Protein 6DRR (pdb70)

Secondary structure (DSSP, 8-state):
-----TT-EEEEETTTSHHHHHHHHHHHHTT-EEEEEES---HHHHHHHHHH-TT-EEEE--TT-HHHHHHHHHHHHHHHS---EEEE---------GGG--HHHHHHHHHHHTHHHHHHHHHHHHHHHHTT-EEEEE--THHHH--SS-HHHHHHHHHHHHHHHHHHHHHGGGT-EEEEE---SB--HHHHHHHHTSSSHHHHHHHHHTT-TTTSSPBPHHHHHHHHHHHHSGGGTT--S-EE--STTTTTS-TT---/-----TT-EEEEETTTSHHHHHHHHHHHHTT-EEEEEES---HHHHHHHHHH-TT-EEEE--TT-HHHHHHHHHHHHHHHS---EEEE---------GGG--HHHHHHHHHHHTHHHHHHHHHHHHHHHHHT-EEEEE--THHHH--SS-HHHHHHHHHHHHHHHHHHHHHGGGT-EEEEE---SB--HHHHHHHHTSSSHHHHHHHHHTT-TTTTSPBPHHHHHHHHHHHHSGGGTT--S-EE--STTTTTS-TT----

B-factor: mean 19.14, std 8.92, range [7.94, 64.74]

InterPro domains:
  IPR002347 Short-chain dehydrogenase/reductase SDR [PF13561] (16-250)
  IPR002347 Short-chain dehydrogenase/reductase SDR [PR00080] (81-92)
  IPR002347 Short-chain dehydrogenase/reductase SDR [PR00080] (133-141)
  IPR002347 Short-chain dehydrogenase/reductase SDR [PR00080] (153-172)
  IPR002347 Short-chain dehydrogenase/reductase SDR [PR00081] (9-26)
  IPR002347 Short-chain dehydrogenase/reductase SDR [PR00081] (81-92)
  IPR002347 Short-chain dehydrogenase/reductase SDR [PR00081] (127-143)
  IPR002347 Short-chain dehydrogenase/reductase SDR [PR00081] (153-172)
  IPR002347 Short-chain dehydrogenase/reductase SDR [PR00081] (174-191)
  IPR002347 Short-chain dehydrogenase/reductase SDR [PR00081] (214-234)
  IPR036291 NAD(P)-binding domain superfamily [SSF51735] (6-251)
  IPR050259 Short-chain dehydrogenases/reductases [PTHR42879] (4-251)

Radius of gyration: 33.51 Å; Cα contacts (8 Å, |Δi|>4): 1033; chains: 2; bounding box: 89×81×65 Å

Structure (mmCIF, N/CA/C/O backbone):
data_6DRR
#
_entry.id   6DRR
#
_cell.length_a   100.659
_cell.length_b   108.780
_cell.length_c   105.638
_cell.angle_alpha   90.000
_cell.angle_beta   90.000
_cell.angle_gamma   90.000
#
_symmetry.space_group_name_H-M   'C 2 2 21'
#
loop_
_entity.id
_entity.type
_entity.pdbx_description
1 polymer 'Short-chain dehydrogenase'
2 non-polymer 1,2-ETHANEDIOL
3 water water
#
loop_
_atom_site.group_PDB
_atom_site.id
_atom_site.type_symbol
_atom_site.label_atom_id
_atom_site.label_alt_id
_atom_site.label_comp_id
_atom_site.label_asym_id
_atom_site.label_entity_id
_atom_site.label_seq_id
_atom_site.pdbx_PDB_ins_code
_atom_site.Cartn_x
_atom_site.Cartn_y
_atom_site.Cartn_z
_atom_site.occupancy
_atom_site.B_iso_or_equiv
_atom_site.auth_seq_id
_atom_site.auth_comp_id
_atom_site.auth_asym_id
_atom_site.auth_atom_id
_atom_site.pdbx_PDB_model_num
ATOM 1 N N . MET A 1 1 ? 28.579 76.734 -22.323 1.00 20.24 1 MET A N 1
ATOM 2 C CA . MET A 1 1 ? 29.647 75.859 -21.841 1.00 19.40 1 MET A CA 1
ATOM 3 C C . MET A 1 1 ? 30.170 74.998 -22.995 1.00 16.53 1 MET A C 1
ATOM 4 O O . MET A 1 1 ? 29.422 74.217 -23.585 1.00 18.68 1 MET A O 1
ATOM 9 N N . ASP A 1 2 ? 31.454 75.150 -23.317 1.00 15.56 2 ASP A N 1
ATOM 10 C CA . ASP A 1 2 ? 32.083 74.415 -24.412 1.00 13.31 2 ASP A CA 1
ATOM 11 C C . ASP A 1 2 ? 32.603 73.086 -23.872 1.00 15.78 2 ASP A C 1
ATOM 12 O O . ASP A 1 2 ? 33.601 73.051 -23.142 1.00 16.83 2 ASP A O 1
ATOM 17 N N . LEU A 1 3 ? 31.933 71.986 -24.247 1.00 15.65 3 LEU A N 1
ATOM 18 C CA . LEU A 1 3 ? 32.305 70.664 -23.760 1.00 14.60 3 LEU A CA 1
ATOM 19 C C . LEU A 1 3 ? 33.582 70.125 -24.390 1.00 16.02 3 LEU A C 1
ATOM 20 O O . LEU A 1 3 ? 34.111 69.122 -23.896 1.00 15.18 3 LEU A O 1
ATOM 25 N N . LYS A 1 4 ? 34.083 70.744 -25.465 1.00 15.12 4 LYS A N 1
ATOM 26 C CA . LYS A 1 4 ? 35.357 70.349 -26.068 1.00 15.51 4 LYS A CA 1
ATOM 27 C C . LYS A 1 4 ? 35.326 68.905 -26.575 1.00 15.97 4 LYS A C 1
ATOM 28 O O . LYS A 1 4 ? 36.294 68.157 -26.419 1.00 16.01 4 LYS A O 1
ATOM 34 N N . ILE A 1 5 ? 34.216 68.514 -27.202 1.00 14.22 5 ILE A N 1
ATOM 35 C CA . ILE A 1 5 ? 34.076 67.183 -27.785 1.00 14.33 5 ILE A CA 1
ATOM 36 C C . ILE A 1 5 ? 33.915 67.242 -29.304 1.00 17.86 5 ILE A C 1
ATOM 37 O O . ILE A 1 5 ? 33.508 66.260 -29.920 1.00 15.61 5 ILE A O 1
ATOM 42 N N . LYS A 1 6 ? 34.227 68.380 -29.915 1.00 17.21 6 LYS A N 1
ATOM 43 C CA . LYS A 1 6 ? 34.047 68.529 -31.357 1.00 17.32 6 LYS A CA 1
ATOM 44 C C . LYS A 1 6 ? 34.798 67.439 -32.121 1.00 14.61 6 LYS A C 1
ATOM 45 O O . LYS A 1 6 ? 36.008 67.261 -31.940 1.00 17.74 6 LYS A O 1
ATOM 51 N N . ASN A 1 7 ? 34.063 66.689 -32.952 1.00 14.91 7 ASN A N 1
ATOM 52 C CA . ASN A 1 7 ? 34.580 65.643 -33.832 1.00 16.18 7 ASN A CA 1
ATOM 53 C C . ASN A 1 7 ? 35.138 64.439 -33.082 1.00 15.90 7 ASN A C 1
ATOM 54 O O . ASN A 1 7 ? 35.781 63.573 -33.697 1.00 18.83 7 ASN A O 1
ATOM 59 N N . LYS A 1 8 ? 34.903 64.347 -31.776 1.00 15.48 8 LYS A N 1
ATOM 60 C CA . LYS A 1 8 ? 35.277 63.160 -31.024 1.00 15.03 8 LYS A CA 1
ATOM 61 C C . LYS A 1 8 ? 34.242 62.054 -31.232 1.00 15.16 8 LYS A C 1
ATOM 62 O O . LYS A 1 8 ? 33.032 62.296 -31.189 1.00 14.70 8 LYS A O 1
ATOM 68 N N . VAL A 1 9 ? 34.728 60.831 -31.462 1.00 11.07 9 VAL A N 1
ATOM 69 C CA . VAL A 1 9 ? 33.875 59.693 -31.798 1.00 14.48 9 VAL A CA 1
ATOM 70 C C . VAL A 1 9 ? 33.444 58.994 -30.514 1.00 12.28 9 VAL A C 1
ATOM 71 O O . VAL A 1 9 ? 34.285 58.652 -29.675 1.00 15.08 9 VAL A O 1
ATOM 75 N N . CYS A 1 10 ? 32.138 58.782 -30.358 1.00 12.43 10 CYS A N 1
ATOM 76 C CA . CYS A 1 10 ? 31.593 58.018 -29.237 1.00 15.70 10 CYS A CA 1
ATOM 77 C C . CYS A 1 10 ? 30.698 56.915 -29.784 1.00 14.13 10 CYS A C 1
ATOM 78 O O . CYS A 1 10 ? 29.718 57.203 -30.476 1.00 14.04 10 CYS A O 1
ATOM 81 N N . ILE A 1 11 ? 31.036 55.663 -29.481 1.00 13.78 11 ILE A N 1
ATOM 82 C CA . ILE A 1 11 ? 30.192 54.517 -29.802 1.00 12.49 11 ILE A CA 1
ATOM 83 C C . ILE A 1 11 ? 29.179 54.359 -28.678 1.00 12.97 11 ILE A C 1
ATOM 84 O O . ILE A 1 11 ? 29.554 54.359 -27.500 1.00 13.96 11 ILE A O 1
ATOM 89 N N . ILE A 1 12 ? 27.902 54.223 -29.037 1.00 13.48 12 ILE A N 1
ATOM 90 C CA . ILE A 1 12 ? 26.801 54.098 -28.076 1.00 14.02 12 ILE A CA 1
ATOM 91 C C . ILE A 1 12 ? 26.055 52.808 -28.388 1.00 17.37 12 ILE A C 1
ATOM 92 O O . ILE A 1 12 ? 25.403 52.705 -29.435 1.00 13.84 12 ILE A O 1
ATOM 97 N N . THR A 1 13 ? 26.125 51.829 -27.490 1.00 13.71 13 THR A N 1
ATOM 98 C CA . THR A 1 13 ? 25.364 50.611 -27.734 1.00 11.55 13 THR A CA 1
ATOM 99 C C . THR A 1 13 ? 23.922 50.801 -27.265 1.00 14.16 13 THR A C 1
ATOM 100 O O . THR A 1 13 ? 23.644 51.523 -26.301 1.00 13.63 13 THR A O 1
ATOM 104 N N . GLY A 1 14 ? 22.993 50.180 -27.990 1.00 13.02 14 GLY A N 1
ATOM 105 C CA . GLY A 1 14 ? 21.591 50.471 -27.738 1.00 16.27 14 GLY A CA 1
ATOM 106 C C . GLY A 1 14 ? 21.247 51.927 -27.965 1.00 17.19 14 GLY A C 1
ATOM 107 O O . GLY A 1 14 ? 20.360 52.467 -27.295 1.00 15.63 14 GLY A O 1
ATOM 108 N N . GLY A 1 15 ? 21.928 52.579 -28.902 1.00 16.15 15 GLY A N 1
ATOM 109 C CA . GLY A 1 15 ? 21.810 54.006 -29.112 1.00 13.45 15 GLY A CA 1
ATOM 110 C C . GLY A 1 15 ? 20.746 54.432 -30.099 1.00 14.18 15 GLY A C 1
ATOM 111 O O . GLY A 1 15 ? 20.698 55.608 -30.461 1.00 17.00 15 GLY A O 1
ATOM 112 N N . ALA A 1 16 ? 19.897 53.514 -30.546 1.00 18.26 16 ALA A N 1
ATOM 113 C CA . ALA A 1 16 ? 18.880 53.848 -31.532 1.00 15.85 16 ALA A CA 1
ATOM 114 C C . ALA A 1 16 ? 17.545 54.237 -30.905 1.00 22.28 16 ALA A C 1
ATOM 115 O O . ALA A 1 16 ? 16.689 54.782 -31.609 1.00 21.65 16 ALA A O 1
ATOM 117 N N . LYS A 1 17 ? 17.350 53.995 -29.610 1.00 17.13 17 LYS A N 1
ATOM 118 C CA . LYS A 1 17 ? 16.107 54.339 -28.932 1.00 17.29 17 LYS A CA 1
ATOM 119 C C . LYS A 1 17 ? 16.420 54.787 -27.508 1.00 15.88 17 LYS A C 1
ATOM 120 O O . LYS A 1 17 ? 17.530 54.596 -27.006 1.00 14.40 17 LYS A O 1
ATOM 122 N N . GLY A 1 18 ? 15.431 55.422 -26.873 1.00 17.39 18 GLY A N 1
ATOM 123 C CA . GLY A 1 18 ? 15.454 55.674 -25.437 1.00 15.94 18 GLY A CA 1
ATOM 124 C C . GLY A 1 18 ? 16.631 56.515 -24.973 1.00 15.23 18 GLY A C 1
ATOM 125 O O . GLY A 1 18 ? 17.018 57.510 -25.602 1.00 16.13 18 GLY A O 1
ATOM 126 N N . ILE A 1 19 ? 17.207 56.104 -23.838 1.00 13.26 19 ILE A N 1
ATOM 127 C CA . ILE A 1 19 ? 18.298 56.860 -23.224 1.00 14.42 19 ILE A CA 1
ATOM 128 C C . ILE A 1 19 ? 19.484 56.953 -24.168 1.00 12.14 19 ILE A C 1
ATOM 129 O O . ILE A 1 19 ? 20.089 58.024 -24.327 1.00 13.67 19 ILE A O 1
ATOM 134 N N . GLY A 1 20 ? 19.838 55.833 -24.810 1.00 12.80 20 GLY A N 1
ATOM 135 C CA . GLY A 1 20 ? 20.992 55.831 -25.691 1.00 12.43 20 GLY A CA 1
ATOM 136 C C . GLY A 1 20 ? 20.831 56.799 -26.846 1.00 14.03 20 GLY A C 1
ATOM 137 O O . GLY A 1 20 ? 21.773 57.505 -27.206 1.00 13.65 20 GLY A O 1
ATOM 138 N N . TYR A 1 21 ? 19.619 56.868 -27.414 1.00 13.61 21 TYR A N 1
ATOM 139 C CA . TYR A 1 21 ? 19.340 57.803 -28.500 1.00 18.33 21 TYR A CA 1
ATOM 140 C C . TYR A 1 21 ? 19.421 59.248 -28.013 1.00 15.37 21 TYR A C 1
ATOM 141 O O . TYR A 1 21 ? 19.944 60.118 -28.720 1.00 14.57 21 TYR A O 1
ATOM 150 N N . GLY A 1 22 ? 18.940 59.516 -26.797 1.00 15.68 22 GLY A N 1
ATOM 151 C CA . GLY A 1 22 ? 19.087 60.853 -26.236 1.00 13.57 22 GLY A CA 1
ATOM 152 C C . GLY A 1 22 ? 20.538 61.255 -26.073 1.00 12.40 22 GLY A C 1
ATOM 153 O O . GLY A 1 22 ? 20.914 62.402 -26.343 1.00 13.03 22 GLY A O 1
ATOM 154 N N . ILE A 1 23 ? 21.378 60.312 -25.638 1.00 13.44 23 ILE A N 1
ATOM 155 C CA . ILE A 1 23 ? 22.804 60.597 -25.532 1.00 13.44 23 ILE A CA 1
ATOM 156 C C . ILE A 1 23 ? 23.392 60.846 -26.918 1.00 12.76 23 ILE A C 1
ATOM 157 O O . ILE A 1 23 ? 24.193 61.766 -27.115 1.00 14.23 23 ILE A O 1
ATOM 162 N N . ALA A 1 24 ? 22.986 60.043 -27.902 1.00 13.53 24 ALA A N 1
ATOM 163 C CA . ALA A 1 24 ? 23.493 60.190 -29.265 1.00 14.44 24 ALA A CA 1
ATOM 164 C C . ALA A 1 24 ? 23.180 61.566 -29.841 1.00 13.46 24 ALA A C 1
ATOM 165 O O . ALA A 1 24 ? 24.057 62.230 -30.415 1.00 14.48 24 ALA A O 1
ATOM 167 N N . LYS A 1 25 ? 21.931 62.007 -29.701 1.00 13.80 25 LYS A N 1
ATOM 168 C CA . LYS A 1 25 ? 21.543 63.309 -30.242 1.00 15.08 25 LYS A CA 1
ATOM 169 C C . LYS A 1 25 ? 22.321 64.442 -29.586 1.00 15.66 25 LYS A C 1
ATOM 170 O O . LYS A 1 25 ? 22.792 65.356 -30.274 1.00 14.94 25 LYS A O 1
ATOM 176 N N . LEU A 1 26 ? 22.471 64.397 -28.255 1.00 14.03 26 LEU A N 1
ATOM 177 C CA . LEU A 1 26 ? 23.177 65.467 -27.557 1.00 13.73 26 LEU A CA 1
ATOM 178 C C . LEU A 1 26 ? 24.661 65.455 -27.890 1.00 13.89 26 LEU A C 1
ATOM 179 O O . LEU A 1 26 ? 25.264 66.514 -28.097 1.00 12.66 26 LEU A O 1
ATOM 184 N N . TRP A 1 27 ? 25.266 64.268 -27.940 1.00 12.15 27 TRP A N 1
ATOM 185 C CA . TRP A 1 27 ? 26.649 64.164 -28.390 1.00 11.56 27 TRP A CA 1
ATOM 186 C C . TRP A 1 27 ? 26.818 64.844 -29.742 1.00 14.01 27 TRP A C 1
ATOM 187 O O . TRP A 1 27 ? 27.705 65.682 -29.923 1.00 15.05 27 TRP A O 1
ATOM 198 N N . ALA A 1 28 ? 25.923 64.535 -30.687 1.00 15.54 28 ALA A N 1
ATOM 199 C CA . ALA A 1 28 ? 26.014 65.132 -32.013 1.00 12.75 28 ALA A CA 1
ATOM 200 C C . ALA A 1 28 ? 25.761 66.631 -31.971 1.00 13.22 28 ALA A C 1
ATOM 201 O O . ALA A 1 28 ? 26.449 67.400 -32.653 1.00 15.54 28 ALA A O 1
ATOM 203 N N A SER A 1 29 ? 24.766 67.065 -31.192 0.49 13.56 29 SER A N 1
ATOM 204 N N B SER A 1 29 ? 24.770 67.073 -31.195 0.51 13.56 29 SER A N 1
ATOM 205 C CA A SER A 1 29 ? 24.431 68.485 -31.152 0.49 12.36 29 SER A CA 1
ATOM 206 C CA B SER A 1 29 ? 24.446 68.495 -31.196 0.51 12.34 29 SER A CA 1
ATOM 207 C C A SER A 1 29 ? 25.581 69.312 -30.605 0.49 17.02 29 SER A C 1
ATOM 208 C C B SER A 1 29 ? 25.545 69.331 -30.560 0.51 17.00 29 SER A C 1
ATOM 209 O O A SER A 1 29 ? 25.740 70.484 -30.972 0.49 17.89 29 SER A O 1
ATOM 210 O O B SER A 1 29 ? 25.628 70.537 -30.828 0.51 18.17 29 SER A O 1
ATOM 215 N N . GLU A 1 30 ? 26.400 68.716 -29.746 1.00 14.19 30 GLU A N 1
ATOM 216 C CA . GLU A 1 30 ? 27.559 69.377 -29.170 1.00 14.00 30 GLU A CA 1
ATOM 217 C C . GLU A 1 30 ? 28.810 69.236 -30.033 1.00 13.97 30 GLU A C 1
ATOM 218 O O . GLU A 1 30 ? 29.901 69.642 -29.605 1.00 17.67 30 GLU A O 1
ATOM 224 N N . GLY A 1 31 ? 28.680 68.666 -31.236 1.00 16.50 31 GLY A N 1
ATOM 225 C CA . GLY A 1 31 ? 29.773 68.587 -32.177 1.00 16.15 31 GLY A CA 1
ATOM 226 C C . GLY A 1 31 ? 30.470 67.249 -32.235 1.00 15.94 31 GLY A C 1
ATOM 227 O O . GLY A 1 31 ? 31.342 67.062 -33.095 1.00 15.98 31 GLY A O 1
ATOM 228 N N . GLY A 1 32 ? 30.132 66.324 -31.342 1.00 14.47 32 GLY A N 1
ATOM 229 C CA . GLY A 1 32 ? 30.704 64.998 -31.408 1.00 14.62 32 GLY A CA 1
ATOM 230 C C . GLY A 1 32 ? 30.120 64.177 -32.543 1.00 13.73 32 GLY A C 1
ATOM 231 O O . GLY A 1 32 ? 29.120 64.527 -33.174 1.00 16.53 32 GLY A O 1
ATOM 232 N N . ILE A 1 33 ? 30.774 63.052 -32.805 1.00 15.45 33 ILE A N 1
ATOM 233 C CA . ILE A 1 33 ? 30.348 62.109 -33.838 1.00 14.64 33 ILE A CA 1
ATOM 234 C C . ILE A 1 33 ? 29.824 60.847 -33.160 1.00 11.99 33 ILE A C 1
ATOM 235 O O . ILE A 1 33 ? 30.628 60.042 -32.668 1.00 15.10 33 ILE A O 1
ATOM 240 N N . PRO A 1 34 ? 28.505 60.631 -33.096 1.00 14.48 34 PRO A N 1
ATOM 241 C CA . PRO A 1 34 ? 27.997 59.400 -32.483 1.00 16.53 34 PRO A CA 1
ATOM 242 C C . PRO A 1 34 ? 28.027 58.244 -33.468 1.00 16.15 34 PRO A C 1
ATOM 243 O O . PRO A 1 34 ? 27.767 58.413 -34.660 1.00 14.81 34 PRO A O 1
ATOM 247 N N . VAL A 1 35 ? 28.370 57.063 -32.961 1.00 14.85 35 VAL A N 1
ATOM 248 C CA . VAL A 1 35 ? 28.352 55.831 -33.742 1.00 15.93 35 VAL A CA 1
ATOM 249 C C . VAL A 1 35 ? 27.481 54.839 -32.992 1.00 18.10 35 VAL A C 1
ATOM 250 O O . VAL A 1 35 ? 27.785 54.482 -31.846 1.00 16.42 35 VAL A O 1
ATOM 254 N N . ILE A 1 36 ? 26.394 54.410 -33.625 1.00 14.05 36 ILE A N 1
ATOM 255 C CA . ILE A 1 36 ? 25.351 53.644 -32.955 1.00 12.28 36 ILE A CA 1
ATOM 256 C C . ILE A 1 36 ? 25.563 52.164 -33.233 1.00 18.61 36 ILE A C 1
ATOM 257 O O . ILE A 1 36 ? 25.569 51.739 -34.393 1.00 17.07 36 ILE A O 1
ATOM 262 N N . PHE A 1 37 ? 25.712 51.377 -32.172 1.00 14.37 37 PHE A N 1
ATOM 263 C CA . PHE A 1 37 ? 25.745 49.914 -32.252 1.00 15.31 37 PHE A CA 1
ATOM 264 C C . PHE A 1 37 ? 24.421 49.390 -31.702 1.00 18.27 37 PHE A C 1
ATOM 265 O O . PHE A 1 37 ? 24.207 49.380 -30.487 1.00 16.63 37 PHE A O 1
ATOM 273 N N A SER A 1 38 ? 23.526 48.969 -32.595 0.37 15.85 38 SER A N 1
ATOM 274 N N B SER A 1 38 ? 23.539 48.929 -32.587 0.30 15.86 38 SER A N 1
ATOM 275 N N C SER A 1 38 ? 23.542 48.948 -32.598 0.32 15.86 38 SER A N 1
ATOM 276 C CA A SER A 1 38 ? 22.231 48.442 -32.190 0.37 15.88 38 SER A CA 1
ATOM 277 C CA B SER A 1 38 ? 22.273 48.361 -32.151 0.30 15.87 38 SER A CA 1
ATOM 278 C CA C SER A 1 38 ? 22.245 48.420 -32.205 0.32 15.88 38 SER A CA 1
ATOM 279 C C A SER A 1 38 ? 21.824 47.344 -33.163 0.37 16.40 38 SER A C 1
ATOM 280 C C B SER A 1 38 ? 21.797 47.340 -33.175 0.30 16.40 38 SER A C 1
ATOM 281 C C C SER A 1 38 ? 21.780 47.333 -33.171 0.32 16.39 38 SER A C 1
ATOM 282 O O A SER A 1 38 ? 22.437 47.163 -34.220 0.37 16.09 38 SER A O 1
ATOM 283 O O B SER A 1 38 ? 22.331 47.241 -34.283 0.30 16.10 38 SER A O 1
ATOM 284 O O C SER A 1 38 ? 22.078 47.386 -34.365 0.32 15.84 38 SER A O 1
ATOM 291 N N A ARG A 1 39 ? 20.776 46.605 -32.791 0.59 16.34 39 ARG A N 1
ATOM 292 N N B ARG A 1 39 ? 20.774 46.577 -32.784 0.41 16.38 39 ARG A N 1
ATOM 293 C CA A ARG A 1 39 ? 20.250 45.582 -33.689 0.59 20.27 39 ARG A CA 1
ATOM 294 C CA B ARG A 1 39 ? 20.216 45.567 -33.677 0.41 20.26 39 ARG A CA 1
ATOM 295 C C A ARG A 1 39 ? 19.497 46.208 -34.857 0.59 21.36 39 ARG A C 1
ATOM 296 C C B ARG A 1 39 ? 19.501 46.212 -34.859 0.41 21.32 39 ARG A C 1
ATOM 297 O O A ARG A 1 39 ? 19.533 45.680 -35.976 0.59 19.20 39 ARG A O 1
ATOM 298 O O B ARG A 1 39 ? 19.557 45.699 -35.983 0.41 19.21 39 ARG A O 1
ATOM 313 N N . SER A 1 40 ? 18.842 47.346 -34.630 1.00 18.10 40 SER A N 1
ATOM 314 C CA . SER A 1 40 ? 18.113 48.034 -35.683 1.00 19.49 40 SER A CA 1
ATOM 315 C C . SER A 1 40 ? 18.084 49.521 -35.380 1.00 20.26 40 SER A C 1
ATOM 316 O O . SER A 1 40 ? 18.305 49.947 -34.244 1.00 20.57 40 SER A O 1
ATOM 319 N N . MET A 1 41 ? 17.791 50.302 -36.412 1.00 20.36 41 MET A N 1
ATOM 320 C CA . MET A 1 41 ? 17.752 51.752 -36.305 1.00 17.93 41 MET A CA 1
ATOM 321 C C . MET A 1 41 ? 16.509 52.276 -37.012 1.00 21.91 41 MET A C 1
ATOM 322 O O . MET A 1 41 ? 16.383 52.102 -38.230 1.00 22.92 41 MET A O 1
ATOM 327 N N . PRO A 1 42 ? 15.580 52.914 -36.298 1.00 18.97 42 PRO A N 1
ATOM 328 C CA . PRO A 1 42 ? 14.409 53.496 -36.968 1.00 24.21 42 PRO A CA 1
ATOM 329 C C . PRO A 1 42 ? 14.839 54.522 -38.002 1.00 29.86 42 PRO A C 1
ATOM 330 O O . PRO A 1 42 ? 15.781 55.286 -37.788 1.00 20.26 42 PRO A O 1
ATOM 334 N N . LYS A 1 43 ? 14.139 54.536 -39.140 1.00 26.35 43 LYS A N 1
ATOM 335 C CA . LYS A 1 43 ? 14.560 55.407 -40.234 1.00 22.42 43 LYS A CA 1
ATOM 336 C C . LYS A 1 43 ? 14.487 56.877 -39.845 1.00 18.53 43 LYS A C 1
ATOM 337 O O . LYS A 1 43 ? 15.318 57.673 -40.294 1.00 20.63 43 LYS A O 1
ATOM 343 N N . GLU A 1 44 ? 13.510 57.253 -39.009 1.00 23.44 44 GLU A N 1
ATOM 344 C CA . GLU A 1 44 ? 13.381 58.642 -38.581 1.00 19.68 44 GLU A CA 1
ATOM 345 C C . GLU A 1 44 ? 14.534 59.051 -37.676 1.00 22.76 44 GLU A C 1
ATOM 346 O O . GLU A 1 44 ? 14.979 60.203 -37.709 1.00 20.91 44 GLU A O 1
ATOM 352 N N . HIS A 1 45 ? 15.019 58.122 -36.853 1.00 21.78 45 HIS A N 1
ATOM 353 C CA . HIS A 1 45 ? 16.169 58.418 -36.007 1.00 20.96 45 HIS A CA 1
ATOM 354 C C . HIS A 1 45 ? 17.453 58.488 -36.820 1.00 19.90 45 HIS A C 1
ATOM 355 O O . HIS A 1 45 ? 18.330 59.313 -36.536 1.00 20.39 45 HIS A O 1
ATOM 362 N N . ASP A 1 46 ? 17.591 57.623 -37.828 1.00 18.37 46 ASP A N 1
ATOM 363 C CA . ASP A 1 46 ? 18.728 57.735 -38.737 1.00 15.75 46 ASP A CA 1
ATOM 364 C C . ASP A 1 46 ? 18.741 59.095 -39.418 1.00 19.60 46 ASP A C 1
ATOM 365 O O . ASP A 1 46 ? 19.792 59.736 -39.530 1.00 20.16 46 ASP A O 1
ATOM 370 N N . LYS A 1 47 ? 17.569 59.556 -39.856 1.00 22.36 47 LYS A N 1
ATOM 371 C CA . LYS A 1 47 ? 17.474 60.849 -40.521 1.00 22.37 47 LYS A CA 1
ATOM 372 C C . LYS A 1 47 ? 17.876 61.981 -39.583 1.00 22.08 47 LYS A C 1
ATOM 373 O O . LYS A 1 47 ? 18.650 62.869 -39.958 1.00 21.45 47 LYS A O 1
ATOM 379 N N A GLU A 1 48 ? 17.362 61.972 -38.351 0.60 20.11 48 GLU A N 1
ATOM 380 N N B GLU A 1 48 ? 17.364 61.946 -38.350 0.40 20.13 48 GLU A N 1
ATOM 381 C CA A GLU A 1 48 ? 17.700 63.051 -37.426 0.60 21.36 48 GLU A CA 1
ATOM 382 C CA B GLU A 1 48 ? 17.657 62.989 -37.371 0.40 21.35 48 GLU A CA 1
ATOM 383 C C A GLU A 1 48 ? 19.180 63.029 -37.057 0.60 19.59 48 GLU A C 1
ATOM 384 C C B GLU A 1 48 ? 19.138 63.018 -37.010 0.40 19.55 48 GLU A C 1
ATOM 385 O O A GLU A 1 48 ? 19.828 64.082 -37.018 0.60 22.20 48 GLU A O 1
ATOM 386 O O B GLU A 1 48 ? 19.743 64.093 -36.925 0.40 22.27 48 GLU A O 1
ATOM 397 N N . LEU A 1 49 ? 19.745 61.846 -36.806 1.00 17.88 49 LEU A N 1
ATOM 398 C CA . LEU A 1 49 ? 21.158 61.795 -36.430 1.00 13.71 49 LEU A CA 1
ATOM 399 C C . LEU A 1 49 ? 22.054 62.261 -37.573 1.00 17.74 49 LEU A C 1
ATOM 400 O O . LEU A 1 49 ? 23.069 62.929 -37.338 1.00 22.62 49 LEU A O 1
ATOM 405 N N . LYS A 1 50 ? 21.687 61.928 -38.815 1.00 18.77 50 LYS A N 1
ATOM 406 C CA . LYS A 1 50 ? 22.427 62.423 -39.976 1.00 18.71 50 LYS A CA 1
ATOM 407 C C . LYS A 1 50 ? 22.359 63.944 -40.067 1.00 16.18 50 LYS A C 1
ATOM 408 O O . LYS A 1 50 ? 23.354 64.600 -40.407 1.00 21.25 50 LYS A O 1
ATOM 414 N N . LYS A 1 51 ? 21.193 64.522 -39.772 1.00 21.16 51 LYS A N 1
ATOM 415 C CA . LYS A 1 51 ? 21.068 65.977 -39.776 1.00 17.48 51 LYS A CA 1
ATOM 416 C C . LYS A 1 51 ? 21.984 66.612 -38.731 1.00 20.86 51 LYS A C 1
ATOM 417 O O . LYS A 1 51 ? 22.618 67.646 -38.989 1.00 22.02 51 LYS A O 1
ATOM 423 N N . LEU A 1 52 ? 22.084 65.988 -37.552 1.00 21.54 52 LEU A N 1
ATOM 424 C CA . LEU A 1 52 ? 22.882 66.536 -36.461 1.00 17.54 52 LEU A CA 1
ATOM 425 C C . LEU A 1 52 ? 24.373 66.284 -36.643 1.00 19.46 52 LEU A C 1
ATOM 426 O O . LEU A 1 52 ? 25.198 67.052 -36.125 1.00 22.20 52 LEU A O 1
ATOM 431 N N . SER A 1 53 ? 24.742 65.226 -37.359 1.00 18.06 53 SER A N 1
ATOM 432 C CA . SER A 1 53 ? 26.148 64.859 -37.500 1.00 18.55 53 SER A CA 1
ATOM 433 C C . SER A 1 53 ? 26.331 64.180 -38.850 1.00 24.23 53 SER A C 1
ATOM 434 O O . SER A 1 53 ? 25.885 63.041 -39.037 1.00 20.36 53 SER A O 1
ATOM 437 N N . SER A 1 54 ? 27.012 64.858 -39.777 1.00 18.02 54 SER A N 1
ATOM 438 C CA . SER A 1 54 ? 27.185 64.293 -41.109 1.00 17.94 54 SER A CA 1
ATOM 439 C C . SER A 1 54 ? 28.058 63.048 -41.098 1.00 21.69 54 SER A C 1
ATOM 440 O O . SER A 1 54 ? 27.990 62.249 -42.039 1.00 22.97 54 SER A O 1
ATOM 443 N N . GLU A 1 55 ? 28.858 62.851 -40.052 1.00 14.96 55 GLU A N 1
ATOM 444 C CA . GLU A 1 55 ? 29.743 61.698 -39.982 1.00 17.67 55 GLU A CA 1
ATOM 445 C C . GLU A 1 55 ? 29.186 60.579 -39.118 1.00 18.00 55 GLU A C 1
ATOM 446 O O . GLU A 1 55 ? 29.827 59.535 -39.000 1.00 17.50 55 GLU A O 1
ATOM 452 N N . TYR A 1 56 ? 27.995 60.758 -38.546 1.00 17.02 56 TYR A N 1
ATOM 453 C CA . TYR A 1 56 ? 27.361 59.698 -37.771 1.00 16.04 56 TYR A CA 1
ATOM 454 C C . TYR A 1 56 ? 27.193 58.427 -38.598 1.00 15.49 56 TYR A C 1
ATOM 455 O O . TYR A 1 56 ? 26.918 58.477 -39.803 1.00 17.61 56 TYR A O 1
ATOM 464 N N . GLU A 1 57 ? 27.340 57.280 -37.937 1.00 15.81 57 GLU A N 1
ATOM 465 C CA . GLU A 1 57 ? 27.106 55.985 -38.554 1.00 16.82 57 GLU A CA 1
ATOM 466 C C . GLU A 1 57 ? 26.286 55.086 -37.640 1.00 19.33 57 GLU A C 1
ATOM 467 O O . GLU A 1 57 ? 26.403 55.138 -36.409 1.00 18.34 57 GLU A O 1
ATOM 473 N N . PHE A 1 58 ? 25.469 54.244 -38.265 1.00 16.58 58 PHE A N 1
ATOM 474 C CA . PHE A 1 58 ? 24.778 53.153 -37.591 1.00 16.27 58 PHE A CA 1
ATOM 475 C C . PHE A 1 58 ? 25.381 51.831 -38.046 1.00 19.25 58 PHE A C 1
ATOM 476 O O . PHE A 1 58 ? 25.502 51.586 -39.250 1.00 19.52 58 PHE A O 1
ATOM 484 N N . TYR A 1 59 ? 25.755 50.983 -37.090 1.00 16.08 59 TYR A N 1
ATOM 485 C CA . TYR A 1 59 ? 26.292 49.658 -37.377 1.00 15.15 59 TYR A CA 1
ATOM 486 C C . TYR A 1 59 ? 25.307 48.633 -36.840 1.00 14.93 59 TYR A C 1
ATOM 487 O O . TYR A 1 59 ? 25.099 48.536 -35.623 1.00 17.32 59 TYR A O 1
ATOM 496 N N . GLU A 1 60 ? 24.685 47.890 -37.745 1.00 16.03 60 GLU A N 1
ATOM 497 C CA . GLU A 1 60 ? 23.794 46.815 -37.345 1.00 16.46 60 GLU A CA 1
ATOM 498 C C . GLU A 1 60 ? 24.617 45.714 -36.688 1.00 16.18 60 GLU A C 1
ATOM 499 O O . GLU A 1 60 ? 25.560 45.194 -37.295 1.00 18.50 60 GLU A O 1
ATOM 505 N N . ILE A 1 61 ? 24.284 45.366 -35.445 1.00 13.82 61 ILE A N 1
ATOM 506 C CA . ILE A 1 61 ? 25.124 44.449 -34.674 1.00 13.47 61 ILE A CA 1
ATOM 507 C C . ILE A 1 61 ? 24.262 43.629 -33.725 1.00 16.68 61 ILE A C 1
ATOM 508 O O . ILE A 1 61 ? 23.324 44.142 -33.112 1.00 16.21 61 ILE A O 1
ATOM 513 N N . ASP A 1 62 ? 24.590 42.342 -33.625 1.00 13.86 62 ASP A N 1
ATOM 514 C CA . ASP A 1 62 ? 24.076 41.454 -32.586 1.00 18.95 62 ASP A CA 1
ATOM 515 C C . ASP A 1 62 ? 25.098 41.451 -31.453 1.00 16.38 62 ASP A C 1
ATOM 516 O O . ASP A 1 62 ? 26.173 40.848 -31.580 1.00 16.67 62 ASP A O 1
ATOM 521 N N . LEU A 1 63 ? 24.775 42.131 -30.346 1.00 13.54 63 LEU A N 1
ATOM 522 C CA . LEU A 1 63 ? 25.759 42.288 -29.278 1.00 15.51 63 LEU A CA 1
ATOM 523 C C . LEU A 1 63 ? 26.003 40.999 -28.501 1.00 16.69 63 LEU A C 1
ATOM 524 O O . LEU A 1 63 ? 26.874 40.983 -27.618 1.00 15.34 63 LEU A O 1
ATOM 529 N N . LYS A 1 64 ? 25.297 39.914 -28.833 1.00 17.81 64 LYS A N 1
ATOM 530 C CA . LYS A 1 64 ? 25.638 38.590 -28.324 1.00 13.61 64 LYS A CA 1
ATOM 531 C C . LYS A 1 64 ? 26.720 37.893 -29.147 1.00 18.04 64 LYS A C 1
ATOM 532 O O . LYS A 1 64 ? 27.174 36.811 -28.755 1.00 20.87 64 LYS A O 1
ATOM 538 N N . ASN A 1 65 ? 27.162 38.489 -30.258 1.00 16.55 65 ASN A N 1
ATOM 539 C CA . ASN A 1 65 ? 28.152 37.890 -31.157 1.00 15.08 65 ASN A CA 1
ATOM 540 C C . ASN A 1 65 ? 29.495 38.592 -30.948 1.00 19.19 65 ASN A C 1
ATOM 541 O O . ASN A 1 65 ? 29.714 39.692 -31.464 1.00 19.04 65 ASN A O 1
ATOM 546 N N . TYR A 1 66 ? 30.412 37.942 -30.214 1.00 19.14 66 TYR A N 1
ATOM 547 C CA . TYR A 1 66 ? 31.672 38.597 -29.856 1.00 18.27 66 TYR A CA 1
ATOM 548 C C . TYR A 1 66 ? 32.530 38.858 -31.083 1.00 20.59 66 TYR A C 1
ATOM 549 O O . TYR A 1 66 ? 33.201 39.891 -31.173 1.00 18.11 66 TYR A O 1
ATOM 558 N N . GLU A 1 67 ? 32.533 37.926 -32.034 1.00 21.12 67 GLU A N 1
ATOM 559 C CA . GLU A 1 67 ? 33.326 38.111 -33.243 1.00 18.52 67 GLU A CA 1
ATOM 560 C C . GLU A 1 67 ? 32.808 39.277 -34.073 1.00 18.11 67 GLU A C 1
ATOM 561 O O .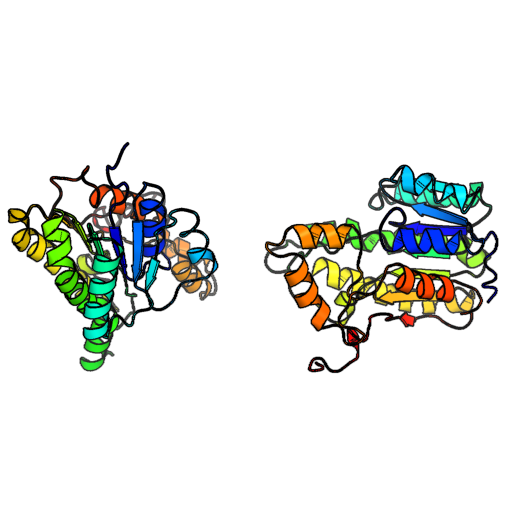 GLU A 1 67 ? 33.599 39.994 -34.702 1.00 20.30 67 GLU A O 1
ATOM 567 N N . GLN A 1 68 ? 31.490 39.491 -34.094 1.00 15.61 68 GLN A N 1
ATOM 568 C CA . GLN A 1 68 ? 30.983 40.652 -34.813 1.00 15.39 68 GLN A CA 1
ATOM 569 C C . GLN A 1 68 ? 31.396 41.949 -34.119 1.00 18.26 68 GLN A C 1
ATOM 570 O O . GLN A 1 68 ? 31.698 42.942 -34.789 1.00 20.07 68 GLN A O 1
ATOM 576 N N . ILE A 1 69 ? 31.447 41.959 -32.780 1.00 15.88 69 ILE A N 1
ATOM 577 C CA . ILE A 1 69 ? 31.892 43.157 -32.067 1.00 16.35 69 ILE A CA 1
ATOM 578 C C . ILE A 1 69 ? 33.343 43.483 -32.411 1.00 15.36 69 ILE A C 1
ATOM 579 O O . ILE A 1 69 ? 33.691 44.645 -32.666 1.00 17.38 69 ILE A O 1
ATOM 584 N N . GLU A 1 70 ? 34.210 42.467 -32.427 1.00 14.62 70 GLU A N 1
ATOM 585 C CA . GLU A 1 70 ? 35.611 42.689 -32.776 1.00 14.97 70 GLU A CA 1
ATOM 586 C C . GLU A 1 70 ? 35.739 43.263 -34.179 1.00 15.41 70 GLU A C 1
ATOM 587 O O . GLU A 1 70 ? 36.492 44.220 -34.403 1.00 16.25 70 GLU A O 1
ATOM 593 N N . LYS A 1 71 ? 35.000 42.695 -35.134 1.00 18.60 71 LYS A N 1
ATOM 594 C CA . LYS A 1 71 ? 35.088 43.164 -36.508 1.00 16.53 71 LYS A CA 1
ATOM 595 C C . LYS A 1 71 ? 34.555 44.584 -36.645 1.00 17.30 71 LYS A C 1
ATOM 596 O O . LYS A 1 71 ? 35.156 45.415 -37.336 1.00 19.19 71 LYS A O 1
ATOM 602 N N . LEU A 1 72 ? 33.432 44.883 -35.995 1.00 19.99 72 LEU A N 1
ATOM 603 C CA . LEU A 1 72 ? 32.788 46.171 -36.211 1.00 16.54 72 LEU A CA 1
ATOM 604 C C . LEU A 1 72 ? 33.496 47.300 -35.469 1.00 14.42 72 LEU A C 1
ATOM 605 O O . LEU A 1 72 ? 33.579 48.418 -35.986 1.00 17.15 72 LEU A O 1
ATOM 610 N N . VAL A 1 73 ? 34.022 47.044 -34.268 1.00 15.58 73 VAL A N 1
ATOM 611 C CA . VAL A 1 73 ? 34.775 48.098 -33.590 1.00 16.22 73 VAL A CA 1
ATOM 612 C C . VAL A 1 73 ? 35.998 48.489 -34.414 1.00 18.84 73 VAL A C 1
ATOM 613 O O . VAL A 1 73 ? 36.330 49.675 -34.532 1.00 17.37 73 VAL A O 1
ATOM 617 N N . LYS A 1 74 ? 36.671 47.504 -35.015 1.00 17.11 74 LYS A N 1
ATOM 618 C CA . LYS A 1 74 ? 37.840 47.802 -35.838 1.00 16.69 74 LYS A CA 1
ATOM 619 C C . LYS A 1 74 ? 37.452 48.618 -37.064 1.00 22.08 74 LYS A C 1
ATOM 620 O O . LYS A 1 74 ? 38.185 49.525 -37.475 1.00 20.47 74 LYS A O 1
ATOM 626 N N . LYS A 1 75 ? 36.291 48.322 -37.652 1.00 18.80 75 LYS A N 1
ATOM 627 C CA . LYS A 1 75 ? 35.825 49.109 -38.789 1.00 17.61 75 LYS A CA 1
ATOM 628 C C . LYS A 1 75 ? 35.544 50.551 -38.387 1.00 23.01 75 LYS A C 1
ATOM 629 O O . LYS A 1 75 ? 35.820 51.481 -39.153 1.00 19.27 75 LYS A O 1
ATOM 635 N N . VAL A 1 76 ? 34.997 50.765 -37.188 1.00 19.20 76 VAL A N 1
ATOM 636 C CA . VAL A 1 76 ? 34.767 52.132 -36.724 1.00 16.65 76 VAL A CA 1
ATOM 637 C C . VAL A 1 76 ? 36.085 52.889 -36.653 1.00 19.39 76 VAL A C 1
ATOM 638 O O . VAL A 1 76 ? 36.206 54.018 -37.145 1.00 18.13 76 VAL A O 1
ATOM 642 N N . ALA A 1 77 ? 37.089 52.276 -36.021 1.00 17.04 77 ALA A N 1
ATOM 643 C CA . ALA A 1 77 ? 38.375 52.937 -35.844 1.00 16.75 77 ALA A CA 1
ATOM 644 C C . ALA A 1 77 ? 39.041 53.228 -37.183 1.00 21.51 77 ALA A C 1
ATOM 645 O O . ALA A 1 77 ? 39.681 54.274 -37.353 1.00 21.31 77 ALA A O 1
ATOM 647 N N . ILE A 1 78 ? 38.892 52.322 -38.151 1.00 20.30 78 ILE A N 1
ATOM 648 C CA . ILE A 1 78 ? 39.468 52.558 -39.472 1.00 21.56 78 ILE A CA 1
ATOM 649 C C . ILE A 1 78 ? 38.754 53.708 -40.166 1.00 24.65 78 ILE A C 1
ATOM 650 O O . ILE A 1 78 ? 39.390 54.583 -40.765 1.00 21.42 78 ILE A O 1
ATOM 655 N N . LYS A 1 79 ? 37.423 53.729 -40.092 1.00 19.32 79 LYS A N 1
ATOM 656 C CA . LYS A 1 79 ? 36.640 54.750 -40.781 1.00 16.58 79 LYS A CA 1
ATOM 657 C C . LYS A 1 79 ? 36.916 56.143 -40.220 1.00 23.81 79 LYS A C 1
ATOM 658 O O . LYS A 1 79 ? 37.094 57.107 -40.978 1.00 21.03 79 LYS A O 1
ATOM 664 N N . HIS A 1 80 ? 36.987 56.266 -38.899 1.00 17.15 80 HIS A N 1
ATOM 665 C CA . HIS A 1 80 ? 37.054 57.569 -38.252 1.00 20.42 80 HIS A CA 1
ATOM 666 C C . HIS A 1 80 ? 38.448 57.931 -37.758 1.00 19.01 80 HIS A C 1
ATOM 667 O O . HIS A 1 80 ? 38.667 59.085 -37.368 1.00 18.45 80 HIS A O 1
ATOM 674 N N . GLY A 1 81 ? 39.390 56.988 -37.773 1.00 19.41 81 GLY A N 1
ATOM 675 C CA . GLY A 1 81 ? 40.723 57.224 -37.273 1.00 16.94 81 GLY A CA 1
ATOM 676 C C . GLY A 1 81 ? 40.922 56.850 -35.824 1.00 19.27 81 GLY A C 1
ATOM 677 O O . GLY A 1 81 ? 42.069 56.805 -35.362 1.00 25.22 81 GLY A O 1
ATOM 678 N N . GLY A 1 82 ? 39.846 56.572 -35.098 1.00 18.42 82 GLY A N 1
ATOM 679 C CA . GLY A 1 82 ? 39.957 56.250 -33.691 1.00 14.56 82 GLY A CA 1
ATOM 680 C C . GLY A 1 82 ? 38.601 56.333 -33.020 1.00 16.57 82 GLY A C 1
ATOM 681 O O . GLY A 1 82 ? 37.576 56.544 -33.669 1.00 18.04 82 GLY A O 1
ATOM 682 N N . ILE A 1 83 ? 38.628 56.155 -31.700 1.00 17.22 83 ILE A N 1
ATOM 683 C CA . ILE A 1 83 ? 37.438 56.200 -30.854 1.00 14.00 83 ILE A CA 1
ATOM 684 C C . ILE A 1 83 ? 37.808 56.939 -29.580 1.00 12.59 83 ILE A C 1
ATOM 685 O O . ILE A 1 83 ? 38.794 56.583 -28.926 1.00 14.15 83 ILE A O 1
ATOM 690 N N . TYR A 1 84 ? 37.031 57.967 -29.226 1.00 12.50 84 TYR A N 1
ATOM 691 C CA . TYR A 1 84 ? 37.289 58.704 -27.992 1.00 14.63 84 TYR A CA 1
ATOM 692 C C . TYR A 1 84 ? 36.533 58.114 -26.808 1.00 15.84 84 TYR A C 1
ATOM 693 O O . TYR A 1 84 ? 37.053 58.090 -25.687 1.00 12.69 84 TYR A O 1
ATOM 702 N N . ALA A 1 85 ? 35.311 57.637 -27.022 1.00 12.21 85 ALA A N 1
ATOM 703 C CA . ALA A 1 85 ? 34.482 57.258 -25.888 1.00 12.67 85 ALA A CA 1
ATOM 704 C C . ALA A 1 85 ? 33.570 56.105 -26.275 1.00 15.45 85 ALA A C 1
ATOM 705 O O . ALA A 1 85 ? 33.291 55.869 -27.455 1.00 12.62 85 ALA A O 1
ATOM 707 N N . LEU A 1 86 ? 33.120 55.384 -25.250 1.00 11.65 86 LEU A N 1
ATOM 708 C CA . LEU A 1 86 ? 32.161 54.298 -25.383 1.00 12.29 86 LEU A CA 1
ATOM 709 C C . LEU A 1 86 ? 31.091 54.470 -24.315 1.00 12.33 86 LEU A C 1
ATOM 710 O O . LEU A 1 86 ? 31.416 54.668 -23.137 1.00 13.51 86 LEU A O 1
ATOM 715 N N . VAL A 1 87 ? 29.824 54.396 -24.723 1.00 10.46 87 VAL A N 1
ATOM 716 C CA . VAL A 1 87 ? 28.705 54.301 -23.790 1.00 10.71 87 VAL A CA 1
ATOM 717 C C . VAL A 1 87 ? 28.101 52.905 -23.916 1.00 13.55 87 VAL A C 1
ATOM 718 O O . VAL A 1 87 ? 27.511 52.569 -24.949 1.00 14.06 87 VAL A O 1
ATOM 722 N N . ASN A 1 88 ? 28.248 52.091 -22.868 1.00 10.94 88 ASN A N 1
ATOM 723 C CA . ASN A 1 88 ? 27.620 50.773 -22.796 1.00 10.80 88 ASN A CA 1
ATOM 724 C C . ASN A 1 88 ? 26.208 50.958 -22.257 1.00 12.67 88 ASN A C 1
ATOM 725 O O . ASN A 1 88 ? 26.025 51.345 -21.098 1.00 13.29 88 ASN A O 1
ATOM 730 N N . ASN A 1 89 ? 25.206 50.685 -23.094 1.00 11.34 89 ASN A N 1
ATOM 731 C CA . ASN A 1 89 ? 23.829 50.978 -22.717 1.00 13.84 89 ASN A CA 1
ATOM 732 C C . ASN A 1 89 ? 22.827 49.920 -23.174 1.00 11.12 89 ASN A C 1
ATOM 733 O O . ASN A 1 89 ? 21.730 49.865 -22.612 1.00 15.89 89 ASN A O 1
ATOM 738 N N . ALA A 1 90 ? 23.177 49.035 -24.107 1.00 12.87 90 ALA A N 1
ATOM 739 C CA . ALA A 1 90 ? 22.212 48.060 -24.600 1.00 13.88 90 ALA A CA 1
ATOM 740 C C . ALA A 1 90 ? 21.785 47.102 -23.497 1.00 15.96 90 ALA A C 1
ATOM 741 O O . ALA A 1 90 ? 22.591 46.711 -22.646 1.00 13.26 90 ALA A O 1
ATOM 743 N N . GLY A 1 91 ? 20.502 46.721 -23.525 1.00 17.51 91 GLY A N 1
ATOM 744 C CA . GLY A 1 91 ? 19.913 45.848 -22.524 1.00 14.31 91 GLY A CA 1
ATOM 745 C C . GLY A 1 91 ? 18.530 46.283 -22.063 1.00 18.41 91 GLY A C 1
ATOM 746 O O . GLY A 1 91 ? 18.108 47.411 -22.337 1.00 20.39 91 GLY A O 1
ATOM 747 N N A THR A 1 92 ? 17.804 45.392 -21.384 0.61 18.65 92 THR A N 1
ATOM 748 N N B THR A 1 92 ? 17.825 45.392 -21.366 0.39 18.67 92 THR A N 1
ATOM 749 C CA A THR A 1 92 ? 16.487 45.698 -20.837 0.61 18.87 92 THR A CA 1
ATOM 750 C CA B THR A 1 92 ? 16.504 45.681 -20.826 0.39 18.89 92 THR A CA 1
ATOM 751 C C A THR A 1 92 ? 16.306 44.942 -19.530 0.61 15.53 92 THR A C 1
ATOM 752 C C B THR A 1 92 ? 16.337 44.954 -19.503 0.39 15.58 92 THR A C 1
ATOM 753 O O A THR A 1 92 ? 16.918 43.895 -19.310 0.61 18.62 92 THR A O 1
ATOM 754 O O B THR A 1 92 ? 16.996 43.946 -19.238 0.39 18.75 92 THR A O 1
ATOM 761 N N . ASN A 1 93 ? 15.427 45.466 -18.678 1.00 15.67 93 ASN A N 1
ATOM 762 C CA . ASN A 1 93 ? 15.012 44.753 -17.473 1.00 15.31 93 ASN A CA 1
ATOM 763 C C . ASN A 1 93 ? 14.042 43.650 -17.893 1.00 21.03 93 ASN A C 1
ATOM 764 O O . ASN A 1 93 ? 12.912 43.935 -18.305 1.00 23.46 93 ASN A O 1
ATOM 769 N N . ASP A 1 94 ? 14.483 42.392 -17.801 1.00 16.32 94 ASP A N 1
ATOM 770 C CA . ASP A 1 94 ? 13.687 41.253 -18.244 1.00 16.74 94 ASP A CA 1
ATOM 771 C C . ASP A 1 94 ? 12.948 40.561 -17.108 1.00 18.51 94 ASP A C 1
ATOM 772 O O . ASP A 1 94 ? 12.303 39.533 -17.345 1.00 20.03 94 ASP A O 1
ATOM 777 N N . ASN A 1 95 ? 13.023 41.106 -15.893 1.00 16.08 95 ASN A N 1
ATOM 778 C CA . ASN A 1 95 ? 12.222 40.666 -14.747 1.00 16.48 95 ASN A CA 1
ATOM 779 C C . ASN A 1 95 ? 12.249 39.151 -14.574 1.00 18.73 95 ASN A C 1
ATOM 780 O O . ASN A 1 95 ? 11.209 38.495 -14.494 1.00 20.28 95 ASN A O 1
ATOM 785 N N . LEU A 1 96 ? 13.457 38.594 -14.509 1.00 15.72 96 LEU A N 1
ATOM 786 C CA . LEU A 1 96 ? 13.654 37.152 -14.331 1.00 15.76 96 LEU A CA 1
ATOM 787 C C . LEU A 1 96 ? 13.899 36.881 -12.851 1.00 17.70 96 LEU A C 1
ATOM 788 O O . LEU A 1 96 ? 14.984 37.148 -12.330 1.00 17.38 96 LEU A O 1
ATOM 793 N N . HIS A 1 97 ? 12.888 36.344 -12.176 1.00 14.40 97 HIS A N 1
ATOM 794 C CA . HIS A 1 97 ? 12.978 36.098 -10.743 1.00 13.26 97 HIS A CA 1
ATOM 795 C C . HIS A 1 97 ? 13.674 34.769 -10.470 1.00 19.90 97 HIS A C 1
ATOM 796 O O . HIS A 1 97 ? 13.498 33.796 -11.204 1.00 16.95 97 HIS A O 1
ATOM 803 N N . ILE A 1 98 ? 14.467 34.724 -9.395 1.00 15.20 98 ILE A N 1
ATOM 804 C CA . ILE A 1 98 ? 15.298 33.545 -9.153 1.00 11.92 98 ILE A CA 1
ATOM 805 C C . ILE A 1 98 ? 14.445 32.285 -8.975 1.00 14.38 98 ILE A C 1
ATOM 806 O O . ILE A 1 98 ? 14.839 31.191 -9.396 1.00 16.20 98 ILE A O 1
ATOM 811 N N . GLU A 1 99 ? 13.265 32.409 -8.366 1.00 16.45 99 GLU A N 1
ATOM 812 C CA . GLU A 1 99 ? 12.541 31.207 -7.966 1.00 18.43 99 GLU A CA 1
ATOM 813 C C . GLU A 1 99 ? 11.927 30.465 -9.142 1.00 16.90 99 GLU A C 1
ATOM 814 O O . GLU A 1 99 ? 11.562 29.296 -8.995 1.00 19.56 99 GLU A O 1
ATOM 820 N N . ASN A 1 100 ? 11.813 31.091 -10.305 1.00 16.03 100 ASN A N 1
ATOM 821 C CA . ASN A 1 100 ? 11.280 30.368 -11.454 1.00 18.55 100 ASN A CA 1
ATOM 822 C C . ASN A 1 100 ? 12.126 30.586 -12.700 1.00 18.63 100 ASN A C 1
ATOM 823 O O . ASN A 1 100 ? 11.631 30.448 -13.823 1.00 21.18 100 ASN A O 1
ATOM 828 N N . THR A 1 101 ? 13.407 30.911 -12.528 1.00 14.69 101 THR A N 1
ATOM 829 C CA . THR A 1 101 ? 14.325 31.089 -13.651 1.00 15.17 101 THR A CA 1
ATOM 830 C C . THR A 1 101 ? 15.525 30.168 -13.482 1.00 14.80 101 THR A C 1
ATOM 831 O O . THR A 1 101 ? 16.199 30.195 -12.447 1.00 16.66 101 THR A O 1
ATOM 835 N N . SER A 1 102 ? 15.794 29.356 -14.500 1.00 13.80 102 SER A N 1
ATOM 836 C CA . SER A 1 102 ? 16.939 28.464 -14.447 1.00 14.30 102 SER A CA 1
ATOM 837 C C . SER A 1 102 ? 18.243 29.249 -14.513 1.00 14.53 102 SER A C 1
ATOM 838 O O . SER A 1 102 ? 18.284 30.396 -14.966 1.00 14.42 102 SER A O 1
ATOM 841 N N . THR A 1 103 ? 19.325 28.605 -14.072 1.00 14.23 103 THR A N 1
ATOM 842 C CA . THR A 1 103 ? 20.638 29.221 -14.227 1.00 13.81 103 THR A CA 1
ATOM 843 C C . THR A 1 103 ? 20.958 29.440 -15.701 1.00 14.30 103 THR A C 1
ATOM 844 O O . THR A 1 103 ? 21.558 30.457 -16.069 1.00 13.33 103 THR A O 1
ATOM 848 N N . GLN A 1 104 ? 20.527 28.515 -16.570 1.00 14.55 104 GLN A N 1
ATOM 849 C CA . GLN A 1 104 ? 20.758 28.690 -18.000 1.00 15.00 104 GLN A CA 1
ATOM 850 C C . GLN A 1 104 ? 20.102 29.959 -18.527 1.00 14.01 104 GLN A C 1
ATOM 851 O O . GLN A 1 104 ? 20.684 30.664 -19.361 1.00 15.20 104 GLN A O 1
ATOM 857 N N . ASP A 1 105 ? 18.891 30.264 -18.068 1.00 16.03 105 ASP A N 1
ATOM 858 C CA . ASP A 1 105 ? 18.237 31.485 -18.531 1.00 14.34 105 ASP A CA 1
ATOM 859 C C . ASP A 1 105 ? 18.831 32.732 -17.880 1.00 13.23 105 ASP A C 1
ATOM 860 O O . ASP A 1 105 ? 18.769 33.818 -18.467 1.00 14.31 105 ASP A O 1
ATOM 865 N N . LEU A 1 106 ? 19.384 32.608 -16.665 1.00 13.55 106 LEU A N 1
ATOM 866 C CA . LEU A 1 106 ? 20.172 33.711 -16.114 1.00 15.22 106 LEU A CA 1
ATOM 867 C C . LEU A 1 106 ? 21.322 34.058 -17.043 1.00 14.12 106 LEU A C 1
ATOM 868 O O . LEU A 1 106 ? 21.569 35.237 -17.338 1.00 13.75 106 LEU A O 1
ATOM 873 N N . ILE A 1 107 ? 22.012 33.037 -17.546 1.00 13.38 107 ILE A N 1
ATOM 874 C CA . ILE A 1 107 ? 23.144 33.256 -18.434 1.00 13.66 107 ILE A CA 1
ATOM 875 C C . ILE A 1 107 ? 22.676 33.830 -19.768 1.00 14.80 107 ILE A C 1
ATOM 876 O O . ILE A 1 107 ? 23.318 34.721 -20.330 1.00 14.40 107 ILE A O 1
ATOM 881 N N . LYS A 1 108 ? 21.548 33.343 -20.289 1.00 15.41 108 LYS A N 1
ATOM 882 C CA . LYS A 1 108 ? 21.011 33.931 -21.517 1.00 15.55 108 LYS A CA 1
ATOM 883 C C . LYS A 1 108 ? 20.676 35.408 -21.319 1.00 14.42 108 LYS A C 1
ATOM 884 O O . LYS A 1 108 ? 20.914 36.231 -22.212 1.00 16.87 108 LYS A O 1
ATOM 890 N N . SER A 1 109 ? 20.141 35.764 -20.151 1.00 12.71 109 SER A N 1
ATOM 891 C CA . SER A 1 109 ? 19.906 37.167 -19.833 1.00 11.79 109 SER A CA 1
ATOM 892 C C . SER A 1 109 ? 21.219 37.947 -19.797 1.00 14.77 109 SER A C 1
ATOM 893 O O . SER A 1 109 ? 21.301 39.069 -20.314 1.00 12.64 109 SER A O 1
ATOM 896 N N . TYR A 1 110 ? 22.258 37.361 -19.197 1.00 13.19 110 TYR A N 1
ATOM 897 C CA . TYR A 1 110 ? 23.565 38.018 -19.183 1.00 13.44 110 TYR A CA 1
ATOM 898 C C . TYR A 1 110 ? 24.103 38.217 -20.596 1.00 15.12 110 TYR A C 1
ATOM 899 O O . TYR A 1 110 ? 24.780 39.211 -20.874 1.00 15.10 110 TYR A O 1
ATOM 908 N N . GLU A 1 111 ? 23.860 37.256 -21.491 1.00 15.25 111 GLU A N 1
ATOM 909 C CA . GLU A 1 111 ? 24.247 37.459 -22.879 1.00 15.09 111 GLU A CA 1
ATOM 910 C C . GLU A 1 111 ? 23.592 38.714 -23.439 1.00 15.06 111 GLU A C 1
ATOM 911 O O . GLU A 1 111 ? 24.220 39.479 -24.180 1.00 14.91 111 GLU A O 1
ATOM 917 N N . ASN A 1 112 ? 22.329 38.947 -23.087 1.00 13.35 112 ASN A N 1
ATOM 918 C CA . ASN A 1 112 ? 21.620 40.127 -23.578 1.00 14.45 112 ASN A CA 1
ATOM 919 C C . ASN A 1 112 ? 22.031 41.404 -22.857 1.00 14.65 112 ASN A C 1
ATOM 920 O O . ASN A 1 112 ? 22.056 42.475 -23.477 1.00 15.33 112 ASN A O 1
ATOM 925 N N . ASN A 1 113 ? 22.334 41.323 -21.559 1.00 14.37 113 ASN A N 1
ATOM 926 C CA . ASN A 1 113 ? 22.449 42.523 -20.738 1.00 14.17 113 ASN A CA 1
ATOM 927 C C . ASN A 1 113 ? 23.847 42.815 -20.222 1.00 13.84 113 ASN A C 1
ATOM 928 O O . ASN A 1 113 ? 24.116 43.964 -19.858 1.00 15.56 113 ASN A O 1
ATOM 933 N N . LEU A 1 114 ? 24.734 41.826 -20.166 1.00 14.29 114 LEU A N 1
ATOM 934 C CA . LEU A 1 114 ? 25.960 41.974 -19.384 1.00 13.52 114 LEU A CA 1
ATOM 935 C C . LEU A 1 114 ? 27.221 41.779 -20.215 1.00 13.57 114 LEU A C 1
ATOM 936 O O . LEU A 1 114 ? 28.098 42.649 -20.207 1.00 11.87 114 LEU A O 1
ATOM 941 N N . PHE A 1 115 ? 27.363 40.645 -20.910 1.00 12.67 115 PHE A N 1
ATOM 942 C CA . PHE A 1 115 ? 28.677 40.285 -21.430 1.00 14.11 115 PHE A CA 1
ATOM 943 C C . PHE A 1 115 ? 29.208 41.309 -22.431 1.00 13.84 115 PHE A C 1
ATOM 944 O O . PHE A 1 115 ? 30.419 41.550 -22.474 1.00 12.29 115 PHE A O 1
ATOM 952 N N . HIS A 1 116 ? 28.335 41.948 -23.220 1.00 12.35 116 HIS A N 1
ATOM 953 C CA . HIS A 1 116 ? 28.843 42.865 -24.236 1.00 12.49 116 HIS A CA 1
ATOM 954 C C . HIS A 1 116 ? 29.387 44.155 -23.644 1.00 11.61 116 HIS A C 1
ATOM 955 O O . HIS A 1 116 ? 30.145 44.846 -24.331 1.00 12.97 116 HIS A O 1
ATOM 962 N N . TYR A 1 117 ? 29.023 44.517 -22.404 1.00 12.33 117 TYR A N 1
ATOM 963 C CA . TYR A 1 117 ? 29.751 45.623 -21.777 1.00 13.34 117 TYR A CA 1
ATOM 964 C C . TYR A 1 117 ? 31.239 45.298 -21.711 1.00 9.28 117 TYR A C 1
ATOM 965 O O . TYR A 1 117 ? 32.094 46.165 -21.937 1.00 11.99 117 TYR A O 1
ATOM 974 N N . TYR A 1 118 ? 31.564 44.035 -21.423 1.00 12.00 118 TYR A N 1
ATOM 975 C CA . TYR A 1 118 ? 32.957 43.610 -21.371 1.00 11.88 118 TYR A CA 1
ATOM 976 C C . TYR A 1 118 ? 33.564 43.561 -22.767 1.00 13.48 118 TYR A C 1
ATOM 977 O O . TYR A 1 118 ? 34.640 44.121 -23.006 1.00 13.10 118 TYR A O 1
ATOM 986 N N . THR A 1 119 ? 32.867 42.925 -23.713 1.00 13.91 119 THR A N 1
ATOM 987 C CA . THR A 1 119 ? 33.429 42.756 -25.050 1.00 12.35 119 THR A CA 1
ATOM 988 C C . THR A 1 119 ? 33.645 44.098 -25.730 1.00 13.43 119 THR A C 1
ATOM 989 O O . THR A 1 119 ? 34.698 44.337 -26.330 1.00 13.43 119 THR A O 1
ATOM 993 N N . MET A 1 120 ? 32.635 44.978 -25.673 1.00 12.13 120 MET A N 1
ATOM 994 C CA . MET A 1 120 ? 32.763 46.297 -26.284 1.00 13.61 120 MET A CA 1
ATOM 995 C C . MET A 1 120 ? 33.921 47.071 -25.671 1.00 13.11 120 MET A C 1
ATOM 996 O O . MET A 1 120 ? 34.734 47.660 -26.391 1.00 12.73 120 MET A O 1
ATOM 1001 N N . THR A 1 121 ? 34.016 47.079 -24.334 1.00 11.93 121 THR A N 1
ATOM 1002 C CA . THR A 1 121 ? 35.085 47.831 -23.687 1.00 11.10 121 THR A CA 1
ATOM 1003 C C . THR A 1 121 ? 36.451 47.267 -24.052 1.00 13.18 121 THR A C 1
ATOM 1004 O O . THR A 1 121 ? 37.379 48.025 -24.354 1.00 12.91 121 THR A O 1
ATOM 1008 N N . LYS A 1 122 ? 36.584 45.937 -24.052 1.00 13.08 122 LYS A N 1
ATOM 1009 C CA . LYS A 1 122 ? 37.845 45.313 -24.441 1.00 12.75 122 LYS A CA 1
ATOM 1010 C C . LYS A 1 122 ? 38.285 45.774 -25.827 1.00 12.34 122 LYS A C 1
ATOM 1011 O O . LYS A 1 122 ? 39.452 46.133 -26.039 1.00 12.99 122 LYS A O 1
ATOM 1017 N N . GLU A 1 123 ? 37.358 45.787 -26.782 1.00 14.72 123 GLU A N 1
ATOM 1018 C CA . GLU A 1 123 ? 37.751 46.093 -28.152 1.00 15.77 123 GLU A CA 1
ATOM 1019 C C . GLU A 1 123 ? 37.987 47.580 -28.369 1.00 14.91 123 GLU A C 1
ATOM 1020 O O . GLU A 1 123 ? 38.827 47.946 -29.199 1.00 15.23 123 GLU A O 1
ATOM 1026 N N . CYS A 1 124 ? 37.264 48.445 -27.651 1.00 12.81 124 CYS A N 1
ATOM 1027 C CA . CYS A 1 124 ? 37.459 49.886 -27.782 1.00 13.31 124 CYS A CA 1
ATOM 1028 C C . CYS A 1 124 ? 38.685 50.391 -27.031 1.00 14.37 124 CYS A C 1
ATOM 1029 O O . CYS A 1 124 ? 39.224 51.448 -27.387 1.00 12.47 124 CYS A O 1
ATOM 1032 N N . LEU A 1 125 ? 39.117 49.678 -25.995 1.00 14.10 125 LEU A N 1
ATOM 1033 C CA . LEU A 1 125 ? 40.136 50.213 -25.097 1.00 14.05 125 LEU A CA 1
ATOM 1034 C C . LEU A 1 125 ? 41.425 50.657 -25.777 1.00 14.44 125 LEU A C 1
ATOM 1035 O O . LEU A 1 125 ? 41.950 51.715 -25.389 1.00 14.92 125 LEU A O 1
ATOM 1040 N N . PRO A 1 126 ? 42.003 49.926 -26.741 1.00 14.94 126 PRO A N 1
ATOM 1041 C CA . PRO A 1 126 ? 43.247 50.430 -27.348 1.00 15.67 126 PRO A CA 1
ATOM 1042 C C . PRO A 1 126 ? 43.079 51.816 -27.938 1.00 13.14 126 PRO A C 1
ATOM 1043 O O . PRO A 1 126 ? 43.971 52.670 -27.808 1.00 16.47 126 PRO A O 1
ATOM 1047 N N . TYR A 1 127 ? 41.932 52.062 -28.566 1.00 13.99 127 TYR A N 1
ATOM 1048 C CA . TYR A 1 127 ? 41.679 53.359 -29.180 1.00 15.37 127 TYR A CA 1
ATOM 1049 C C . TYR A 1 127 ? 41.374 54.423 -28.133 1.00 14.59 127 TYR A C 1
ATOM 1050 O O . TYR A 1 127 ? 41.885 55.550 -28.218 1.00 14.82 127 TYR A O 1
ATOM 1059 N N . ILE A 1 128 ? 40.555 54.087 -27.131 1.00 12.37 128 ILE A N 1
ATOM 1060 C CA . ILE A 1 128 ? 40.201 55.067 -26.110 1.00 14.66 128 ILE A CA 1
ATOM 1061 C C . ILE A 1 128 ? 41.429 55.456 -25.293 1.00 14.75 128 ILE A C 1
ATOM 1062 O O . ILE A 1 128 ? 41.600 56.626 -24.925 1.00 14.15 128 ILE A O 1
ATOM 1067 N N . LYS A 1 129 ? 42.327 54.497 -25.035 1.00 13.28 129 LYS A N 1
ATOM 1068 C CA . LYS A 1 129 ? 43.573 54.822 -24.347 1.00 12.59 129 LYS A CA 1
ATOM 1069 C C . LYS A 1 129 ? 44.403 55.806 -25.164 1.00 16.63 129 LYS A C 1
ATOM 1070 O O . LYS A 1 129 ? 44.946 56.772 -24.620 1.00 14.63 129 LYS A O 1
ATOM 1076 N N . LYS A 1 130 ? 44.474 55.604 -26.479 1.00 17.67 130 LYS A N 1
ATOM 1077 C CA . LYS A 1 130 ? 45.271 56.501 -27.310 1.00 17.16 130 LYS A CA 1
ATOM 1078 C C . LYS A 1 130 ? 44.758 57.934 -27.236 1.00 16.83 130 LYS A C 1
ATOM 1079 O O . LYS A 1 130 ? 45.554 58.884 -27.221 1.00 18.51 130 LYS A O 1
ATOM 1085 N N . GLU A 1 131 ? 43.440 58.118 -27.165 1.00 16.44 131 GLU A N 1
ATOM 1086 C CA . GLU A 1 131 ? 42.849 59.451 -27.103 1.00 13.34 131 GLU A CA 1
ATOM 1087 C C . GLU A 1 131 ? 42.610 59.940 -25.677 1.00 14.79 131 GLU A C 1
ATOM 1088 O O . GLU A 1 131 ? 42.040 61.025 -25.501 1.00 15.22 131 GLU A O 1
ATOM 1094 N N . GLN A 1 132 ? 43.055 59.186 -24.673 1.00 13.93 132 GLN A N 1
ATOM 1095 C CA . GLN A 1 132 ? 42.822 59.492 -23.257 1.00 13.79 132 GLN A CA 1
ATOM 1096 C C . GLN A 1 132 ? 41.364 59.881 -23.012 1.00 12.58 132 GLN A C 1
ATOM 1097 O O . GLN A 1 132 ? 41.050 60.954 -22.487 1.00 15.69 132 GLN A O 1
ATOM 1103 N N . GLY A 1 133 ? 40.476 58.965 -23.392 1.00 13.86 133 GLY A N 1
ATOM 1104 C CA . GLY A 1 133 ? 39.046 59.208 -23.477 1.00 13.62 133 GLY A CA 1
ATOM 1105 C C . GLY A 1 133 ? 38.262 58.694 -22.285 1.00 13.26 133 GLY A C 1
ATOM 1106 O O . GLY A 1 133 ? 38.741 58.686 -21.144 1.00 13.99 133 GLY A O 1
ATOM 1107 N N . SER A 1 134 ? 37.023 58.278 -22.549 1.00 11.92 134 SER A N 1
ATOM 1108 C CA . SER A 1 134 ? 36.065 57.996 -21.488 1.00 12.84 134 SER A CA 1
ATOM 1109 C C . SER A 1 134 ? 35.254 56.758 -21.815 1.00 13.06 134 SER A C 1
ATOM 1110 O O . SER A 1 134 ? 34.903 56.506 -22.970 1.00 13.97 134 SER A O 1
ATOM 1113 N N . ILE A 1 135 ? 34.921 56.013 -20.769 1.00 11.84 135 ILE A N 1
ATOM 1114 C CA . ILE A 1 135 ? 33.981 54.906 -20.838 1.00 12.99 135 ILE A CA 1
ATOM 1115 C C . ILE A 1 135 ? 32.849 55.213 -19.868 1.00 11.73 135 ILE A C 1
ATOM 1116 O O . ILE A 1 135 ? 33.102 55.595 -18.720 1.00 12.62 135 ILE A O 1
ATOM 1121 N N . LEU A 1 136 ? 31.607 55.112 -20.341 1.00 10.64 136 LEU A N 1
ATOM 1122 C CA . LEU A 1 136 ? 30.433 55.351 -19.507 1.00 11.82 136 LEU A CA 1
ATOM 1123 C C . LEU A 1 136 ? 29.531 54.129 -19.542 1.00 15.20 136 LEU A C 1
ATOM 1124 O O . LEU A 1 136 ? 29.091 53.712 -20.617 1.00 13.38 136 LEU A O 1
ATOM 1129 N N . ASN A 1 137 ? 29.245 53.565 -18.369 1.00 10.84 137 ASN A N 1
ATOM 1130 C CA . ASN A 1 137 ? 28.370 52.404 -18.257 1.00 10.55 137 ASN A CA 1
ATOM 1131 C C . ASN A 1 137 ? 27.000 52.855 -17.767 1.00 12.44 137 ASN A C 1
ATOM 1132 O O . ASN A 1 137 ? 26.877 53.378 -16.655 1.00 12.17 137 ASN A O 1
ATOM 1137 N N . ILE A 1 138 ? 25.967 52.669 -18.588 1.00 10.20 138 ILE A N 1
ATOM 1138 C CA . ILE A 1 138 ? 24.615 52.948 -18.113 1.00 11.91 138 ILE A CA 1
ATOM 1139 C C . ILE A 1 138 ? 24.145 51.752 -17.294 1.00 13.71 138 ILE A C 1
ATOM 1140 O O . ILE A 1 138 ? 24.064 50.628 -17.801 1.00 14.08 138 ILE A O 1
ATOM 1145 N N . VAL A 1 139 ? 23.871 51.981 -16.013 1.00 9.52 139 VAL A N 1
ATOM 1146 C CA . VAL A 1 139 ? 23.395 50.895 -15.163 1.00 11.44 139 VAL A CA 1
ATOM 1147 C C . VAL A 1 139 ? 21.965 51.203 -14.730 1.00 12.16 139 VAL A C 1
ATOM 1148 O O . VAL A 1 139 ? 21.150 51.654 -15.548 1.00 15.90 139 VAL A O 1
ATOM 1152 N N . SER A 1 140 ? 21.629 50.927 -13.470 1.00 12.37 140 SER A N 1
ATOM 1153 C CA . SER A 1 140 ? 20.258 51.078 -12.995 1.00 13.58 140 SER A CA 1
ATOM 1154 C C . SER A 1 140 ? 20.246 51.171 -11.478 1.00 13.62 140 SER A C 1
ATOM 1155 O O . SER A 1 140 ? 21.077 50.555 -10.810 1.00 15.92 140 SER A O 1
ATOM 1158 N N . LYS A 1 141 ? 19.271 51.918 -10.946 1.00 13.35 141 LYS A N 1
ATOM 1159 C CA . LYS A 1 141 ? 19.021 51.901 -9.503 1.00 11.95 141 LYS A CA 1
ATOM 1160 C C . LYS A 1 141 ? 18.904 50.479 -8.968 1.00 14.76 141 LYS A C 1
ATOM 1161 O O . LYS A 1 141 ? 19.302 50.203 -7.830 1.00 14.64 141 LYS A O 1
ATOM 1167 N N . THR A 1 142 ? 18.401 49.557 -9.790 1.00 14.98 142 THR A N 1
ATOM 1168 C CA . THR A 1 142 ? 18.095 48.214 -9.320 1.00 13.32 142 THR A CA 1
ATOM 1169 C C . THR A 1 142 ? 19.344 47.452 -8.897 1.00 13.04 142 THR A C 1
ATOM 1170 O O . THR A 1 142 ? 19.264 46.584 -8.025 1.00 12.68 142 THR A O 1
ATOM 1174 N N . GLY A 1 143 ? 20.503 47.769 -9.484 1.00 13.77 143 GLY A N 1
ATOM 1175 C CA . GLY A 1 143 ? 21.739 47.150 -9.040 1.00 12.64 143 GLY A CA 1
ATOM 1176 C C . GLY A 1 143 ? 22.179 47.589 -7.662 1.00 12.01 143 GLY A C 1
ATOM 1177 O O . GLY A 1 143 ? 22.982 46.896 -7.029 1.00 13.72 143 GLY A O 1
ATOM 1178 N N . ILE A 1 144 ? 21.675 48.721 -7.191 1.00 12.69 144 ILE A N 1
ATOM 1179 C CA . ILE A 1 144 ? 21.980 49.239 -5.859 1.00 11.59 144 ILE A CA 1
ATOM 1180 C C . ILE A 1 144 ? 20.892 48.878 -4.863 1.00 12.01 144 ILE A C 1
ATOM 1181 O O . ILE A 1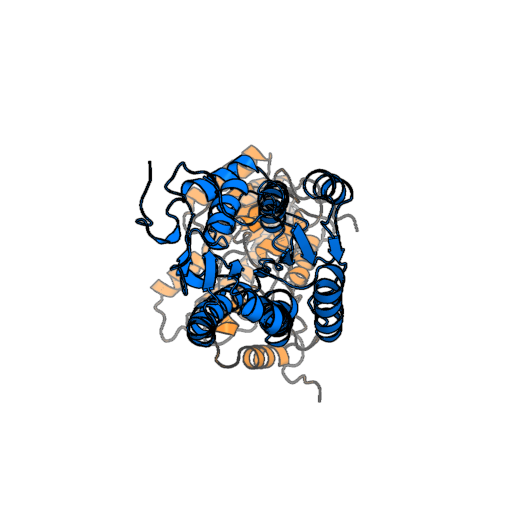 144 ? 21.173 48.453 -3.742 1.00 14.24 144 ILE A O 1
ATOM 1186 N N . THR A 1 145 ? 19.634 49.075 -5.256 1.00 12.66 145 THR A N 1
ATOM 1187 C CA . THR A 1 145 ? 18.514 48.966 -4.332 1.00 11.31 145 THR A CA 1
ATOM 1188 C C . THR A 1 145 ? 17.857 47.596 -4.328 1.00 13.54 145 THR A C 1
ATOM 1189 O O . THR A 1 145 ? 17.103 47.295 -3.393 1.00 13.28 145 THR A O 1
ATOM 1193 N N . GLY A 1 146 ? 18.095 46.787 -5.351 1.00 12.12 146 GLY A N 1
ATOM 1194 C CA . GLY A 1 146 ? 17.261 45.626 -5.608 1.00 10.10 146 GLY A CA 1
ATOM 1195 C C . GLY A 1 146 ? 15.877 46.046 -6.077 1.00 14.43 146 GLY A C 1
ATOM 1196 O O . GLY A 1 146 ? 15.541 47.228 -6.180 1.00 14.19 146 GLY A O 1
ATOM 1197 N N . GLN A 1 147 ? 15.065 45.035 -6.391 1.00 13.69 147 GLN A N 1
ATOM 1198 C CA . GLN A 1 147 ? 13.677 45.291 -6.760 1.00 16.51 147 GLN A CA 1
ATOM 1199 C C . GLN A 1 147 ? 12.793 44.166 -6.234 1.00 18.21 147 GLN A C 1
ATOM 1200 O O . GLN A 1 147 ? 11.775 44.421 -5.576 1.00 18.20 147 GLN A O 1
ATOM 1206 N N . GLY A 1 148 ? 13.176 42.919 -6.498 1.00 13.70 148 GLY A N 1
ATOM 1207 C CA . GLY A 1 148 ? 12.511 41.811 -5.843 1.00 18.04 148 GLY A CA 1
ATOM 1208 C C . GLY A 1 148 ? 12.099 40.680 -6.762 1.00 15.91 148 GLY A C 1
ATOM 1209 O O . GLY A 1 148 ? 11.913 39.551 -6.304 1.00 18.09 148 GLY A O 1
ATOM 1210 N N . ARG A 1 149 ? 11.954 40.957 -8.056 1.00 14.21 149 ARG A N 1
ATOM 1211 C CA . ARG A 1 149 ? 11.601 39.908 -9.004 1.00 14.47 149 ARG A CA 1
ATOM 1212 C C . ARG A 1 149 ? 12.456 40.000 -10.260 1.00 17.95 149 ARG A C 1
ATOM 1213 O O . ARG A 1 149 ? 11.989 39.692 -11.356 1.00 18.53 149 ARG A O 1
ATOM 1221 N N . THR A 1 150 ? 13.717 40.409 -10.123 1.00 14.35 150 THR A N 1
ATOM 1222 C CA . THR A 1 150 ? 14.548 40.623 -11.299 1.00 13.90 150 THR A CA 1
ATOM 1223 C C . THR A 1 150 ? 16.014 40.342 -10.948 1.00 13.73 150 THR A C 1
ATOM 1224 O O . THR A 1 150 ? 16.907 41.180 -11.099 1.00 15.50 150 THR A O 1
ATOM 1228 N N . SER A 1 151 ? 16.277 39.100 -10.527 1.00 13.00 151 SER A N 1
ATOM 1229 C CA . SER A 1 151 ? 17.632 38.672 -10.168 1.00 13.18 151 SER A CA 1
ATOM 1230 C C . SER A 1 151 ? 18.625 38.860 -11.307 1.00 13.07 151 SER A C 1
ATOM 1231 O O . SER A 1 151 ? 19.780 39.243 -11.079 1.00 12.72 151 SER A O 1
ATOM 1234 N N . ALA A 1 152 ? 18.219 38.559 -12.538 1.00 13.24 152 ALA A N 1
ATOM 1235 C CA . ALA A 1 152 ? 19.181 38.584 -13.634 1.00 12.46 152 ALA A CA 1
ATOM 1236 C C . ALA A 1 152 ? 19.613 40.013 -13.949 1.00 11.55 152 ALA A C 1
ATOM 1237 O O . ALA A 1 152 ? 20.810 40.292 -14.109 1.00 14.35 152 ALA A O 1
ATOM 1239 N N . TYR A 1 153 ? 18.647 40.931 -14.035 1.00 12.68 153 TYR A N 1
ATOM 1240 C CA . TYR A 1 153 ? 18.961 42.327 -14.331 1.00 11.14 153 TYR A CA 1
ATOM 1241 C C . TYR A 1 153 ? 19.693 42.990 -13.167 1.00 14.91 153 TYR A C 1
ATOM 1242 O O . TYR A 1 153 ? 20.675 43.710 -13.378 1.00 14.61 153 TYR A O 1
ATOM 1251 N N . ALA A 1 154 ? 19.229 42.757 -11.935 1.00 12.05 154 ALA A N 1
ATOM 1252 C CA . ALA A 1 154 ? 19.855 43.397 -10.780 1.00 11.92 154 ALA A CA 1
ATOM 1253 C C . ALA A 1 154 ? 21.322 43.022 -10.681 1.00 14.28 154 ALA A C 1
ATOM 1254 O O . ALA A 1 154 ? 22.178 43.888 -10.458 1.00 12.01 154 ALA A O 1
ATOM 1256 N N . SER A 1 155 ? 21.639 41.738 -10.862 1.00 13.11 155 SER A N 1
ATOM 1257 C CA . SER A 1 155 ? 23.031 41.320 -10.729 1.00 10.12 155 SER A CA 1
ATOM 1258 C C . SER A 1 155 ? 23.880 41.796 -11.903 1.00 10.93 155 SER A C 1
ATOM 1259 O O . SER A 1 155 ? 25.068 42.102 -11.724 1.00 11.84 155 SER A O 1
ATOM 1262 N N . ALA A 1 156 ? 23.306 41.857 -13.108 1.00 12.50 156 ALA A N 1
ATOM 1263 C CA . ALA A 1 156 ? 24.054 42.381 -14.247 1.00 10.53 156 ALA A CA 1
ATOM 1264 C C . ALA A 1 156 ? 24.389 43.849 -14.042 1.00 11.79 156 ALA A C 1
ATOM 1265 O O . ALA A 1 156 ? 25.511 44.285 -14.329 1.00 12.18 156 ALA A O 1
ATOM 1267 N N . LYS A 1 157 ? 23.433 44.623 -13.529 1.00 10.96 157 LYS A N 1
ATOM 1268 C CA . LYS A 1 157 ? 23.682 46.044 -13.319 1.00 10.18 157 LYS A CA 1
ATOM 1269 C C . LYS A 1 157 ? 24.737 46.256 -12.237 1.00 13.70 157 LYS A C 1
ATOM 1270 O O . LYS A 1 157 ? 25.639 47.092 -12.388 1.00 11.76 157 LYS A O 1
ATOM 1276 N N . ALA A 1 158 ? 24.674 45.470 -11.160 1.00 11.90 158 ALA A N 1
ATOM 1277 C CA . ALA A 1 158 ? 25.708 45.568 -10.133 1.00 10.68 158 ALA A CA 1
ATOM 1278 C C . ALA A 1 158 ? 27.068 45.126 -10.664 1.00 11.24 158 ALA A C 1
ATOM 1279 O O . ALA A 1 158 ? 28.088 45.761 -10.373 1.00 11.24 158 ALA A O 1
ATOM 1281 N N . ALA A 1 159 ? 27.111 44.033 -11.432 1.00 11.39 159 ALA A N 1
ATOM 1282 C CA . ALA A 1 159 ? 28.365 43.624 -12.059 1.00 10.76 159 ALA A CA 1
ATOM 1283 C C . ALA A 1 159 ? 28.997 44.780 -12.819 1.00 11.12 159 ALA A C 1
ATOM 1284 O O . ALA A 1 159 ? 30.220 44.963 -12.788 1.00 11.47 159 ALA A O 1
ATOM 1286 N N . GLN A 1 160 ? 28.167 45.584 -13.498 1.00 11.57 160 GLN A N 1
ATOM 1287 C CA . GLN A 1 160 ? 28.688 46.679 -14.310 1.00 11.21 160 GLN A CA 1
ATOM 1288 C C . GLN A 1 160 ? 29.169 47.838 -13.453 1.00 12.44 160 GLN A C 1
ATOM 1289 O O . GLN A 1 160 ? 30.055 48.586 -13.884 1.00 11.83 160 GLN A O 1
ATOM 1295 N N . MET A 1 161 ? 28.590 48.013 -12.256 1.00 11.37 161 MET A N 1
ATOM 1296 C CA . MET A 1 161 ? 29.192 48.922 -11.280 1.00 11.09 161 MET A CA 1
ATOM 1297 C C . MET A 1 161 ? 30.572 48.436 -10.869 1.00 12.58 161 MET A C 1
ATOM 1298 O O . MET A 1 161 ? 31.498 49.239 -10.725 1.00 12.29 161 MET A O 1
ATOM 1303 N N . GLY A 1 162 ? 30.729 47.122 -10.701 1.00 11.32 162 GLY A N 1
ATOM 1304 C CA . GLY A 1 162 ? 32.047 46.567 -10.431 1.00 11.90 162 GLY A CA 1
ATOM 1305 C C . GLY A 1 162 ? 33.039 46.788 -11.558 1.00 12.80 162 GLY A C 1
ATOM 1306 O O . GLY A 1 162 ? 34.194 47.151 -11.320 1.00 12.08 162 GLY A O 1
ATOM 1307 N N . PHE A 1 163 ? 32.613 46.557 -12.800 1.00 11.36 163 PHE A N 1
ATOM 1308 C CA . PHE A 1 163 ? 33.463 46.907 -13.934 1.00 10.49 163 PHE A CA 1
ATOM 1309 C C . PHE A 1 163 ? 33.857 48.379 -13.891 1.00 11.40 163 PHE A C 1
ATOM 1310 O O . PHE A 1 163 ? 34.993 48.739 -14.221 1.00 11.13 163 PHE A O 1
ATOM 1318 N N . THR A 1 164 ? 32.920 49.250 -13.521 1.00 9.62 164 THR A N 1
ATOM 1319 C CA . THR A 1 164 ? 33.208 50.680 -13.512 1.00 10.68 164 THR A CA 1
ATOM 1320 C C . THR A 1 164 ? 34.352 50.991 -12.559 1.00 12.40 164 THR A C 1
ATOM 1321 O O . THR A 1 164 ? 35.300 51.696 -12.919 1.00 10.97 164 THR A O 1
ATOM 1325 N N . ARG A 1 165 ? 34.280 50.455 -11.340 1.00 8.58 165 ARG A N 1
ATOM 1326 C CA . ARG A 1 165 ? 35.355 50.658 -10.370 1.00 10.22 165 ARG A CA 1
ATOM 1327 C C . ARG A 1 165 ? 36.642 49.969 -10.809 1.00 12.79 165 ARG A C 1
ATOM 1328 O O . ARG A 1 165 ? 37.735 50.544 -10.695 1.00 11.23 165 ARG A O 1
ATOM 1336 N N . GLU A 1 166 ? 36.533 48.746 -11.326 1.00 11.67 166 GLU A N 1
ATOM 1337 C CA . GLU A 1 166 ? 37.724 47.998 -11.728 1.00 10.21 166 GLU A CA 1
ATOM 1338 C C . GLU A 1 166 ? 38.449 48.675 -12.890 1.00 10.78 166 GLU A C 1
ATOM 1339 O O . GLU A 1 166 ? 39.676 48.842 -12.858 1.00 11.31 166 GLU A O 1
ATOM 1345 N N . TRP A 1 167 ? 37.706 49.074 -13.924 1.00 10.64 167 TRP A N 1
ATOM 1346 C CA . TRP A 1 167 ? 38.331 49.718 -15.079 1.00 10.36 167 TRP A CA 1
ATOM 1347 C C . TRP A 1 167 ? 38.829 51.107 -14.726 1.00 12.69 167 TRP A C 1
ATOM 1348 O O . TRP A 1 167 ? 39.838 51.560 -15.280 1.00 11.15 167 TRP A O 1
ATOM 1359 N N . ALA A 1 168 ? 38.160 51.791 -13.795 1.00 9.89 168 ALA A N 1
ATOM 1360 C CA . ALA A 1 168 ? 38.699 53.064 -13.327 1.00 11.48 168 ALA A CA 1
ATOM 1361 C C . ALA A 1 168 ? 40.079 52.878 -12.705 1.00 11.85 168 ALA A C 1
ATOM 1362 O O . ALA A 1 168 ? 41.001 53.651 -12.994 1.00 11.36 168 ALA A O 1
ATOM 1364 N N . CYS A 1 169 ? 40.242 51.844 -11.869 1.00 11.38 169 CYS A N 1
ATOM 1365 C CA . CYS A 1 169 ? 41.561 51.489 -11.348 1.00 12.57 169 CYS A CA 1
ATOM 1366 C C . CYS A 1 169 ? 42.530 51.137 -12.470 1.00 14.80 169 CYS A C 1
ATOM 1367 O O . CYS A 1 169 ? 43.690 51.567 -12.461 1.00 13.80 169 CYS A O 1
ATOM 1370 N N . ALA A 1 170 ? 42.085 50.293 -13.410 1.00 11.01 170 ALA A N 1
ATOM 1371 C CA . ALA A 1 170 ? 42.989 49.742 -14.421 1.00 10.73 170 ALA A CA 1
ATOM 1372 C C . ALA A 1 170 ? 43.590 50.827 -15.295 1.00 14.55 170 ALA A C 1
ATOM 1373 O O . ALA A 1 170 ? 44.758 50.739 -15.690 1.00 14.91 170 ALA A O 1
ATOM 1375 N N . PHE A 1 171 ? 42.817 51.859 -15.615 1.00 12.44 171 PHE A N 1
ATOM 1376 C CA . PHE A 1 171 ? 43.207 52.784 -16.671 1.00 12.43 171 PHE A CA 1
ATOM 1377 C C . PHE A 1 171 ? 43.395 54.218 -16.193 1.00 12.41 171 PHE A C 1
ATOM 1378 O O . PHE A 1 171 ? 43.646 55.104 -17.022 1.00 14.11 171 PHE A O 1
ATOM 1386 N N . ALA A 1 172 ? 43.334 54.466 -14.879 1.00 11.76 172 ALA A N 1
ATOM 1387 C CA . ALA A 1 172 ? 43.641 55.803 -14.376 1.00 12.40 172 ALA A CA 1
ATOM 1388 C C . ALA A 1 172 ? 45.047 56.219 -14.786 1.00 14.68 172 ALA A C 1
ATOM 1389 O O . ALA A 1 172 ? 45.278 57.376 -15.157 1.00 16.48 172 ALA A O 1
ATOM 1391 N N . LYS A 1 173 ? 45.993 55.276 -14.756 1.00 14.30 173 LYS A N 1
ATOM 1392 C CA . LYS A 1 173 ? 47.357 55.563 -15.200 1.00 14.56 173 LYS A CA 1
ATOM 1393 C C . LYS A 1 173 ? 47.390 56.032 -16.649 1.00 15.38 173 LYS A C 1
ATOM 1394 O O . LYS A 1 173 ? 48.253 56.831 -17.024 1.00 17.06 173 LYS A O 1
ATOM 1396 N N . ASP A 1 174 ? 46.446 55.578 -17.466 1.00 14.64 174 ASP A N 1
ATOM 1397 C CA . ASP A 1 174 ? 46.376 55.931 -18.873 1.00 12.43 174 ASP A CA 1
ATOM 1398 C C . ASP A 1 174 ? 45.581 57.201 -19.126 1.00 13.82 174 ASP A C 1
ATOM 1399 O O . ASP A 1 174 ? 45.377 57.569 -20.290 1.00 17.59 174 ASP A O 1
ATOM 1404 N N . ASN A 1 175 ? 45.098 57.856 -18.066 1.00 13.57 175 ASN A N 1
ATOM 1405 C CA . ASN A 1 175 ? 44.201 59.008 -18.174 1.00 15.00 175 ASN A CA 1
ATOM 1406 C C . ASN A 1 175 ? 42.938 58.665 -18.958 1.00 13.66 175 ASN A C 1
ATOM 1407 O O . ASN A 1 175 ? 42.435 59.467 -19.757 1.00 13.79 175 ASN A O 1
ATOM 1412 N N . VAL A 1 176 ? 42.406 57.470 -18.717 1.00 12.47 176 VAL A N 1
ATOM 1413 C CA . VAL A 1 176 ? 41.088 57.082 -19.201 1.00 12.45 176 VAL A CA 1
ATOM 1414 C C . VAL A 1 176 ? 40.131 57.101 -18.015 1.00 11.42 176 VAL A C 1
ATOM 1415 O O . VAL A 1 176 ? 40.384 56.451 -16.998 1.00 14.88 176 VAL A O 1
ATOM 1419 N N . ARG A 1 177 ? 39.044 57.857 -18.133 1.00 11.15 177 ARG A N 1
ATOM 1420 C CA . ARG A 1 177 ? 38.041 57.914 -17.071 1.00 11.04 177 ARG A CA 1
ATOM 1421 C C . ARG A 1 177 ? 36.928 56.900 -17.327 1.00 10.91 177 ARG A C 1
ATOM 1422 O O . ARG A 1 177 ? 36.512 56.692 -18.471 1.00 13.37 177 ARG A O 1
ATOM 1430 N N . VAL A 1 178 ? 36.444 56.266 -16.255 1.00 8.58 178 VAL A N 1
ATOM 1431 C CA . VAL A 1 178 ? 35.387 55.253 -16.352 1.00 10.47 178 VAL A CA 1
ATOM 1432 C C . VAL A 1 178 ? 34.336 55.555 -15.297 1.00 10.57 178 VAL A C 1
ATOM 1433 O O . VAL A 1 178 ? 34.631 55.519 -14.098 1.00 11.20 178 VAL A O 1
ATOM 1437 N N . ASN A 1 179 ? 33.106 55.816 -15.734 1.00 10.08 179 ASN A N 1
ATOM 1438 C CA . ASN A 1 179 ? 32.040 56.177 -14.811 1.00 10.73 179 ASN A CA 1
ATOM 1439 C C . ASN A 1 179 ? 30.772 55.429 -15.191 1.00 11.32 179 ASN A C 1
ATOM 1440 O O . ASN A 1 179 ? 30.709 54.744 -16.214 1.00 10.92 179 ASN A O 1
ATOM 1445 N N . ALA A 1 180 ? 29.759 55.559 -14.340 1.00 10.60 180 ALA A N 1
ATOM 1446 C CA . ALA A 1 180 ? 28.466 54.943 -14.592 1.00 12.14 180 ALA A CA 1
ATOM 1447 C C . ALA A 1 180 ? 27.371 55.929 -14.230 1.00 10.96 180 ALA A C 1
ATOM 1448 O O . ALA A 1 180 ? 27.559 56.793 -13.370 1.00 12.35 180 ALA A O 1
ATOM 1450 N N . ILE A 1 181 ? 26.223 55.792 -14.890 1.00 10.77 181 ILE A N 1
ATOM 1451 C CA . ILE A 1 181 ? 25.008 56.500 -14.512 1.00 11.36 181 ILE A CA 1
ATOM 1452 C C . ILE A 1 181 ? 23.954 55.465 -14.137 1.00 11.05 181 ILE A C 1
ATOM 1453 O O . ILE A 1 181 ? 23.673 54.549 -14.918 1.00 11.53 181 ILE A O 1
ATOM 1458 N N . ALA A 1 182 ? 23.394 55.606 -12.941 1.00 11.47 182 ALA A N 1
ATOM 1459 C CA . ALA A 1 182 ? 22.300 54.757 -12.479 1.00 11.39 182 ALA A CA 1
ATOM 1460 C C . ALA A 1 182 ? 20.972 55.509 -12.531 1.00 10.91 182 ALA A C 1
ATOM 1461 O O . ALA A 1 182 ? 20.594 56.171 -11.555 1.00 13.76 182 ALA A O 1
ATOM 1463 N N . PRO A 1 183 ? 20.238 55.444 -13.639 1.00 14.27 183 PRO A N 1
ATOM 1464 C CA . PRO A 1 183 ? 18.910 56.059 -13.660 1.00 13.83 183 PRO A CA 1
ATOM 1465 C C . PRO A 1 183 ? 17.963 55.281 -12.762 1.00 13.63 183 PRO A C 1
ATOM 1466 O O . PRO A 1 183 ? 18.166 54.100 -12.472 1.00 14.80 183 PRO A O 1
ATOM 1470 N N . ALA A 1 184 ? 16.912 55.967 -12.321 1.00 13.55 184 ALA A N 1
ATOM 1471 C CA . ALA A 1 184 ? 15.844 55.300 -11.593 1.00 12.78 184 ALA A CA 1
ATOM 1472 C C . ALA A 1 184 ? 14.663 55.075 -12.532 1.00 17.07 184 ALA A C 1
ATOM 1473 O O . ALA A 1 184 ? 14.644 54.092 -13.282 1.00 19.79 184 ALA A O 1
ATOM 1475 N N . GLU A 1 185 ? 13.691 55.983 -12.528 1.00 14.66 185 GLU A N 1
ATOM 1476 C CA . GLU A 1 185 ? 12.535 55.886 -13.418 1.00 14.69 185 GLU A CA 1
ATOM 1477 C C . GLU A 1 185 ? 12.661 56.948 -14.509 1.00 13.17 185 GLU A C 1
ATOM 1478 O O . GLU A 1 185 ? 12.571 58.147 -14.223 1.00 14.55 185 GLU A O 1
ATOM 1484 N N . VAL A 1 186 ? 12.829 56.505 -15.756 1.00 13.85 186 VAL A N 1
ATOM 1485 C CA . VAL A 1 186 ? 13.067 57.393 -16.894 1.00 16.03 186 VAL A CA 1
ATOM 1486 C C . VAL A 1 186 ? 11.957 57.174 -17.911 1.00 15.62 186 VAL A C 1
ATOM 1487 O O . VAL A 1 186 ? 11.787 56.058 -18.421 1.00 17.50 186 VAL A O 1
ATOM 1491 N N . MET A 1 187 ? 11.221 58.238 -18.231 1.00 15.94 187 MET A N 1
ATOM 1492 C CA . MET A 1 187 ? 10.180 58.111 -19.247 1.00 19.58 187 MET A CA 1
ATOM 1493 C C . MET A 1 187 ? 10.805 57.921 -20.628 1.00 16.63 187 MET A C 1
ATOM 1494 O O . MET A 1 187 ? 11.639 58.721 -21.064 1.00 18.36 187 MET A O 1
ATOM 1499 N N . THR A 1 188 ? 10.406 56.852 -21.307 1.00 14.80 188 THR A N 1
ATOM 1500 C CA . THR A 1 188 ? 10.837 56.525 -22.657 1.00 22.57 188 THR A CA 1
ATOM 1501 C C . THR A 1 188 ? 9.611 56.047 -23.417 1.00 17.09 188 THR A C 1
ATOM 1502 O O . THR A 1 188 ? 8.599 55.685 -22.804 1.00 21.15 188 THR A O 1
ATOM 1506 N N . PRO A 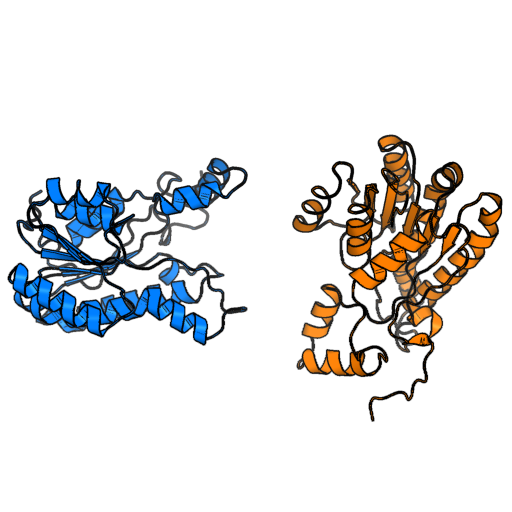1 189 ? 9.668 56.030 -24.752 1.00 21.37 189 PRO A N 1
ATOM 1507 C CA . PRO A 1 189 ? 8.559 55.417 -25.505 1.00 23.76 189 PRO A CA 1
ATOM 1508 C C . PRO A 1 189 ? 8.260 53.989 -25.078 1.00 26.51 189 PRO A C 1
ATOM 1509 O O . PRO A 1 189 ? 7.085 53.604 -25.000 1.00 27.61 189 PRO A O 1
ATOM 1513 N N . LEU A 1 190 ? 9.286 53.194 -24.770 1.00 23.05 190 LEU A N 1
ATOM 1514 C CA . LEU A 1 190 ? 9.039 51.825 -24.323 1.00 24.29 190 LEU A CA 1
ATOM 1515 C C . LEU A 1 190 ? 8.326 51.799 -22.973 1.00 33.71 190 LEU A C 1
ATOM 1516 O O . LEU A 1 190 ? 7.451 50.955 -22.745 1.00 30.21 190 LEU A O 1
ATOM 1521 N N . TYR A 1 191 ? 8.687 52.705 -22.063 1.00 24.42 191 TYR A N 1
ATOM 1522 C CA . TYR A 1 191 ? 7.982 52.786 -20.787 1.00 24.58 191 TYR A CA 1
ATOM 1523 C C . TYR A 1 191 ? 6.537 53.215 -20.999 1.00 30.93 191 TYR A C 1
ATOM 1524 O O . TYR A 1 191 ? 5.621 52.686 -20.356 1.00 23.85 191 TYR A O 1
ATOM 1533 N N . GLU A 1 192 ? 6.311 54.161 -21.912 1.00 28.11 192 GLU A N 1
ATOM 1534 C CA . GLU A 1 192 ? 4.952 54.628 -22.165 1.00 30.14 192 GLU A CA 1
ATOM 1535 C C . GLU A 1 192 ? 4.072 53.503 -22.697 1.00 34.37 192 GLU A C 1
ATOM 1536 O O . GLU A 1 192 ? 2.909 53.374 -22.295 1.00 29.01 192 GLU A O 1
ATOM 1542 N N . LYS A 1 193 ? 4.611 52.667 -23.592 1.00 31.94 193 LYS A N 1
ATOM 1543 C CA . LYS A 1 193 ? 3.837 51.536 -24.101 1.00 28.52 193 LYS A CA 1
ATOM 1544 C C . LYS A 1 193 ? 3.521 50.545 -22.988 1.00 40.23 193 LYS A C 1
ATOM 1545 O O . LYS A 1 193 ? 2.420 49.983 -22.937 1.00 35.12 193 LYS A O 1
ATOM 1547 N N . TRP A 1 194 ? 4.475 50.324 -22.079 1.00 29.66 194 TRP A N 1
ATOM 1548 C CA . TRP A 1 194 ? 4.236 49.435 -20.946 1.00 34.01 194 TRP A CA 1
ATOM 1549 C C . TRP A 1 194 ? 3.114 49.963 -20.062 1.00 40.20 194 TRP A C 1
ATOM 1550 O O . TRP A 1 194 ? 2.240 49.204 -19.629 1.00 38.43 194 TRP A O 1
ATOM 1561 N N . LEU A 1 195 ? 3.120 51.268 -19.789 1.00 28.00 195 LEU A N 1
ATOM 1562 C CA . LEU A 1 195 ? 2.051 51.863 -18.997 1.00 29.82 195 LEU A CA 1
ATOM 1563 C C . LEU A 1 195 ? 0.701 51.737 -19.692 1.00 39.54 195 LEU A C 1
ATOM 1564 O O . LEU A 1 195 ? -0.338 51.697 -19.025 1.00 35.73 195 LEU A O 1
ATOM 1569 N N . GLN A 1 196 ? 0.692 51.660 -21.022 1.00 36.59 196 GLN A N 1
ATOM 1570 C CA . GLN A 1 196 ? -0.562 51.535 -21.753 1.00 43.48 196 GLN A CA 1
ATOM 1571 C C . GLN A 1 196 ? -1.152 50.130 -21.686 1.00 37.77 196 GLN A C 1
ATOM 1572 O O . GLN A 1 196 ? -2.322 49.951 -22.041 1.00 44.85 196 GLN A O 1
ATOM 1578 N N . ASN A 1 197 ? -0.378 49.136 -21.240 1.00 45.72 197 ASN A N 1
ATOM 1579 C CA . ASN A 1 197 ? -0.938 47.823 -20.937 1.00 42.90 197 ASN A CA 1
ATOM 1580 C C . ASN A 1 197 ? -1.935 47.872 -19.788 1.00 48.03 197 ASN A C 1
ATOM 1581 O O . ASN A 1 197 ? -2.775 46.972 -19.671 1.00 48.81 197 ASN A O 1
ATOM 1586 N N . PHE A 1 198 ? -1.858 48.901 -18.929 1.00 35.81 198 PHE A N 1
ATOM 1587 C CA . PHE A 1 198 ? -2.618 48.928 -17.688 1.00 46.67 198 PHE A CA 1
ATOM 1588 C C . PHE A 1 198 ? -4.029 49.462 -17.910 1.00 45.16 198 PHE A C 1
ATOM 1589 O O . PHE A 1 198 ? -4.249 50.314 -18.778 1.00 43.14 198 PHE A O 1
ATOM 1597 N N . PRO A 1 199 ? -4.987 48.955 -17.124 1.00 46.20 199 PRO A N 1
ATOM 1598 C CA . PRO A 1 199 ? -6.366 49.469 -17.215 1.00 48.12 199 PRO A CA 1
ATOM 1599 C C . PRO A 1 199 ? -6.457 50.983 -17.134 1.00 47.25 199 PRO A C 1
ATOM 1600 O O . PRO A 1 199 ? -7.176 51.603 -17.927 1.00 48.39 199 PRO A O 1
ATOM 1604 N N . ASN A 1 200 ? -5.743 51.602 -16.199 1.00 49.19 200 ASN A N 1
ATOM 1605 C CA . ASN A 1 200 ? -5.652 53.060 -16.128 1.00 39.00 200 ASN A CA 1
ATOM 1606 C C . ASN A 1 200 ? -4.185 53.454 -16.225 1.00 51.46 200 ASN A C 1
ATOM 1607 O O . ASN A 1 200 ? -3.458 53.410 -15.215 1.00 37.79 200 ASN A O 1
ATOM 1612 N N . PRO A 1 201 ? -3.702 53.833 -17.412 1.00 42.30 201 PRO A N 1
ATOM 1613 C CA . PRO A 1 201 ? -2.269 54.147 -17.554 1.00 41.90 201 PRO A CA 1
ATOM 1614 C C . PRO A 1 201 ? -1.813 55.330 -16.720 1.00 43.90 201 PRO A C 1
ATOM 1615 O O . PRO A 1 201 ? -0.743 55.263 -16.099 1.00 37.05 201 PRO A O 1
ATOM 1619 N N . LYS A 1 202 ? -2.584 56.421 -16.696 1.00 35.83 202 LYS A N 1
ATOM 1620 C CA . LYS A 1 202 ? -2.194 57.575 -15.892 1.00 39.54 202 LYS A CA 1
ATOM 1621 C C . LYS A 1 202 ? -2.159 57.224 -14.411 1.00 45.41 202 LYS A C 1
ATOM 1622 O O . LYS A 1 202 ? -1.313 57.737 -13.667 1.00 41.50 202 LYS A O 1
ATOM 1628 N N . GLU A 1 203 ? -3.056 56.339 -13.968 1.00 35.41 203 GLU A N 1
ATOM 1629 C CA . GLU A 1 203 ? -3.053 55.932 -12.569 1.00 39.64 203 GLU A CA 1
ATOM 1630 C C . GLU A 1 203 ? -1.810 55.118 -12.236 1.00 37.21 203 GLU A C 1
ATOM 1631 O O . GLU A 1 203 ? -1.200 55.313 -11.178 1.00 34.11 203 GLU A O 1
ATOM 1637 N N . GLN A 1 204 ? -1.425 54.196 -13.121 1.00 29.70 204 GLN A N 1
ATOM 1638 C CA . GLN A 1 204 ? -0.227 53.405 -12.871 1.00 31.17 204 GLN A CA 1
ATOM 1639 C C . GLN A 1 204 ? 1.012 54.288 -12.844 1.00 28.85 204 GLN A C 1
ATOM 1640 O O . GLN A 1 204 ? 1.893 54.104 -11.995 1.00 28.58 204 GLN A O 1
ATOM 1646 N N . TYR A 1 205 ? 1.094 55.253 -13.763 1.00 26.49 205 TYR A N 1
ATOM 1647 C CA . TYR A 1 205 ? 2.208 56.196 -13.756 1.00 25.57 205 TYR A CA 1
ATOM 1648 C C . TYR A 1 205 ? 2.279 56.944 -12.434 1.00 30.70 205 TYR A C 1
ATOM 1649 O O . TYR A 1 205 ? 3.343 57.034 -11.811 1.00 25.22 205 TYR A O 1
ATOM 1658 N N . GLU A 1 206 ? 1.149 57.495 -11.985 1.00 29.64 206 GLU A N 1
ATOM 1659 C CA . GLU A 1 206 ? 1.151 58.240 -10.732 1.00 28.67 206 GLU A CA 1
ATOM 1660 C C . GLU A 1 206 ? 1.507 57.348 -9.553 1.00 24.83 206 GLU A C 1
ATOM 1661 O O . GLU A 1 206 ? 2.113 57.817 -8.583 1.00 23.89 206 GLU A O 1
ATOM 1667 N N . LYS A 1 207 ? 1.154 56.061 -9.625 1.00 21.12 207 LYS A N 1
ATOM 1668 C CA . LYS A 1 207 ? 1.506 55.131 -8.560 1.00 26.26 207 LYS A CA 1
ATOM 1669 C C . LYS A 1 207 ? 3.018 54.971 -8.461 1.00 25.09 207 LYS A C 1
ATOM 1670 O O . LYS A 1 207 ? 3.592 55.021 -7.367 1.00 27.39 207 LYS A O 1
ATOM 1676 N N . ILE A 1 208 ? 3.682 54.792 -9.602 1.00 20.21 208 ILE A N 1
ATOM 1677 C CA . ILE A 1 208 ? 5.140 54.718 -9.615 1.00 18.27 208 ILE A CA 1
ATOM 1678 C C . ILE A 1 208 ? 5.742 56.072 -9.272 1.00 21.16 208 ILE A C 1
ATOM 1679 O O . ILE A 1 208 ? 6.652 56.178 -8.436 1.00 17.89 208 ILE A O 1
ATOM 1684 N N . ALA A 1 209 ? 5.223 57.130 -9.898 1.00 17.14 209 ALA A N 1
ATOM 1685 C CA . ALA A 1 209 ? 5.876 58.434 -9.847 1.00 18.05 209 ALA A CA 1
ATOM 1686 C C . ALA A 1 209 ? 5.795 59.071 -8.468 1.00 17.68 209 ALA A C 1
ATOM 1687 O O . ALA A 1 209 ? 6.641 59.906 -8.127 1.00 19.09 209 ALA A O 1
ATOM 1689 N N . LYS A 1 210 ? 4.797 58.707 -7.660 1.00 18.51 210 LYS A N 1
ATOM 1690 C CA . LYS A 1 210 ? 4.665 59.356 -6.363 1.00 18.34 210 LYS A CA 1
ATOM 1691 C C . LYS A 1 210 ? 5.825 59.019 -5.434 1.00 16.14 210 LYS A C 1
ATOM 1692 O O . LYS A 1 210 ? 6.017 59.713 -4.434 1.00 23.35 210 LYS A O 1
ATOM 1698 N N . ALA A 1 211 ? 6.597 57.980 -5.737 1.00 18.59 211 ALA A N 1
ATOM 1699 C CA . ALA A 1 211 ? 7.741 57.635 -4.903 1.00 16.86 211 ALA A CA 1
ATOM 1700 C C . ALA A 1 211 ? 9.002 58.392 -5.291 1.00 22.78 211 ALA A C 1
ATOM 1701 O O . ALA A 1 211 ? 10.055 58.161 -4.689 1.00 17.02 211 ALA A O 1
ATOM 1703 N N . ILE A 1 212 ? 8.925 59.291 -6.269 1.00 16.54 212 ILE A N 1
ATOM 1704 C CA . ILE A 1 212 ? 10.084 60.052 -6.727 1.00 15.55 212 ILE A CA 1
ATOM 1705 C C . ILE A 1 212 ? 10.033 61.425 -6.051 1.00 17.10 212 ILE A C 1
ATOM 1706 O O . ILE A 1 212 ? 9.165 62.242 -6.395 1.00 15.15 212 ILE A O 1
ATOM 1711 N N . PRO A 1 213 ? 10.922 61.712 -5.102 1.00 14.33 213 PRO A N 1
ATOM 1712 C CA . PRO A 1 213 ? 10.781 62.949 -4.316 1.00 17.53 213 PRO A CA 1
ATOM 1713 C C . PRO A 1 213 ? 10.731 64.221 -5.144 1.00 20.36 213 PRO A C 1
ATOM 1714 O O . PRO A 1 213 ? 9.907 65.102 -4.865 1.00 18.51 213 PRO A O 1
ATOM 1718 N N . LEU A 1 214 ? 11.573 64.342 -6.163 1.00 16.48 214 LEU A N 1
ATOM 1719 C CA . LEU A 1 214 ? 11.685 65.593 -6.913 1.00 16.63 214 LEU A CA 1
ATOM 1720 C C . LEU A 1 214 ? 10.602 65.620 -7.986 1.00 17.99 214 LEU A C 1
ATOM 1721 O O . LEU A 1 214 ? 10.792 65.157 -9.110 1.00 16.82 214 LEU A O 1
ATOM 1726 N N . GLY A 1 215 ? 9.428 66.142 -7.622 1.00 18.35 215 GLY A N 1
ATOM 1727 C CA . GLY A 1 215 ? 8.382 66.419 -8.582 1.00 18.70 215 GLY A CA 1
ATOM 1728 C C . GLY A 1 215 ? 7.356 65.330 -8.791 1.00 21.02 215 GLY A C 1
ATOM 1729 O O . GLY A 1 215 ? 6.434 65.526 -9.600 1.00 19.75 215 GLY A O 1
ATOM 1730 N N . HIS A 1 216 ? 7.477 64.192 -8.103 1.00 15.16 216 HIS A N 1
ATOM 1731 C CA . HIS A 1 216 ? 6.601 63.045 -8.325 1.00 16.44 216 HIS A CA 1
ATOM 1732 C C . HIS A 1 216 ? 6.433 62.771 -9.819 1.00 22.24 216 HIS A C 1
ATOM 1733 O O . HIS A 1 216 ? 5.322 62.622 -10.332 1.00 19.63 216 HIS A O 1
ATOM 1740 N N . ARG A 1 217 ? 7.561 62.729 -10.526 1.00 15.26 217 ARG A N 1
ATOM 1741 C CA . ARG A 1 217 ? 7.554 62.573 -11.969 1.00 15.15 217 ARG A CA 1
ATOM 1742 C C . ARG A 1 217 ? 8.822 61.847 -12.389 1.00 18.98 217 ARG A C 1
ATOM 1743 O O . ARG A 1 217 ? 9.848 61.923 -11.708 1.00 18.01 217 ARG A O 1
ATOM 1751 N N . PHE A 1 218 ? 8.738 61.145 -13.514 1.00 14.72 218 PHE A N 1
ATOM 1752 C CA . PHE A 1 218 ? 9.881 60.403 -14.028 1.00 13.85 218 PHE A CA 1
ATOM 1753 C C . PHE A 1 218 ? 10.982 61.359 -14.468 1.00 15.83 218 PHE A C 1
ATOM 1754 O O . PHE A 1 218 ? 10.726 62.476 -14.924 1.00 16.31 218 PHE A O 1
ATOM 1762 N N . THR A 1 219 ? 12.219 60.892 -14.345 1.00 13.90 219 THR A N 1
ATOM 1763 C CA . THR A 1 219 ? 13.342 61.547 -15.003 1.00 13.51 219 THR A CA 1
ATOM 1764 C C . THR A 1 219 ? 13.136 61.555 -16.516 1.00 12.26 219 THR A C 1
ATOM 1765 O O . THR A 1 219 ? 12.561 60.627 -17.091 1.00 14.53 219 THR A O 1
ATOM 1769 N N . THR A 1 220 ? 13.633 62.596 -17.168 1.00 12.98 220 THR A N 1
ATOM 1770 C CA . THR A 1 220 ? 13.552 62.650 -18.621 1.00 13.55 220 THR A CA 1
ATOM 1771 C C . THR A 1 220 ? 14.805 62.080 -19.275 1.00 15.46 220 THR A C 1
ATOM 1772 O O . THR A 1 220 ? 15.880 62.000 -18.676 1.00 13.55 220 THR A O 1
ATOM 1776 N N . ILE A 1 221 ? 14.643 61.669 -20.535 1.00 14.23 221 ILE A N 1
ATOM 1777 C CA . ILE A 1 221 ? 15.789 61.234 -21.319 1.00 13.67 221 ILE A CA 1
ATOM 1778 C C . ILE A 1 221 ? 16.828 62.346 -21.391 1.00 15.05 221 ILE A C 1
ATOM 1779 O O . ILE A 1 221 ? 18.036 62.094 -21.284 1.00 15.40 221 ILE A O 1
ATOM 1784 N N . GLU A 1 222 ? 16.370 63.593 -21.545 1.00 16.04 222 GLU A N 1
ATOM 1785 C CA . GLU A 1 222 ? 17.281 64.732 -21.638 1.00 14.26 222 GLU A CA 1
ATOM 1786 C C . GLU A 1 222 ? 18.122 64.871 -20.377 1.00 13.57 222 GLU A C 1
ATOM 1787 O O . GLU A 1 222 ? 19.319 65.168 -20.456 1.00 13.79 222 GLU A O 1
ATOM 1793 N N . GLU A 1 223 ? 17.513 64.656 -19.208 1.00 15.30 223 GLU A N 1
ATOM 1794 C CA . GLU A 1 223 ? 18.255 64.788 -17.957 1.00 12.86 223 GLU A CA 1
ATOM 1795 C C . GLU A 1 223 ? 19.351 63.737 -17.852 1.00 14.10 223 GLU A C 1
ATOM 1796 O O . GLU A 1 223 ? 20.480 64.052 -17.450 1.00 14.03 223 GLU A O 1
ATOM 1802 N N . ILE A 1 224 ? 19.056 62.492 -18.223 1.00 13.57 224 ILE A N 1
ATOM 1803 C CA . ILE A 1 224 ? 20.112 61.482 -18.250 1.00 11.34 224 ILE A CA 1
ATOM 1804 C C . ILE A 1 224 ? 21.198 61.884 -19.238 1.00 13.81 224 ILE A C 1
ATOM 1805 O O . ILE A 1 224 ? 22.392 61.824 -18.932 1.00 12.98 224 ILE A O 1
ATOM 1810 N N . ALA A 1 225 ? 20.800 62.295 -20.442 1.00 13.84 225 ALA A N 1
ATOM 1811 C CA . ALA A 1 225 ? 21.782 62.609 -21.476 1.00 13.52 225 ALA A CA 1
ATOM 1812 C C . ALA A 1 225 ? 22.670 63.779 -21.075 1.00 12.86 225 ALA A C 1
ATOM 1813 O O . ALA A 1 225 ? 23.878 63.771 -21.356 1.00 11.64 225 ALA A O 1
ATOM 1815 N N . ASN A 1 226 ? 22.092 64.796 -20.432 1.00 12.42 226 ASN A N 1
ATOM 1816 C CA . ASN A 1 226 ? 22.878 65.962 -20.038 1.00 11.56 226 ASN A CA 1
ATOM 1817 C C . ASN A 1 226 ? 24.017 65.548 -19.115 1.00 11.91 226 ASN A C 1
ATOM 1818 O O . ASN A 1 226 ? 25.173 65.914 -19.336 1.00 11.48 226 ASN A O 1
ATOM 1823 N N . THR A 1 227 ? 23.705 64.757 -18.086 1.00 13.18 227 THR A N 1
ATOM 1824 C CA . THR A 1 227 ? 24.747 64.309 -17.169 1.00 11.10 227 THR A CA 1
ATOM 1825 C C . THR A 1 227 ? 25.709 63.335 -17.852 1.00 12.71 227 THR A C 1
ATOM 1826 O O . THR A 1 227 ? 26.917 63.378 -17.590 1.00 13.20 227 THR A O 1
ATOM 1830 N N . ALA A 1 228 ? 25.204 62.488 -18.759 1.00 11.09 228 ALA A N 1
ATOM 1831 C CA . ALA A 1 228 ? 26.069 61.552 -19.474 1.00 11.68 228 ALA A CA 1
ATOM 1832 C C . ALA A 1 228 ? 27.106 62.284 -20.313 1.00 11.81 228 ALA A C 1
ATOM 1833 O O . ALA A 1 228 ? 28.306 61.982 -20.245 1.00 13.01 228 ALA A O 1
ATOM 1835 N N . VAL A 1 229 ? 26.661 63.256 -21.110 1.00 11.32 229 VAL A N 1
ATOM 1836 C CA . VAL A 1 229 ? 27.580 63.909 -22.030 1.00 11.74 229 VAL A CA 1
ATOM 1837 C C . VAL A 1 229 ? 28.538 64.828 -21.278 1.00 12.57 229 VAL A C 1
ATOM 1838 O O . VAL A 1 229 ? 29.733 64.889 -21.601 1.00 11.89 229 VAL A O 1
ATOM 1842 N N . PHE A 1 230 ? 28.056 65.529 -20.245 1.00 13.44 230 PHE A N 1
ATOM 1843 C CA . PHE A 1 230 ? 28.975 66.294 -19.406 1.00 13.25 230 PHE A CA 1
ATOM 1844 C C . PHE A 1 230 ? 30.054 65.388 -18.814 1.00 12.85 230 PHE A C 1
ATOM 1845 O O . PHE A 1 230 ? 31.244 65.723 -18.835 1.00 11.57 230 PHE A O 1
ATOM 1853 N N . THR A 1 231 ? 29.652 64.228 -18.291 1.00 11.57 231 THR A N 1
ATOM 1854 C CA . THR A 1 231 ? 30.605 63.327 -17.648 1.00 13.43 231 THR A CA 1
ATOM 1855 C C . THR A 1 231 ? 31.616 62.760 -18.641 1.00 14.37 231 THR A C 1
ATOM 1856 O O . THR A 1 231 ? 32.799 62.598 -18.305 1.00 11.68 231 THR A O 1
ATOM 1860 N N . LEU A 1 232 ? 31.171 62.445 -19.865 1.00 11.54 232 LEU A N 1
ATOM 1861 C CA . LEU A 1 232 ? 32.091 61.945 -20.885 1.00 9.88 232 LEU A CA 1
ATOM 1862 C C . LEU A 1 232 ? 33.110 62.999 -21.285 1.00 12.33 232 LEU A C 1
ATOM 1863 O O . LEU A 1 232 ? 34.249 62.666 -21.638 1.00 14.26 232 LEU A O 1
ATOM 1868 N N . SER A 1 233 ? 32.709 64.263 -21.261 1.00 11.96 233 SER A N 1
ATOM 1869 C CA . SER A 1 233 ? 33.505 65.332 -21.822 1.00 13.98 233 SER A CA 1
ATOM 1870 C C . SER A 1 233 ? 34.753 65.602 -20.991 1.00 13.44 233 SER A C 1
ATOM 1871 O O . SER A 1 233 ? 34.826 65.257 -19.807 1.00 13.38 233 SER A O 1
ATOM 1874 N N . PRO A 1 234 ? 35.738 66.266 -21.593 1.00 11.31 234 PRO A N 1
ATOM 1875 C CA . PRO A 1 234 ? 36.912 66.716 -20.830 1.00 14.33 234 PRO A CA 1
ATOM 1876 C C . PRO A 1 234 ? 36.605 67.729 -19.728 1.00 15.00 234 PRO A C 1
ATOM 1877 O O . PRO A 1 234 ? 37.509 68.044 -18.950 1.00 16.38 234 PRO A O 1
ATOM 1881 N N . LEU A 1 235 ? 35.395 68.285 -19.651 1.00 13.16 235 LEU A N 1
ATOM 1882 C CA . LEU A 1 235 ? 35.117 69.170 -18.524 1.00 11.74 235 LEU A CA 1
ATOM 1883 C C . LEU A 1 235 ? 34.965 68.401 -17.219 1.00 14.89 235 LEU A C 1
ATOM 1884 O O . LEU A 1 235 ? 35.014 69.011 -16.145 1.00 14.29 235 LEU A O 1
ATOM 1889 N N . ALA A 1 236 ? 34.798 67.083 -17.287 1.00 12.07 236 ALA A N 1
ATOM 1890 C CA . ALA A 1 236 ? 34.760 66.224 -16.105 1.00 10.60 236 ALA A CA 1
ATOM 1891 C C . ALA A 1 236 ? 36.066 65.449 -15.963 1.00 12.64 236 ALA A C 1
ATOM 1892 O O . ALA A 1 236 ? 36.080 64.253 -15.647 1.00 11.56 236 ALA A O 1
ATOM 1894 N N . SER A 1 237 ? 37.189 66.135 -16.184 1.00 12.26 237 SER A N 1
ATOM 1895 C CA . SER A 1 237 ? 38.480 65.486 -16.367 1.00 10.02 237 SER A CA 1
ATOM 1896 C C . SER A 1 237 ? 39.100 64.934 -15.083 1.00 9.31 237 SER A C 1
ATOM 1897 O O . SER A 1 237 ? 40.126 64.253 -15.179 1.00 13.28 237 SER A O 1
ATOM 1900 N N . HIS A 1 238 ? 38.517 65.122 -13.898 1.00 11.22 238 HIS A N 1
ATOM 1901 C CA . HIS A 1 238 ? 39.029 64.401 -12.740 1.00 13.35 238 HIS A CA 1
ATOM 1902 C C . HIS A 1 238 ? 37.947 63.519 -12.128 1.00 11.62 238 HIS A C 1
ATOM 1903 O O . HIS A 1 238 ? 38.057 63.106 -10.972 1.00 13.54 238 HIS A O 1
ATOM 1910 N N . THR A 1 239 ? 36.909 63.199 -12.898 1.00 10.59 239 THR A N 1
ATOM 1911 C CA . THR A 1 239 ? 35.811 62.363 -12.426 1.00 8.87 239 THR A CA 1
ATOM 1912 C C . THR A 1 239 ? 36.033 60.950 -12.946 1.00 9.72 239 THR A C 1
ATOM 1913 O O . THR A 1 239 ? 35.958 60.709 -14.155 1.00 9.97 239 THR A O 1
ATOM 1917 N N . THR A 1 240 ? 36.329 60.016 -12.038 1.00 10.70 240 THR A N 1
ATOM 1918 C CA . THR A 1 240 ? 36.424 58.623 -12.445 1.00 9.35 240 THR A CA 1
ATOM 1919 C C . THR A 1 240 ? 35.989 57.714 -11.305 1.00 12.62 240 THR A C 1
ATOM 1920 O O . THR A 1 240 ? 36.050 58.072 -10.123 1.00 10.44 240 THR A O 1
ATOM 1924 N N . GLY A 1 241 ? 35.551 56.515 -11.684 1.00 10.60 241 GLY A N 1
ATOM 1925 C CA . GLY A 1 241 ? 35.031 55.565 -10.724 1.00 10.23 241 GLY A CA 1
ATOM 1926 C C . GLY A 1 241 ? 33.686 55.922 -10.132 1.00 10.04 241 GLY A C 1
ATOM 1927 O O . GLY A 1 241 ? 33.277 55.300 -9.146 1.00 11.34 241 GLY A O 1
ATOM 1928 N N . GLN A 1 242 ? 32.981 56.895 -10.695 1.00 10.92 242 GLN A N 1
ATOM 1929 C CA . GLN A 1 242 ? 31.758 57.396 -10.074 1.00 10.39 242 GLN A CA 1
ATOM 1930 C C . GLN A 1 242 ? 30.530 56.639 -10.560 1.00 12.17 242 GLN A C 1
ATOM 1931 O O . GLN A 1 242 ? 30.412 56.315 -11.743 1.00 12.08 242 GLN A O 1
ATOM 1937 N N . ILE A 1 243 ? 29.631 56.352 -9.624 1.00 11.21 243 ILE A N 1
ATOM 1938 C CA . ILE A 1 243 ? 28.286 55.885 -9.929 1.00 12.28 243 ILE A CA 1
ATOM 1939 C C . ILE A 1 243 ? 27.373 57.074 -9.685 1.00 13.35 243 ILE A C 1
ATOM 1940 O O . ILE A 1 243 ? 27.153 57.465 -8.535 1.00 16.53 243 ILE A O 1
ATOM 1945 N N . LEU A 1 244 ? 26.857 57.663 -10.759 1.00 10.30 244 LEU A N 1
ATOM 1946 C CA . LEU A 1 244 ? 26.130 58.926 -10.696 1.00 10.79 244 LEU A CA 1
ATOM 1947 C C . LEU A 1 244 ? 24.632 58.668 -10.710 1.00 13.50 244 LEU A C 1
ATOM 1948 O O . LEU A 1 244 ? 24.148 57.859 -11.507 1.00 13.37 244 LEU A O 1
ATOM 1953 N N . MET A 1 245 ? 23.904 59.353 -9.826 1.00 14.58 245 MET A N 1
ATOM 1954 C CA . MET A 1 245 ? 22.455 59.196 -9.706 1.00 13.81 245 MET A CA 1
ATOM 1955 C C . MET A 1 245 ? 21.743 60.508 -9.979 1.00 16.39 245 MET A C 1
ATOM 1956 O O . MET A 1 245 ? 21.494 61.289 -9.048 1.00 19.85 245 MET A O 1
ATOM 1961 N N . PRO A 1 246 ? 21.405 60.789 -11.236 1.00 14.26 246 PRO A N 1
ATOM 1962 C CA . PRO A 1 246 ? 20.424 61.834 -11.531 1.00 14.51 246 PRO A CA 1
ATOM 1963 C C . PRO A 1 246 ? 19.060 61.177 -11.551 1.00 16.20 246 PRO A C 1
ATOM 1964 O O . PRO A 1 246 ? 18.612 60.689 -12.597 1.00 15.66 246 PRO A O 1
ATOM 1968 N N . ASP A 1 247 ? 18.413 61.117 -10.383 1.00 12.76 247 ASP A N 1
ATOM 1969 C CA . ASP A 1 247 ? 17.298 60.197 -10.209 1.00 14.52 247 ASP A CA 1
ATOM 1970 C C . ASP A 1 247 ? 16.145 60.772 -9.400 1.00 14.03 247 ASP A C 1
ATOM 1971 O O . ASP A 1 247 ? 15.271 60.006 -8.976 1.00 12.70 247 ASP A O 1
ATOM 1976 N N . GLY A 1 248 ? 16.112 62.083 -9.172 1.00 11.71 248 GLY A N 1
ATOM 1977 C CA . GLY A 1 248 ? 15.022 62.663 -8.422 1.00 12.81 248 GLY A CA 1
ATOM 1978 C C . GLY A 1 248 ? 15.034 62.361 -6.946 1.00 13.04 248 GLY A C 1
ATOM 1979 O O . GLY A 1 248 ? 14.042 62.644 -6.263 1.00 13.16 248 GLY A O 1
ATOM 1980 N N . GLY A 1 249 ? 16.136 61.829 -6.426 1.00 14.54 249 GLY A N 1
ATOM 1981 C CA . GLY A 1 249 ? 16.224 61.452 -5.033 1.00 14.12 249 GLY A CA 1
ATOM 1982 C C . GLY A 1 249 ? 15.849 60.018 -4.732 1.00 12.49 249 GLY A C 1
ATOM 1983 O O . GLY A 1 249 ? 15.733 59.660 -3.556 1.00 12.35 249 GLY A O 1
ATOM 1984 N N . TYR A 1 250 ? 15.690 59.182 -5.762 1.00 12.83 250 TYR A N 1
ATOM 1985 C CA . TYR A 1 250 ? 15.148 57.836 -5.587 1.00 13.37 250 TYR A CA 1
ATOM 1986 C C . TYR A 1 250 ? 16.012 56.975 -4.660 1.00 12.59 250 TYR A C 1
ATOM 1987 O O . TYR A 1 250 ? 15.492 56.260 -3.794 1.00 12.50 250 TYR A O 1
ATOM 1996 N N . VAL A 1 251 ? 17.326 56.995 -4.850 1.00 12.99 251 VAL A N 1
ATOM 1997 C CA . VAL A 1 251 ? 18.174 56.087 -4.078 1.00 13.55 251 VAL A CA 1
ATOM 1998 C C . VAL A 1 251 ? 18.421 56.622 -2.668 1.00 11.22 251 VAL A C 1
ATOM 1999 O O . VAL A 1 251 ? 18.468 55.853 -1.697 1.00 12.65 251 VAL A O 1
ATOM 2003 N N . HIS A 1 252 ? 18.587 57.938 -2.520 1.00 12.86 252 HIS A N 1
ATOM 2004 C CA . HIS A 1 252 ? 19.216 58.459 -1.311 1.00 12.15 252 HIS A CA 1
ATOM 2005 C C . HIS A 1 252 ? 18.282 59.121 -0.306 1.00 12.23 252 HIS A C 1
ATOM 2006 O O . HIS A 1 252 ? 18.664 59.245 0.861 1.00 12.83 252 HIS A O 1
ATOM 2013 N N . LEU A 1 253 ? 17.098 59.562 -0.707 1.00 12.13 253 LEU A N 1
ATOM 2014 C CA . LEU A 1 253 ? 16.243 60.292 0.223 1.00 12.28 253 LEU A CA 1
ATOM 2015 C C . LEU A 1 253 ? 15.292 59.355 0.955 1.00 12.60 253 LEU A C 1
ATOM 2016 O O . LEU A 1 253 ? 14.891 58.306 0.437 1.00 13.99 253 LEU A O 1
ATOM 2021 N N . ASP A 1 254 ? 14.952 59.743 2.179 1.00 11.21 254 ASP A N 1
ATOM 2022 C CA . ASP A 1 254 ? 14.059 58.983 3.053 1.00 13.34 254 ASP A CA 1
ATOM 2023 C C . ASP A 1 254 ? 12.907 58.334 2.285 1.00 14.60 254 ASP A C 1
ATOM 2024 O O . ASP A 1 254 ? 12.110 59.022 1.639 1.00 14.10 254 ASP A O 1
ATOM 2029 N N . ARG A 1 255 ? 12.810 57.000 2.377 1.00 13.25 255 ARG A N 1
ATOM 2030 C CA . ARG A 1 255 ? 11.745 56.260 1.696 1.00 13.64 255 ARG A CA 1
ATOM 2031 C C . ARG A 1 255 ? 10.353 56.705 2.122 1.00 16.33 255 ARG A C 1
ATOM 2032 O O . ARG A 1 255 ? 9.394 56.486 1.372 1.00 17.62 255 ARG A O 1
ATOM 2040 N N . ALA A 1 256 ? 10.217 57.307 3.298 1.00 13.49 256 ALA A N 1
ATOM 2041 C CA . ALA A 1 256 ? 8.915 57.703 3.820 1.00 15.65 256 ALA A CA 1
ATOM 2042 C C . ALA A 1 256 ? 8.469 59.071 3.332 1.00 19.90 256 ALA A C 1
ATOM 2043 O O . ALA A 1 256 ? 7.367 59.508 3.691 1.00 19.65 256 ALA A O 1
ATOM 2045 N N . LEU A 1 257 ? 9.295 59.752 2.536 1.00 16.91 257 LEU A N 1
ATOM 2046 C CA . LEU A 1 257 ? 9.001 61.120 2.127 1.00 17.11 257 LEU A CA 1
ATOM 2047 C C . LEU A 1 257 ? 7.714 61.172 1.313 1.00 20.12 257 LEU A C 1
ATOM 2048 O O . LEU A 1 257 ? 7.470 60.324 0.455 1.00 18.90 257 LEU A O 1
ATOM 2053 N N . ASN A 1 258 ? 6.871 62.167 1.594 1.00 20.05 258 ASN A N 1
ATOM 2054 C CA . ASN A 1 258 ? 5.627 62.313 0.847 1.00 24.95 258 ASN A CA 1
ATOM 2055 C C . ASN A 1 258 ? 5.181 63.769 0.869 1.00 26.65 258 ASN A C 1
ATOM 2056 O O . ASN A 1 258 ? 5.787 64.621 1.526 1.00 28.61 258 ASN A O 1
ATOM 2061 N N . TRP A 1 259 ? 4.105 64.042 0.135 1.00 32.59 259 TRP A N 1
ATOM 2062 C CA . TRP A 1 259 ? 3.441 65.340 0.175 1.00 35.84 259 TRP A CA 1
ATOM 2063 C C . TRP A 1 259 ? 2.183 65.248 1.037 1.00 41.62 259 TRP A C 1
ATOM 2064 O O . TRP A 1 259 ? 1.927 66.110 1.875 1.00 52.97 259 TRP A O 1
ATOM 2075 N N . MET B 1 1 ? -23.265 19.243 -25.005 1.00 18.88 1 MET B N 1
ATOM 2076 C CA . MET B 1 1 ? -24.312 18.912 -24.043 1.00 15.62 1 MET B CA 1
ATOM 2077 C C . MET B 1 1 ? -24.834 20.184 -23.359 1.00 20.61 1 MET B C 1
ATOM 2078 O O . MET B 1 1 ? -24.080 20.892 -22.688 1.00 20.26 1 MET B O 1
ATOM 2083 N N . ASP B 1 2 ? -26.123 20.479 -23.556 1.00 17.54 2 ASP B N 1
ATOM 2084 C CA . ASP B 1 2 ? -26.765 21.662 -22.980 1.00 15.15 2 ASP B CA 1
ATOM 2085 C C . ASP B 1 2 ? -27.304 21.312 -21.596 1.00 15.68 2 ASP B C 1
ATOM 2086 O O . ASP B 1 2 ? -28.294 20.583 -21.473 1.00 15.79 2 ASP B O 1
ATOM 2091 N N . LEU B 1 3 ? -26.654 21.843 -20.553 1.00 16.00 3 LEU B N 1
ATOM 2092 C CA . LEU B 1 3 ? -27.024 21.518 -19.182 1.00 17.06 3 LEU B CA 1
ATOM 2093 C C . LEU B 1 3 ? -28.290 22.222 -18.716 1.00 15.11 3 LEU B C 1
ATOM 2094 O O . LEU B 1 3 ? -28.800 21.882 -17.644 1.00 16.45 3 LEU B O 1
ATOM 2099 N N . LYS B 1 4 ? -28.794 23.206 -19.469 1.00 14.86 4 LYS B N 1
ATOM 2100 C CA . LYS B 1 4 ? -30.066 23.865 -19.146 1.00 15.63 4 LYS B CA 1
ATOM 2101 C C . LYS B 1 4 ? -30.023 24.566 -17.787 1.00 16.40 4 LYS B C 1
ATOM 2102 O O . LYS B 1 4 ? -30.989 24.525 -17.021 1.00 17.30 4 LYS B O 1
ATOM 2108 N N . ILE B 1 5 ? -28.898 25.228 -17.495 1.00 15.61 5 ILE B N 1
ATOM 2109 C CA . ILE B 1 5 ? -28.728 25.969 -16.251 1.00 16.07 5 ILE B CA 1
ATOM 2110 C C . ILE B 1 5 ? -28.543 27.467 -16.498 1.00 15.66 5 ILE B C 1
ATOM 2111 O O . ILE B 1 5 ? -28.132 28.190 -15.600 1.00 14.92 5 ILE B O 1
ATOM 2116 N N . LYS B 1 6 ? -28.851 27.951 -17.704 1.00 17.84 6 LYS B N 1
ATOM 2117 C CA . LYS B 1 6 ? -28.665 29.366 -17.998 1.00 16.60 6 LYS B CA 1
ATOM 2118 C C . LYS B 1 6 ? -29.465 30.228 -17.025 1.00 14.28 6 LYS B C 1
ATOM 2119 O O . LYS B 1 6 ? -30.672 30.031 -16.840 1.00 16.00 6 LYS B O 1
ATOM 2125 N N . ASN B 1 7 ? -28.773 31.171 -16.383 1.00 12.96 7 ASN B N 1
ATOM 2126 C CA . ASN B 1 7 ? -29.319 32.137 -15.431 1.00 13.60 7 ASN B CA 1
ATOM 2127 C C . ASN B 1 7 ? -29.803 31.519 -14.119 1.00 17.47 7 ASN B C 1
ATOM 2128 O O . ASN B 1 7 ? -30.384 32.235 -13.289 1.00 18.67 7 ASN B O 1
ATOM 2133 N N . LYS B 1 8 ? -29.576 30.225 -13.890 1.00 14.88 8 LYS B N 1
ATOM 2134 C CA . LYS B 1 8 ? -29.934 29.624 -12.615 1.00 13.16 8 LYS B CA 1
ATOM 2135 C C . LYS B 1 8 ? -28.897 29.987 -11.555 1.00 12.91 8 LYS B C 1
ATOM 2136 O O . LYS B 1 8 ? -27.689 29.912 -11.797 1.00 15.47 8 LYS B O 1
ATOM 2142 N N . VAL B 1 9 ? -29.373 30.375 -10.377 1.00 12.59 9 VAL B N 1
ATOM 2143 C CA . VAL B 1 9 ? -28.504 30.845 -9.301 1.00 14.16 9 VAL B CA 1
ATOM 2144 C C . VAL B 1 9 ? -28.094 29.666 -8.429 1.00 12.89 9 VAL B C 1
ATOM 2145 O O . VAL B 1 9 ? -28.938 28.889 -7.981 1.00 13.69 9 VAL B O 1
ATOM 2149 N N . CYS B 1 10 ? -26.795 29.539 -8.172 1.00 11.58 10 CYS B N 1
ATOM 2150 C CA . CYS B 1 10 ? -26.285 28.517 -7.270 1.00 12.06 10 CYS B CA 1
ATOM 2151 C C . CYS B 1 10 ? -25.399 29.188 -6.232 1.00 10.97 10 CYS B C 1
ATOM 2152 O O . CYS B 1 10 ? -24.416 29.842 -6.593 1.00 14.15 10 CYS B O 1
ATOM 2155 N N . ILE B 1 11 ? -25.731 29.020 -4.954 1.00 11.82 11 ILE B N 1
ATOM 2156 C CA . ILE B 1 11 ? -24.867 29.485 -3.872 1.00 10.76 11 ILE B CA 1
ATOM 2157 C C . ILE B 1 11 ? -23.847 28.391 -3.575 1.00 12.52 11 ILE B C 1
ATOM 2158 O O . ILE B 1 11 ? -24.208 27.214 -3.460 1.00 12.71 11 ILE B O 1
ATOM 2163 N N . ILE B 1 12 ? -22.577 28.771 -3.451 1.00 12.42 12 ILE B N 1
ATOM 2164 C CA . ILE B 1 12 ? -21.484 27.827 -3.189 1.00 12.13 12 ILE B CA 1
ATOM 2165 C C . ILE B 1 12 ? -20.745 28.318 -1.956 1.00 12.58 12 ILE B C 1
ATOM 2166 O O . ILE B 1 12 ? -20.129 29.388 -1.993 1.00 12.09 12 ILE B O 1
ATOM 2171 N N . THR B 1 13 ? -20.801 27.557 -0.866 1.00 12.14 13 THR B N 1
ATOM 2172 C CA . THR B 1 13 ? -20.033 27.972 0.300 1.00 13.93 13 THR B CA 1
ATOM 2173 C C . THR B 1 13 ? -18.594 27.494 0.154 1.00 14.23 13 THR B C 1
ATOM 2174 O O . THR B 1 13 ? -18.317 26.450 -0.438 1.00 11.60 13 THR B O 1
ATOM 2178 N N . GLY B 1 14 ? -17.664 28.296 0.659 1.00 11.89 14 GLY B N 1
ATOM 2179 C CA . GLY B 1 14 ? -16.270 27.991 0.396 1.00 10.85 14 GLY B CA 1
ATOM 2180 C C . GLY B 1 14 ? -15.951 27.994 -1.079 1.00 13.95 14 GLY B C 1
ATOM 2181 O O . GLY B 1 14 ? -15.083 27.235 -1.531 1.00 15.14 14 GLY B O 1
ATOM 2182 N N . GLY B 1 15 ? -16.631 28.836 -1.849 1.00 12.04 15 GLY B N 1
ATOM 2183 C CA . GLY B 1 15 ? -16.497 28.832 -3.287 1.00 12.34 15 GLY B CA 1
ATOM 2184 C C . GLY B 1 15 ? -15.442 29.762 -3.835 1.00 13.23 15 GLY B C 1
ATOM 2185 O O . GLY B 1 15 ? -15.390 29.956 -5.051 1.00 15.00 15 GLY B O 1
ATOM 2186 N N . ALA B 1 16 ? -14.609 30.351 -2.979 1.00 14.32 16 ALA B N 1
ATOM 2187 C CA . ALA B 1 16 ? -13.591 31.285 -3.434 1.00 14.88 16 ALA B CA 1
ATOM 2188 C C . ALA B 1 16 ? -12.280 30.607 -3.791 1.00 17.33 16 ALA B C 1
ATOM 2189 O O . ALA B 1 16 ? -11.435 31.235 -4.442 1.00 19.67 16 ALA B O 1
ATOM 2191 N N . LYS B 1 17 ? -12.086 29.354 -3.373 1.00 15.93 17 LYS B N 1
ATOM 2192 C CA . LYS B 1 17 ? -10.846 28.631 -3.613 1.00 17.17 17 LYS B CA 1
ATOM 2193 C C . LYS B 1 17 ? -11.150 27.161 -3.874 1.00 15.76 17 LYS B C 1
ATOM 2194 O O . LYS B 1 17 ? -12.243 26.666 -3.575 1.00 13.65 17 LYS B O 1
ATOM 2200 N N . GLY B 1 18 ? -10.164 26.476 -4.455 1.00 14.09 18 GLY B N 1
ATOM 2201 C CA . GLY B 1 18 ? -10.159 25.022 -4.487 1.00 13.11 18 GLY B CA 1
ATOM 2202 C C . GLY B 1 18 ? -11.342 24.443 -5.237 1.00 14.66 18 GLY B C 1
ATOM 2203 O O . GLY B 1 18 ? -11.756 24.952 -6.282 1.00 14.28 18 GLY B O 1
ATOM 2204 N N . ILE B 1 19 ? -11.889 23.355 -4.688 1.00 13.34 19 ILE B N 1
ATOM 2205 C CA . ILE B 1 19 ? -13.004 22.656 -5.333 1.00 12.54 19 ILE B CA 1
ATOM 2206 C C . ILE B 1 19 ? -14.196 23.587 -5.530 1.00 12.88 19 ILE B C 1
ATOM 2207 O O . ILE B 1 19 ? -14.816 23.609 -6.603 1.00 12.73 19 ILE B O 1
ATOM 2212 N N . GLY B 1 20 ? -14.555 24.346 -4.490 1.00 11.98 20 GLY B N 1
ATOM 2213 C CA . GLY B 1 20 ? -15.678 25.268 -4.606 1.00 11.14 20 GLY B CA 1
ATOM 2214 C C . GLY B 1 20 ? -15.518 26.253 -5.752 1.00 13.54 20 GLY B C 1
ATOM 2215 O O . GLY B 1 20 ? -16.470 26.519 -6.485 1.00 12.77 20 GLY B O 1
ATOM 2216 N N . TYR B 1 21 ? -14.315 26.821 -5.904 1.00 10.75 21 TYR B N 1
ATOM 2217 C CA . TYR B 1 21 ? -14.040 27.758 -6.990 1.00 12.74 21 TYR B CA 1
ATOM 2218 C C . TYR B 1 21 ? -14.131 27.079 -8.358 1.00 13.52 21 TYR B C 1
ATOM 2219 O O . TYR B 1 21 ? -14.628 27.675 -9.320 1.00 13.12 21 TYR B O 1
ATOM 2228 N N . GLY B 1 22 ? -13.649 25.842 -8.471 1.00 12.58 22 GLY B N 1
ATOM 2229 C CA . GLY B 1 22 ? -13.792 25.125 -9.732 1.00 10.48 22 GLY B CA 1
ATOM 2230 C C . GLY B 1 22 ? -15.242 24.914 -10.111 1.00 12.52 22 GLY B C 1
ATOM 2231 O O . GLY B 1 22 ? -15.615 25.042 -11.283 1.00 13.84 22 GLY B O 1
ATOM 2232 N N . ILE B 1 23 ? -16.080 24.602 -9.121 1.00 11.61 23 ILE B N 1
ATOM 2233 C CA . ILE B 1 23 ? -17.511 24.463 -9.376 1.00 10.03 23 ILE B CA 1
ATOM 2234 C C . ILE B 1 23 ? -18.103 25.799 -9.805 1.00 12.97 23 ILE B C 1
ATOM 2235 O O . ILE B 1 23 ? -18.875 25.870 -10.772 1.00 13.15 23 ILE B O 1
ATOM 2240 N N . ALA B 1 24 ? -17.724 26.878 -9.110 1.00 11.63 24 ALA B N 1
ATOM 2241 C CA . ALA B 1 24 ? -18.209 28.214 -9.448 1.00 11.76 24 ALA B CA 1
ATOM 2242 C C . ALA B 1 24 ? -17.855 28.603 -10.881 1.00 14.46 24 ALA B C 1
ATOM 2243 O O . ALA B 1 24 ? -18.701 29.125 -11.618 1.00 13.88 24 ALA B O 1
ATOM 2245 N N . LYS B 1 25 ? -16.599 28.389 -11.278 1.00 11.41 25 LYS B N 1
ATOM 2246 C CA . LYS B 1 25 ? -16.172 28.745 -12.631 1.00 12.08 25 LYS B CA 1
ATOM 2247 C C . LYS B 1 25 ? -16.950 27.961 -13.682 1.00 13.54 25 LYS B C 1
ATOM 2248 O O . LYS B 1 25 ? -17.426 28.531 -14.669 1.00 14.12 25 LYS B O 1
ATOM 2254 N N . LEU B 1 26 ? -17.103 26.646 -13.483 1.00 12.98 26 LEU B N 1
ATOM 2255 C CA . LEU B 1 26 ? -17.814 25.838 -14.470 1.00 12.08 26 LEU B CA 1
ATOM 2256 C C . LEU B 1 26 ? -19.299 26.174 -14.501 1.00 16.22 26 LEU B C 1
ATOM 2257 O O . LEU B 1 26 ? -19.903 26.256 -15.577 1.00 13.34 26 LEU B O 1
ATOM 2262 N N . TRP B 1 27 ? -19.905 26.373 -13.331 1.00 10.37 27 TRP B N 1
ATOM 2263 C CA . TRP B 1 27 ? -21.288 26.835 -13.282 1.00 11.80 27 TRP B CA 1
ATOM 2264 C C . TRP B 1 27 ? -21.466 28.092 -14.132 1.00 14.80 27 TRP B C 1
ATOM 2265 O O . TRP B 1 27 ? -22.390 28.182 -14.950 1.00 14.92 27 TRP B O 1
ATOM 2276 N N . ALA B 1 28 ? -20.552 29.054 -13.984 1.00 16.68 28 ALA B N 1
ATOM 2277 C CA . ALA B 1 28 ? -20.650 30.303 -14.734 1.00 13.25 28 ALA B CA 1
ATOM 2278 C C . ALA B 1 28 ? -20.370 30.095 -16.217 1.00 14.56 28 ALA B C 1
ATOM 2279 O O . ALA B 1 28 ? -21.047 30.690 -17.067 1.00 16.00 28 ALA B O 1
ATOM 2281 N N A SER B 1 29 ? -19.379 29.258 -16.548 0.59 15.16 29 SER B N 1
ATOM 2282 N N B SER B 1 29 ? -19.384 29.258 -16.557 0.41 15.17 29 SER B N 1
ATOM 2283 C CA A SER B 1 29 ? -19.069 29.002 -17.951 0.59 14.33 29 SER B CA 1
ATOM 2284 C CA B SER B 1 29 ? -19.079 29.041 -17.967 0.41 14.33 29 SER B CA 1
ATOM 2285 C C A SER B 1 29 ? -20.252 28.383 -18.679 0.59 16.20 29 SER B C 1
ATOM 2286 C C B SER B 1 29 ? -20.208 28.322 -18.696 0.41 16.17 29 SER B C 1
ATOM 2287 O O A SER B 1 29 ? -20.442 28.630 -19.876 0.59 16.59 29 SER B O 1
ATOM 2288 O O B SER B 1 29 ? -20.312 28.447 -19.921 0.41 16.80 29 SER B O 1
ATOM 2293 N N . GLU B 1 30 ? -21.064 27.597 -17.975 1.00 14.97 30 GLU B N 1
ATOM 2294 C CA . GLU B 1 30 ? -22.228 26.943 -18.555 1.00 13.75 30 GLU B CA 1
ATOM 2295 C C . GLU B 1 30 ? -23.480 27.807 -18.500 1.00 14.13 30 GLU B C 1
ATOM 2296 O O . GLU B 1 30 ? -24.570 27.317 -18.808 1.00 19.75 30 GLU B O 1
ATOM 2302 N N . GLY B 1 31 ? -23.353 29.072 -18.105 1.00 14.75 31 GLY B N 1
ATOM 2303 C CA . GLY B 1 31 ? -24.453 30.010 -18.159 1.00 14.35 31 GLY B CA 1
ATOM 2304 C C . GLY B 1 31 ? -25.106 30.288 -16.830 1.00 18.65 31 GLY B C 1
ATOM 2305 O O . GLY B 1 31 ? -25.945 31.193 -16.749 1.00 17.65 31 GLY B O 1
ATOM 2306 N N . GLY B 1 32 ? -24.751 29.542 -15.785 1.00 12.20 32 GLY B N 1
ATOM 2307 C CA . GLY B 1 32 ? -25.355 29.763 -14.492 1.00 13.45 32 GLY B CA 1
ATOM 2308 C C . GLY B 1 32 ? -24.751 30.960 -13.802 1.00 14.45 32 GLY B C 1
ATOM 2309 O O . GLY B 1 32 ? -23.744 31.512 -14.231 1.00 14.80 32 GLY B O 1
ATOM 2310 N N . ILE B 1 33 ? -25.387 31.368 -12.712 1.00 16.75 33 ILE B N 1
ATOM 2311 C CA . ILE B 1 33 ? -24.944 32.518 -11.937 1.00 13.94 33 ILE B CA 1
ATOM 2312 C C . ILE B 1 33 ? -24.445 32.009 -10.586 1.00 14.55 33 ILE B C 1
ATOM 2313 O O . ILE B 1 33 ? -25.258 31.620 -9.736 1.00 14.03 33 ILE B O 1
ATOM 2318 N N . PRO B 1 34 ? -23.136 32.001 -10.342 1.00 13.13 34 PRO B N 1
ATOM 2319 C CA . PRO B 1 34 ? -22.633 31.542 -9.045 1.00 12.17 34 PRO B CA 1
ATOM 2320 C C . PRO B 1 34 ? -22.595 32.671 -8.029 1.00 12.34 34 PRO B C 1
ATOM 2321 O O . PRO B 1 34 ? -22.239 33.813 -8.325 1.00 14.92 34 PRO B O 1
ATOM 2325 N N . VAL B 1 35 ? -22.982 32.336 -6.806 1.00 11.71 35 VAL B N 1
ATOM 2326 C CA . VAL B 1 35 ? -22.930 33.266 -5.683 1.00 11.76 35 VAL B CA 1
ATOM 2327 C C . VAL B 1 35 ? -22.071 32.612 -4.611 1.00 12.55 35 VAL B C 1
ATOM 2328 O O . VAL B 1 35 ? -22.406 31.524 -4.127 1.00 13.93 35 VAL B O 1
ATOM 2332 N N . ILE B 1 36 ? -20.962 33.261 -4.259 1.00 12.89 36 ILE B N 1
ATOM 2333 C CA . ILE B 1 36 ? -19.932 32.681 -3.399 1.00 10.19 36 ILE B CA 1
ATOM 2334 C C . ILE B 1 36 ? -20.156 33.167 -1.974 1.00 13.64 36 ILE B C 1
ATOM 2335 O O . ILE B 1 36 ? -20.187 34.377 -1.726 1.00 14.62 36 ILE B O 1
ATOM 2340 N N . PHE B 1 37 ? -20.297 32.236 -1.036 1.00 11.61 37 PHE B N 1
ATOM 2341 C CA . PHE B 1 37 ? -20.337 32.539 0.395 1.00 14.44 37 PHE B CA 1
ATOM 2342 C C . PHE B 1 37 ? -19.018 32.059 0.996 1.00 12.92 37 PHE B C 1
ATOM 2343 O O . PHE B 1 37 ? -18.807 30.852 1.138 1.00 14.67 37 PHE B O 1
ATOM 2351 N N A SER B 1 38 ? -18.134 32.991 1.345 0.37 15.10 38 SER B N 1
ATOM 2352 N N B SER B 1 38 ? -18.145 32.994 1.367 0.63 15.10 38 SER B N 1
ATOM 2353 C CA A SER B 1 38 ? -16.856 32.641 1.955 0.37 15.80 38 SER B CA 1
ATOM 2354 C CA B SER B 1 38 ? -16.872 32.635 1.983 0.63 15.81 38 SER B CA 1
ATOM 2355 C C A SER B 1 38 ? -16.437 33.754 2.908 0.37 16.60 38 SER B C 1
ATOM 2356 C C B SER B 1 38 ? -16.374 33.800 2.827 0.63 16.63 38 SER B C 1
ATOM 2357 O O A SER B 1 38 ? -17.104 34.784 3.025 0.37 14.91 38 SER B O 1
ATOM 2358 O O B SER B 1 38 ? -16.914 34.907 2.781 0.63 14.29 38 SER B O 1
ATOM 2363 N N . ARG B 1 39 ? -15.312 33.540 3.591 1.00 18.40 39 ARG B N 1
ATOM 2364 C CA . ARG B 1 39 ? -14.781 34.589 4.452 1.00 16.86 39 ARG B CA 1
ATOM 2365 C C . ARG B 1 39 ? -14.036 35.644 3.645 1.00 19.10 39 ARG B C 1
ATOM 2366 O O . ARG B 1 39 ? -13.996 36.815 4.047 1.00 24.09 39 ARG B O 1
ATOM 2368 N N . SER B 1 40 ? -13.463 35.264 2.504 1.00 18.30 40 SER B N 1
ATOM 2369 C CA . SER B 1 40 ? -12.721 36.199 1.673 1.00 15.43 40 SER B CA 1
ATOM 2370 C C . SER B 1 40 ? -12.720 35.701 0.236 1.00 18.43 40 SER B C 1
ATOM 2371 O O . SER B 1 40 ? -12.994 34.530 -0.038 1.00 19.44 40 SER B O 1
ATOM 2374 N N . MET B 1 41 ? -12.382 36.601 -0.674 1.00 21.46 41 MET B N 1
ATOM 2375 C CA . MET B 1 41 ? -12.365 36.286 -2.097 1.00 17.53 41 MET B CA 1
ATOM 2376 C C . MET B 1 41 ? -11.098 36.851 -2.727 1.00 24.56 41 MET B C 1
ATOM 2377 O O . MET B 1 41 ? -10.916 38.074 -2.743 1.00 24.32 41 MET B O 1
ATOM 2382 N N . PRO B 1 42 ? -10.203 36.007 -3.244 1.00 19.52 42 PRO B N 1
ATOM 2383 C CA . PRO B 1 42 ? -9.012 36.531 -3.928 1.00 19.06 42 PRO B CA 1
ATOM 2384 C C . PRO B 1 42 ? -9.387 37.463 -5.073 1.00 22.44 42 PRO B C 1
ATOM 2385 O O . PRO B 1 42 ? -10.333 37.209 -5.821 1.00 22.46 42 PRO B O 1
ATOM 2389 N N . LYS B 1 43 ? -8.613 38.550 -5.212 1.00 22.38 43 LYS B N 1
ATOM 2390 C CA . LYS B 1 43 ? -8.892 39.543 -6.252 1.00 23.26 43 LYS B CA 1
ATOM 2391 C C . LYS B 1 43 ? -8.891 38.923 -7.647 1.00 25.05 43 LYS B C 1
ATOM 2392 O O . LYS B 1 43 ? -9.768 39.222 -8.469 1.00 23.23 43 LYS B O 1
ATOM 2394 N N . GLU B 1 44 ? -7.915 38.059 -7.935 1.00 20.68 44 GLU B N 1
ATOM 2395 C CA . GLU B 1 44 ? -7.853 37.425 -9.246 1.00 22.30 44 GLU B CA 1
ATOM 2396 C C . GLU B 1 44 ? -9.044 36.506 -9.482 1.00 17.64 44 GLU B C 1
ATOM 2397 O O . GLU B 1 44 ? -9.513 36.376 -10.619 1.00 20.82 44 GLU B O 1
ATOM 2399 N N . HIS B 1 45 ? -9.536 35.853 -8.433 1.00 21.95 45 HIS B N 1
ATOM 2400 C CA . HIS B 1 45 ? -10.686 34.974 -8.604 1.00 21.19 45 HIS B CA 1
ATOM 2401 C C . HIS B 1 45 ? -11.960 35.780 -8.824 1.00 21.28 45 HIS B C 1
ATOM 2402 O O . HIS B 1 45 ? -12.814 35.400 -9.641 1.00 19.36 45 HIS B O 1
ATOM 2409 N N . ASP B 1 46 ? -12.102 36.900 -8.111 1.00 19.19 46 ASP B N 1
ATOM 2410 C CA . ASP B 1 46 ? -13.215 37.806 -8.370 1.00 17.13 46 ASP B CA 1
ATOM 2411 C C . ASP B 1 46 ? -13.196 38.284 -9.815 1.00 17.87 46 ASP B C 1
ATOM 2412 O O . ASP B 1 46 ? -14.239 38.325 -10.480 1.00 19.88 46 ASP B O 1
ATOM 2417 N N . LYS B 1 47 ? -12.010 38.612 -10.329 1.00 21.05 47 LYS B N 1
ATOM 2418 C CA . LYS B 1 47 ? -11.909 39.099 -11.700 1.00 23.17 47 LYS B CA 1
ATOM 2419 C C . LYS B 1 47 ? -12.357 38.036 -12.691 1.00 20.86 47 LYS B C 1
ATOM 2420 O O . LYS B 1 47 ? -13.119 38.320 -13.624 1.00 16.95 47 LYS B O 1
ATOM 2426 N N A GLU B 1 48 ? -11.900 36.793 -12.514 0.45 19.97 48 GLU B N 1
ATOM 2427 N N B GLU B 1 48 ? -11.897 36.797 -12.485 0.55 19.95 48 GLU B N 1
ATOM 2428 C CA A GLU B 1 48 ? -12.250 35.768 -13.492 0.45 22.20 48 GLU B CA 1
ATOM 2429 C CA B GLU B 1 48 ? -12.200 35.709 -13.406 0.55 22.16 48 GLU B CA 1
ATOM 2430 C C A GLU B 1 48 ? -13.731 35.415 -13.421 0.45 19.27 48 GLU B C 1
ATOM 2431 C C B GLU B 1 48 ? -13.686 35.373 -13.399 0.55 19.28 48 GLU B C 1
ATOM 2432 O O A GLU B 1 48 ? -14.376 35.233 -14.461 0.45 21.22 48 GLU B O 1
ATOM 2433 O O B GLU B 1 48 ? -14.284 35.159 -14.460 0.55 21.20 48 GLU B O 1
ATOM 2444 N N . LEU B 1 49 ? -14.294 35.319 -12.212 1.00 17.80 49 LEU B N 1
ATOM 2445 C CA . LEU B 1 49 ? -15.716 35.002 -12.108 1.00 16.52 49 LEU B CA 1
ATOM 2446 C C . LEU B 1 49 ? -16.577 36.096 -12.724 1.00 20.64 49 LEU B C 1
ATOM 2447 O O . LEU B 1 49 ? -17.597 35.803 -13.357 1.00 17.91 49 LEU B O 1
ATOM 2452 N N . LYS B 1 50 ? -16.191 37.360 -12.547 1.00 19.03 50 LYS B N 1
ATOM 2453 C CA . LYS B 1 50 ? -16.935 38.446 -13.180 1.00 15.32 50 LYS B CA 1
ATOM 2454 C C . LYS B 1 50 ? -16.827 38.378 -14.697 1.00 21.91 50 LYS B C 1
ATOM 2455 O O . LYS B 1 50 ? -17.801 38.654 -15.410 1.00 22.68 50 LYS B O 1
ATOM 2461 N N . LYS B 1 51 ? -15.647 38.016 -15.203 1.00 17.25 51 LYS B N 1
ATOM 2462 C CA . LYS B 1 51 ? -15.475 37.796 -16.635 1.00 17.02 51 LYS B CA 1
ATOM 2463 C C . LYS B 1 51 ? -16.413 36.708 -17.147 1.00 24.37 51 LYS B C 1
ATOM 2464 O O . LYS B 1 51 ? -16.956 36.816 -18.255 1.00 23.26 51 LYS B O 1
ATOM 2470 N N . LEU B 1 52 ? -16.638 35.663 -16.345 1.00 23.95 52 LEU B N 1
ATOM 2471 C CA . LEU B 1 52 ? -17.510 34.572 -16.764 1.00 21.02 52 LEU B CA 1
ATOM 2472 C C . LEU B 1 52 ? -18.992 34.898 -16.577 1.00 20.57 52 LEU B C 1
ATOM 2473 O O . LEU B 1 52 ? -19.826 34.406 -17.343 1.00 25.49 52 LEU B O 1
ATOM 2478 N N . SER B 1 53 ? -19.349 35.712 -15.583 1.00 20.69 53 SER B N 1
ATOM 2479 C CA . SER B 1 53 ? -20.760 35.988 -15.315 1.00 19.86 53 SER B CA 1
ATOM 2480 C C . SER B 1 53 ? -20.894 37.381 -14.721 1.00 22.83 53 SER B C 1
ATOM 2481 O O . SER B 1 53 ? -20.434 37.627 -13.603 1.00 18.21 53 SER B O 1
ATOM 2484 N N . SER B 1 54 ? -21.553 38.286 -15.445 1.00 17.31 54 SER B N 1
ATOM 2485 C CA . SER B 1 54 ? -21.690 39.642 -14.931 1.00 18.19 54 SER B CA 1
ATOM 2486 C C . SER B 1 54 ? -22.532 39.697 -13.662 1.00 21.20 54 SER B C 1
ATOM 2487 O O . SER B 1 54 ? -22.424 40.666 -12.900 1.00 21.56 54 SER B O 1
ATOM 2490 N N . GLU B 1 55 ? -23.348 38.679 -13.396 1.00 17.25 55 GLU B N 1
ATOM 2491 C CA . GLU B 1 55 ? -24.210 38.690 -12.225 1.00 15.39 55 GLU B CA 1
ATOM 2492 C C . GLU B 1 55 ? -23.661 37.884 -11.054 1.00 15.89 55 GLU B C 1
ATOM 2493 O O . GLU B 1 55 ? -24.300 37.846 -9.999 1.00 16.75 55 GLU B O 1
ATOM 2499 N N . TYR B 1 56 ? -22.509 37.237 -11.214 1.00 15.35 56 TYR B N 1
ATOM 2500 C CA . TYR B 1 56 ? -21.837 36.611 -10.081 1.00 14.25 56 TYR B CA 1
ATOM 2501 C C . TYR B 1 56 ? -21.683 37.608 -8.933 1.00 16.31 56 TYR B C 1
ATOM 2502 O O . TYR B 1 56 ? -21.451 38.801 -9.155 1.00 16.34 56 TYR B O 1
ATOM 2511 N N . GLU B 1 57 ? -21.828 37.115 -7.699 1.00 15.73 57 GLU B N 1
ATOM 2512 C CA . GLU B 1 57 ? -21.646 37.930 -6.504 1.00 14.39 57 GLU B CA 1
ATOM 2513 C C . GLU B 1 57 ? -20.830 37.175 -5.467 1.00 11.56 57 GLU B C 1
ATOM 2514 O O . GLU B 1 57 ? -20.965 35.956 -5.321 1.00 14.89 57 GLU B O 1
ATOM 2520 N N . PHE B 1 58 ? -20.030 37.924 -4.711 1.00 15.37 58 PHE B N 1
ATOM 2521 C CA . PHE B 1 58 ? -19.352 37.419 -3.524 1.00 15.75 58 PHE B CA 1
ATOM 2522 C C . PHE B 1 58 ? -19.959 38.052 -2.280 1.00 16.90 58 PHE B C 1
ATOM 2523 O O . PHE B 1 58 ? -20.031 39.282 -2.183 1.00 18.96 58 PHE B O 1
ATOM 2531 N N . TYR B 1 59 ? -20.381 37.215 -1.329 1.00 16.29 59 TYR B N 1
ATOM 2532 C CA . TYR B 1 59 ? -20.865 37.674 -0.024 1.00 14.89 59 TYR B CA 1
ATOM 2533 C C . TYR B 1 59 ? -19.900 37.210 1.062 1.00 17.92 59 TYR B C 1
ATOM 2534 O O . TYR B 1 59 ? -19.794 36.008 1.338 1.00 16.33 59 TYR B O 1
ATOM 2543 N N . GLU B 1 60 ? -19.224 38.163 1.700 1.00 16.87 60 GLU B N 1
ATOM 2544 C CA . GLU B 1 60 ? -18.398 37.858 2.863 1.00 16.50 60 GLU B CA 1
ATOM 2545 C C . GLU B 1 60 ? -19.290 37.398 4.012 1.00 16.39 60 GLU B C 1
ATOM 2546 O O . GLU B 1 60 ? -20.274 38.062 4.348 1.00 18.85 60 GLU B O 1
ATOM 2552 N N . ILE B 1 61 ? -18.980 36.243 4.599 1.00 16.73 61 ILE B N 1
ATOM 2553 C CA . ILE B 1 61 ? -19.882 35.648 5.584 1.00 14.73 61 ILE B CA 1
ATOM 2554 C C . ILE B 1 61 ? -19.077 34.840 6.591 1.00 14.84 61 ILE B C 1
ATOM 2555 O O . ILE B 1 61 ? -18.109 34.157 6.241 1.00 19.32 61 ILE B O 1
ATOM 2560 N N . ASP B 1 62 ? -19.491 34.941 7.851 1.00 17.29 62 ASP B N 1
ATOM 2561 C CA . ASP B 1 62 ? -19.045 34.070 8.935 1.00 17.42 62 ASP B CA 1
ATOM 2562 C C . ASP B 1 62 ? -20.055 32.932 8.995 1.00 21.52 62 ASP B C 1
ATOM 2563 O O . ASP B 1 62 ? -21.178 33.109 9.475 1.00 18.18 62 ASP B O 1
ATOM 2568 N N . LEU B 1 63 ? -19.665 31.756 8.500 1.00 16.32 63 LEU B N 1
ATOM 2569 C CA . LEU B 1 63 ? -20.604 30.643 8.464 1.00 15.98 63 LEU B CA 1
ATOM 2570 C C . LEU B 1 63 ? -20.912 30.074 9.847 1.00 18.93 63 LEU B C 1
ATOM 2571 O O . LEU B 1 63 ? -21.735 29.156 9.955 1.00 18.58 63 LEU B O 1
ATOM 2576 N N . LYS B 1 64 ? -20.299 30.606 10.902 1.00 21.31 64 LYS B N 1
ATOM 2577 C CA . LYS B 1 64 ? -20.669 30.264 12.267 1.00 18.92 64 LYS B CA 1
ATOM 2578 C C . LYS B 1 64 ? -21.759 31.178 12.814 1.00 15.83 64 LYS B C 1
ATOM 2579 O O . LYS B 1 64 ? -22.215 30.975 13.943 1.00 18.61 64 LYS B O 1
ATOM 2585 N N . ASN B 1 65 ? -22.197 32.160 12.028 1.00 15.81 65 ASN B N 1
ATOM 2586 C CA . ASN B 1 65 ? -23.190 33.145 12.439 1.00 17.31 65 ASN B CA 1
ATOM 2587 C C . ASN B 1 65 ? -24.498 32.816 11.726 1.00 17.96 65 ASN B C 1
ATOM 2588 O O . ASN B 1 65 ? -24.685 33.182 10.559 1.00 18.44 65 ASN B O 1
ATOM 2593 N N . TYR B 1 66 ? -25.410 32.144 12.436 1.00 17.76 66 TYR B N 1
ATOM 2594 C CA . TYR B 1 66 ? -26.631 31.679 11.791 1.00 15.98 66 TYR B CA 1
ATOM 2595 C C . TYR B 1 66 ? -27.517 32.834 11.355 1.00 16.86 66 TYR B C 1
ATOM 2596 O O . TYR B 1 66 ? -28.180 32.746 10.315 1.00 19.33 66 TYR B O 1
ATOM 2605 N N . GLU B 1 67 ? -27.548 33.922 12.124 1.00 18.92 67 GLU B N 1
ATOM 2606 C CA . GLU B 1 67 ? -28.379 35.050 11.726 1.00 22.09 67 GLU B CA 1
ATOM 2607 C C . GLU B 1 67 ? -27.828 35.731 10.483 1.00 17.19 67 GLU B C 1
ATOM 2608 O O . GLU B 1 67 ? -28.595 36.174 9.623 1.00 16.58 67 GLU B O 1
ATOM 2614 N N . GLN B 1 68 ? -26.507 35.822 10.358 1.00 17.22 68 GLN B N 1
ATOM 2615 C CA . GLN B 1 68 ? -25.955 36.413 9.147 1.00 16.60 68 GLN B CA 1
ATOM 2616 C C . GLN B 1 68 ? -26.256 35.533 7.940 1.00 15.46 68 GLN B C 1
ATOM 2617 O O . GLN B 1 68 ? -26.519 36.037 6.844 1.00 17.30 68 GLN B O 1
ATOM 2623 N N . ILE B 1 69 ? -26.211 34.207 8.120 1.00 17.12 69 ILE B N 1
ATOM 2624 C CA . ILE B 1 69 ? -26.617 33.305 7.043 1.00 14.61 69 ILE B CA 1
ATOM 2625 C C . ILE B 1 69 ? -28.052 33.588 6.612 1.00 15.28 69 ILE B C 1
ATOM 2626 O O . ILE B 1 69 ? -28.339 33.726 5.417 1.00 16.18 69 ILE B O 1
ATOM 2631 N N . GLU B 1 70 ? -28.980 33.651 7.572 1.00 14.83 70 GLU B N 1
ATOM 2632 C CA . GLU B 1 70 ? -30.375 33.968 7.244 1.00 16.78 70 GLU B CA 1
ATOM 2633 C C . GLU B 1 70 ? -30.479 35.260 6.447 1.00 15.23 70 GLU B C 1
ATOM 2634 O O . GLU B 1 70 ? -31.142 35.315 5.406 1.00 17.82 70 GLU B O 1
ATOM 2640 N N . LYS B 1 71 ? -29.817 36.311 6.924 1.00 14.86 71 LYS B N 1
ATOM 2641 C CA . LYS B 1 71 ? -29.929 37.609 6.273 1.00 14.27 71 LYS B CA 1
ATOM 2642 C C . LYS B 1 71 ? -29.316 37.595 4.877 1.00 15.48 71 LYS B C 1
ATOM 2643 O O . LYS B 1 71 ? -29.870 38.192 3.946 1.00 15.94 71 LYS B O 1
ATOM 2649 N N . LEU B 1 72 ? -28.180 36.919 4.702 1.00 15.22 72 LEU B N 1
ATOM 2650 C CA . LEU B 1 72 ? -27.527 36.971 3.399 1.00 14.22 72 LEU B CA 1
ATOM 2651 C C . LEU B 1 72 ? -28.210 36.079 2.369 1.00 13.57 72 LEU B C 1
ATOM 2652 O O . LEU B 1 72 ? -28.250 36.432 1.185 1.00 15.05 72 LEU B O 1
ATOM 2657 N N . VAL B 1 73 ? -28.750 34.932 2.784 1.00 16.12 73 VAL B N 1
ATOM 2658 C CA . VAL B 1 73 ? -29.519 34.125 1.840 1.00 13.82 73 VAL B CA 1
ATOM 2659 C C . VAL B 1 73 ? -30.738 34.901 1.345 1.00 13.85 73 VAL B C 1
ATOM 2660 O O . VAL B 1 73 ? -31.060 34.885 0.148 1.00 15.75 73 VAL B O 1
ATOM 2664 N N . LYS B 1 74 ? -31.417 35.616 2.249 1.00 15.76 74 LYS B N 1
ATOM 2665 C CA . LYS B 1 74 ? -32.552 36.437 1.844 1.00 17.47 74 LYS B CA 1
ATOM 2666 C C . LYS B 1 74 ? -32.120 37.511 0.851 1.00 13.73 74 LYS B C 1
ATOM 2667 O O . LYS B 1 74 ? -32.797 37.745 -0.158 1.00 18.41 74 LYS B O 1
ATOM 2673 N N . LYS B 1 75 ? -30.968 38.151 1.106 1.00 14.38 75 LYS B N 1
ATOM 2674 C CA . LYS B 1 75 ? -30.443 39.159 0.185 1.00 16.69 75 LYS B CA 1
ATOM 2675 C C . LYS B 1 75 ? -30.221 38.586 -1.210 1.00 17.33 75 LYS B C 1
ATOM 2676 O O . LYS B 1 75 ? -30.575 39.218 -2.212 1.00 17.15 75 LYS B O 1
ATOM 2682 N N . VAL B 1 76 ? -29.648 37.383 -1.297 1.00 15.72 76 VAL B N 1
ATOM 2683 C CA . VAL B 1 76 ? -29.428 36.749 -2.598 1.00 12.16 76 VAL B CA 1
ATOM 2684 C C . VAL B 1 76 ? -30.750 36.560 -3.328 1.00 13.77 76 VAL B C 1
ATOM 2685 O O . VAL B 1 76 ? -30.880 36.878 -4.516 1.00 14.28 76 VAL B O 1
ATOM 2689 N N . ALA B 1 77 ? -31.745 36.005 -2.633 1.00 15.69 77 ALA B N 1
ATOM 2690 C CA . ALA B 1 77 ? -33.027 35.725 -3.267 1.00 18.17 77 ALA B CA 1
ATOM 2691 C C . ALA B 1 77 ? -33.725 37.002 -3.723 1.00 18.39 77 ALA B C 1
ATOM 2692 O O . ALA B 1 77 ? -34.338 37.032 -4.797 1.00 17.63 77 ALA B O 1
ATOM 2694 N N . ILE B 1 78 ? -33.646 38.065 -2.920 1.00 16.41 78 ILE B N 1
ATOM 2695 C CA . ILE B 1 78 ? -34.220 39.349 -3.320 1.00 18.24 78 ILE B CA 1
ATOM 2696 C C . ILE B 1 78 ? -33.512 39.880 -4.557 1.00 19.56 78 ILE B C 1
ATOM 2697 O O . ILE B 1 78 ? -34.145 40.350 -5.515 1.00 19.54 78 ILE B O 1
ATOM 2702 N N . LYS B 1 79 ? -32.180 39.826 -4.547 1.00 15.26 79 LYS B N 1
ATOM 2703 C CA . LYS B 1 79 ? -31.404 40.389 -5.646 1.00 15.44 79 LYS B CA 1
ATOM 2704 C C . LYS B 1 79 ? -31.673 39.643 -6.948 1.00 18.09 79 LYS B C 1
ATOM 2705 O O . LYS B 1 79 ? -31.870 40.255 -8.006 1.00 18.94 79 LYS B O 1
ATOM 2711 N N . HIS B 1 80 ? -31.681 38.311 -6.893 1.00 15.00 80 HIS B N 1
ATOM 2712 C CA . HIS B 1 80 ? -31.752 37.516 -8.107 1.00 15.70 80 HIS B CA 1
ATOM 2713 C C . HIS B 1 80 ? -33.138 36.980 -8.411 1.00 14.72 80 HIS B C 1
ATOM 2714 O O . HIS B 1 80 ? -33.349 36.467 -9.517 1.00 19.57 80 HIS B O 1
ATOM 2721 N N . GLY B 1 81 ? -34.078 37.088 -7.473 1.00 16.54 81 GLY B N 1
ATOM 2722 C CA . GLY B 1 81 ? -35.414 36.568 -7.653 1.00 18.08 81 GLY B CA 1
ATOM 2723 C C . GLY B 1 81 ? -35.627 35.154 -7.158 1.00 18.80 81 GLY B C 1
ATOM 2724 O O . GLY B 1 81 ? -36.759 34.658 -7.231 1.00 21.36 81 GLY B O 1
ATOM 2725 N N . GLY B 1 82 ? -34.587 34.494 -6.670 1.00 18.83 82 GLY B N 1
ATOM 2726 C CA . GLY B 1 82 ? -34.705 33.126 -6.207 1.00 13.37 82 GLY B CA 1
ATOM 2727 C C . GLY B 1 82 ? -33.346 32.461 -6.181 1.00 13.50 82 GLY B C 1
ATOM 2728 O O . GLY B 1 82 ? -32.322 33.066 -6.488 1.00 14.77 82 GLY B O 1
ATOM 2729 N N . ILE B 1 83 ? -33.362 31.184 -5.799 1.00 15.11 83 ILE B N 1
ATOM 2730 C CA . ILE B 1 83 ? -32.151 30.367 -5.712 1.00 14.50 83 ILE B CA 1
ATOM 2731 C C . ILE B 1 83 ? -32.496 28.997 -6.269 1.00 11.57 83 ILE B C 1
ATOM 2732 O O . ILE B 1 83 ? -33.469 28.379 -5.825 1.00 15.00 83 ILE B O 1
ATOM 2737 N N . TYR B 1 84 ? -31.725 28.535 -7.259 1.00 11.94 84 TYR B N 1
ATOM 2738 C CA . TYR B 1 84 ? -31.952 27.210 -7.832 1.00 12.20 84 TYR B CA 1
ATOM 2739 C C . TYR B 1 84 ? -31.213 26.114 -7.075 1.00 13.77 84 TYR B C 1
ATOM 2740 O O . TYR B 1 84 ? -31.766 25.025 -6.875 1.00 13.21 84 TYR B O 1
ATOM 2749 N N . ALA B 1 85 ? -29.974 26.365 -6.663 1.00 13.24 85 ALA B N 1
ATOM 2750 C CA . ALA B 1 85 ? -29.151 25.309 -6.090 1.00 10.54 85 ALA B CA 1
ATOM 2751 C C . ALA B 1 85 ? -28.239 25.849 -5.000 1.00 13.51 85 ALA B C 1
ATOM 2752 O O . ALA B 1 85 ? -27.931 27.045 -4.938 1.00 13.16 85 ALA B O 1
ATOM 2754 N N . LEU B 1 86 ? -27.793 24.923 -4.147 1.00 11.76 86 LEU B N 1
ATOM 2755 C CA . LEU B 1 86 ? -26.866 25.186 -3.057 1.00 10.70 86 LEU B CA 1
ATOM 2756 C C . LEU B 1 86 ? -25.792 24.109 -3.097 1.00 10.85 86 LEU B C 1
ATOM 2757 O O . LEU B 1 86 ? -26.116 22.918 -3.156 1.00 11.16 86 LEU B O 1
ATOM 2762 N N . VAL B 1 87 ? -24.529 24.527 -3.089 1.00 11.36 87 VAL B N 1
ATOM 2763 C CA . VAL B 1 87 ? -23.398 23.626 -2.897 1.00 12.07 87 VAL B CA 1
ATOM 2764 C C . VAL B 1 87 ? -22.803 23.938 -1.530 1.00 13.44 87 VAL B C 1
ATOM 2765 O O . VAL B 1 87 ? -22.259 25.028 -1.305 1.00 11.67 87 VAL B O 1
ATOM 2769 N N . ASN B 1 88 ? -22.920 22.986 -0.614 1.00 11.72 88 ASN B N 1
ATOM 2770 C CA . ASN B 1 88 ? -22.303 23.084 0.702 1.00 11.19 88 ASN B CA 1
ATOM 2771 C C . ASN B 1 88 ? -20.894 22.520 0.596 1.00 11.56 88 ASN B C 1
ATOM 2772 O O . ASN B 1 88 ? -20.727 21.324 0.309 1.00 11.90 88 ASN B O 1
ATOM 2777 N N . ASN B 1 89 ? -19.886 23.374 0.807 1.00 12.66 89 ASN B N 1
ATOM 2778 C CA . ASN B 1 89 ? -18.523 22.942 0.538 1.00 10.90 89 ASN B CA 1
ATOM 2779 C C . ASN B 1 89 ? -17.509 23.528 1.525 1.00 11.06 89 ASN B C 1
ATOM 2780 O O . ASN B 1 89 ? -16.385 23.022 1.630 1.00 13.77 89 ASN B O 1
ATOM 2785 N N . ALA B 1 90 ? -17.881 24.581 2.261 1.00 11.48 90 ALA B N 1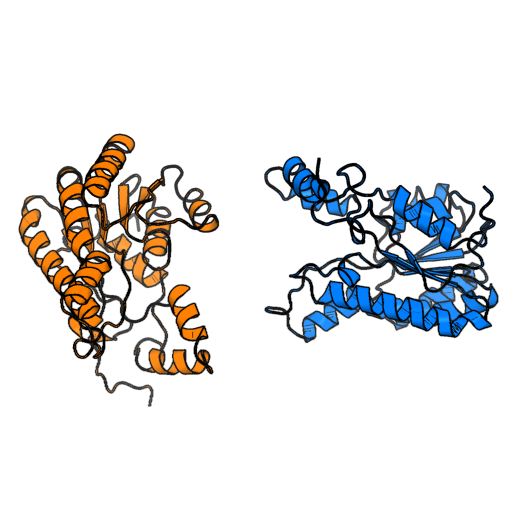
ATOM 2786 C CA . ALA B 1 90 ? -16.932 25.189 3.189 1.00 12.49 90 ALA B CA 1
ATOM 2787 C C . ALA B 1 90 ? -16.509 24.210 4.284 1.00 14.71 90 ALA B C 1
ATOM 2788 O O . ALA B 1 90 ? -17.299 23.396 4.759 1.00 12.15 90 ALA B O 1
ATOM 2790 N N . GLY B 1 91 ? -15.255 24.326 4.707 1.00 15.30 91 GLY B N 1
ATOM 2791 C CA . GLY B 1 91 ? -14.678 23.429 5.693 1.00 13.76 91 GLY B CA 1
ATOM 2792 C C . GLY B 1 91 ? -13.308 22.936 5.280 1.00 17.29 91 GLY B C 1
ATOM 2793 O O . GLY B 1 91 ? -12.881 23.090 4.135 1.00 17.42 91 GLY B O 1
ATOM 2794 N N A THR B 1 92 ? -12.581 22.375 6.255 0.62 14.80 92 THR B N 1
ATOM 2795 N N B THR B 1 92 ? -12.623 22.309 6.236 0.38 14.83 92 THR B N 1
ATOM 2796 C CA A THR B 1 92 ? -11.251 21.816 6.043 0.62 17.68 92 THR B CA 1
ATOM 2797 C CA B THR B 1 92 ? -11.330 21.729 5.901 0.38 17.77 92 THR B CA 1
ATOM 2798 C C A THR B 1 92 ? -11.098 20.569 6.904 0.62 14.05 92 THR B C 1
ATOM 2799 C C B THR B 1 92 ? -10.961 20.681 6.937 0.38 14.21 92 THR B C 1
ATOM 2800 O O A THR B 1 92 ? -11.787 20.396 7.913 0.62 14.36 92 THR B O 1
ATOM 2801 O O B THR B 1 92 ? -11.374 20.759 8.096 0.38 16.84 92 THR B O 1
ATOM 2808 N N . ASN B 1 93 ? -10.185 19.693 6.498 1.00 15.33 93 ASN B N 1
ATOM 2809 C CA . ASN B 1 93 ? -9.760 18.607 7.373 1.00 12.76 93 ASN B CA 1
ATOM 2810 C C . ASN B 1 93 ? -8.797 19.180 8.406 1.00 16.54 93 ASN B C 1
ATOM 2811 O O . ASN B 1 93 ? -7.684 19.595 8.066 1.00 19.36 93 ASN B O 1
ATOM 2816 N N . ASP B 1 94 ? -9.218 19.202 9.666 1.00 15.64 94 ASP B N 1
ATOM 2817 C CA . ASP B 1 94 ? -8.424 19.786 10.736 1.00 15.78 94 ASP B CA 1
ATOM 2818 C C . ASP B 1 94 ? -7.690 18.742 11.567 1.00 15.63 94 ASP B C 1
ATOM 2819 O O . ASP B 1 94 ? -7.029 19.106 12.546 1.00 17.58 94 ASP B O 1
ATOM 2824 N N . ASN B 1 95 ? -7.771 17.465 11.195 1.00 14.28 95 ASN B N 1
ATOM 2825 C CA . ASN B 1 95 ? -6.968 16.389 11.789 1.00 16.06 95 ASN B CA 1
ATOM 2826 C C . ASN B 1 95 ? -6.993 16.422 13.324 1.00 16.25 95 ASN B C 1
ATOM 2827 O O . ASN B 1 95 ? -5.958 16.465 13.999 1.00 17.33 95 ASN B O 1
ATOM 2832 N N . LEU B 1 96 ? -8.208 16.380 13.871 1.00 15.35 96 LEU B N 1
ATOM 2833 C CA . LEU B 1 96 ? -8.439 16.393 15.316 1.00 15.50 96 LEU B CA 1
ATOM 2834 C C . LEU B 1 96 ? -8.672 14.954 15.771 1.00 13.57 96 LEU B C 1
ATOM 2835 O O . LEU B 1 96 ? -9.765 14.407 15.616 1.00 15.75 96 LEU B O 1
ATOM 2840 N N . HIS B 1 97 ? -7.642 14.344 16.344 1.00 14.41 97 HIS B N 1
ATOM 2841 C CA . HIS B 1 97 ? -7.725 12.960 16.783 1.00 12.33 97 HIS B CA 1
ATOM 2842 C C . HIS B 1 97 ? -8.414 12.863 18.142 1.00 14.02 97 HIS B C 1
ATOM 2843 O O . HIS B 1 97 ? -8.218 13.713 19.017 1.00 16.25 97 HIS B O 1
ATOM 2850 N N . ILE B 1 98 ? -9.229 11.818 18.320 1.00 13.05 98 ILE B N 1
ATOM 2851 C CA . ILE B 1 98 ? -10.053 11.724 19.528 1.00 13.62 98 ILE B CA 1
ATOM 2852 C C . ILE B 1 98 ? -9.201 11.695 20.795 1.00 16.17 98 ILE B C 1
ATOM 2853 O O . ILE B 1 98 ? -9.610 12.223 21.835 1.00 14.29 98 ILE B O 1
ATOM 2858 N N . GLU B 1 99 ? -8.011 11.091 20.740 1.00 15.10 99 GLU B N 1
ATOM 2859 C CA . GLU B 1 99 ? -7.282 10.846 21.980 1.00 15.41 99 GLU B CA 1
ATOM 2860 C C . GLU B 1 99 ? -6.687 12.116 22.574 1.00 15.02 99 GLU B C 1
ATOM 2861 O O . GLU B 1 99 ? -6.359 12.127 23.766 1.00 20.52 99 GLU B O 1
ATOM 2867 N N . ASN B 1 100 ? -6.561 13.187 21.797 1.00 14.90 100 ASN B N 1
ATOM 2868 C CA . ASN B 1 100 ? -6.040 14.425 22.366 1.00 17.23 100 ASN B CA 1
ATOM 2869 C C . ASN B 1 100 ? -6.889 15.637 21.996 1.00 18.90 100 ASN B C 1
ATOM 2870 O O . ASN B 1 100 ? -6.391 16.769 21.990 1.00 19.71 100 ASN B O 1
ATOM 2875 N N . THR B 1 101 ? -8.178 15.429 21.728 1.00 15.94 101 THR B N 1
ATOM 2876 C CA . THR B 1 101 ? -9.092 16.517 21.392 1.00 15.14 101 THR B CA 1
ATOM 2877 C C . THR B 1 101 ? -10.298 16.451 22.314 1.00 14.53 101 THR B C 1
ATOM 2878 O O . THR B 1 101 ? -10.976 15.420 22.387 1.00 15.99 101 THR B O 1
ATOM 2882 N N . SER B 1 102 ? -10.559 17.542 23.030 1.00 14.91 102 SER B N 1
ATOM 2883 C CA . SER B 1 102 ? -11.714 17.592 23.910 1.00 13.83 102 SER B CA 1
ATOM 2884 C C . SER B 1 102 ? -13.015 17.589 23.109 1.00 14.97 102 SER B C 1
ATOM 2885 O O . SER B 1 102 ? -13.048 17.907 21.912 1.00 14.88 102 SER B O 1
ATOM 2888 N N . THR B 1 103 ? -14.105 17.216 23.783 1.00 15.11 103 THR B N 1
ATOM 2889 C CA . THR B 1 103 ? -15.417 17.312 23.150 1.00 14.09 103 THR B CA 1
ATOM 2890 C C . THR B 1 103 ? -15.750 18.758 22.779 1.00 14.37 103 THR B C 1
ATOM 2891 O O . THR B 1 103 ? -16.364 19.014 21.736 1.00 14.00 103 THR B O 1
ATOM 2895 N N . GLN B 1 104 ? -15.353 19.715 23.622 1.00 16.09 104 GLN B N 1
ATOM 2896 C CA . GLN B 1 104 ? -15.553 21.122 23.287 1.00 14.87 104 GLN B CA 1
ATOM 2897 C C . GLN B 1 104 ? -14.894 21.475 21.957 1.00 15.52 104 GLN B C 1
ATOM 2898 O O . GLN B 1 104 ? -15.484 22.183 21.129 1.00 16.85 104 GLN B O 1
ATOM 2904 N N . ASP B 1 105 ? -13.677 20.979 21.725 1.00 15.57 105 ASP B N 1
ATOM 2905 C CA . ASP B 1 105 ? -12.997 21.284 20.471 1.00 13.14 105 ASP B CA 1
ATOM 2906 C C . ASP B 1 105 ? -13.567 20.491 19.300 1.00 14.30 105 ASP B C 1
ATOM 2907 O O . ASP B 1 105 ? -13.507 20.964 18.157 1.00 13.31 105 ASP B O 1
ATOM 2912 N N . LEU B 1 106 ? -14.091 19.286 19.549 1.00 14.42 106 LEU B N 1
ATOM 2913 C CA . LEU B 1 106 ? -14.893 18.614 18.526 1.00 14.15 106 LEU B CA 1
ATOM 2914 C C . LEU B 1 106 ? -16.032 19.508 18.068 1.00 15.11 106 LEU B C 1
ATOM 2915 O O . LEU B 1 106 ? -16.288 19.658 16.866 1.00 13.90 106 LEU B O 1
ATOM 2920 N N . ILE B 1 107 ? -16.724 20.129 19.021 1.00 14.44 107 ILE B N 1
ATOM 2921 C CA . ILE B 1 107 ? -17.875 20.948 18.668 1.00 12.35 107 ILE B CA 1
ATOM 2922 C C . ILE B 1 107 ? -17.429 22.204 17.931 1.00 14.21 107 ILE B C 1
ATOM 2923 O O . ILE B 1 107 ? -18.069 22.633 16.965 1.00 14.97 107 ILE B O 1
ATOM 2928 N N . LYS B 1 108 ? -16.302 22.790 18.342 1.00 14.22 108 LYS B N 1
ATOM 2929 C CA . LYS B 1 108 ? -15.778 23.939 17.609 1.00 14.98 108 LYS B CA 1
ATOM 2930 C C . LYS B 1 108 ? -15.426 23.560 16.176 1.00 15.21 108 LYS B C 1
ATOM 2931 O O . LYS B 1 108 ? -15.616 24.359 15.247 1.00 15.84 108 LYS B O 1
ATOM 2937 N N . SER B 1 109 ? -14.906 22.344 15.979 1.00 13.04 109 SER B N 1
ATOM 2938 C CA . SER B 1 109 ? -14.684 21.849 14.625 1.00 10.71 109 SER B CA 1
ATOM 2939 C C . SER B 1 109 ? -15.997 21.745 13.867 1.00 14.06 109 SER B C 1
ATOM 2940 O O . SER B 1 109 ? -16.083 22.149 12.702 1.00 13.56 109 SER B O 1
ATOM 2943 N N . TYR B 1 110 ? -17.030 21.206 14.515 1.00 12.45 110 TYR B N 1
ATOM 2944 C CA . TYR B 1 110 ? -18.341 21.130 13.874 1.00 12.96 110 TYR B CA 1
ATOM 2945 C C . TYR B 1 110 ? -18.877 22.509 13.512 1.00 13.32 110 TYR B C 1
ATOM 2946 O O . TYR B 1 110 ? -19.577 22.654 12.503 1.00 12.90 110 TYR B O 1
ATOM 2955 N N . GLU B 1 111 ? -18.586 23.527 14.326 1.00 12.95 111 GLU B N 1
ATOM 2956 C CA . GLU B 1 111 ? -18.976 24.878 13.945 1.00 12.92 111 GLU B CA 1
ATOM 2957 C C . GLU B 1 111 ? -18.322 25.275 12.628 1.00 13.77 111 GLU B C 1
ATOM 2958 O O . GLU B 1 111 ? -18.949 25.922 11.783 1.00 14.48 111 GLU B O 1
ATOM 2964 N N . ASN B 1 112 ? -17.063 24.879 12.430 1.00 12.77 112 ASN B N 1
ATOM 2965 C CA . ASN B 1 112 ? -16.356 25.229 11.205 1.00 15.21 112 ASN B CA 1
ATOM 2966 C C . ASN B 1 112 ? -16.788 24.373 10.023 1.00 11.13 112 ASN B C 1
ATOM 2967 O O . ASN B 1 112 ? -16.820 24.857 8.889 1.00 14.33 112 ASN B O 1
ATOM 2972 N N . ASN B 1 113 ? -17.067 23.088 10.255 1.00 11.80 113 ASN B N 1
ATOM 2973 C CA . ASN B 1 113 ? -17.184 22.116 9.172 1.00 13.68 113 ASN B CA 1
ATOM 2974 C C . ASN B 1 113 ? -18.584 21.557 8.969 1.00 15.04 113 ASN B C 1
ATOM 2975 O O . ASN B 1 113 ? -18.873 21.051 7.881 1.00 14.64 113 ASN B O 1
ATOM 2980 N N . LEU B 1 114 ? -19.448 21.594 9.979 1.00 14.98 114 LEU B N 1
ATOM 2981 C CA . LEU B 1 114 ? -20.680 20.818 9.905 1.00 13.06 114 LEU B CA 1
ATOM 2982 C C . LEU B 1 114 ? -21.934 21.668 9.990 1.00 13.52 114 LEU B C 1
ATOM 2983 O O . LEU B 1 114 ? -22.801 21.555 9.116 1.00 11.10 114 LEU B O 1
ATOM 2988 N N . PHE B 1 115 ? -22.069 22.505 11.029 1.00 13.39 115 PHE B N 1
ATOM 2989 C CA . PHE B 1 115 ? -23.388 23.049 11.338 1.00 13.57 115 PHE B CA 1
ATOM 2990 C C . PHE B 1 115 ? -23.930 23.923 10.208 1.00 14.56 115 PHE B C 1
ATOM 2991 O O . PHE B 1 115 ? -25.140 23.926 9.964 1.00 12.64 115 PHE B O 1
ATOM 2999 N N . HIS B 1 116 ? -23.060 24.642 9.489 1.00 13.88 116 HIS B N 1
ATOM 3000 C CA . HIS B 1 116 ? -23.541 25.521 8.427 1.00 12.81 116 HIS B CA 1
ATOM 3001 C C . HIS B 1 116 ? -24.088 24.764 7.223 1.00 11.72 116 HIS B C 1
ATOM 3002 O O . HIS B 1 116 ? -24.829 25.356 6.433 1.00 11.47 116 HIS B O 1
ATOM 3009 N N . TYR B 1 117 ? -23.763 23.473 7.050 1.00 11.08 117 TYR B N 1
ATOM 3010 C CA . TYR B 1 117 ? -24.471 22.720 6.013 1.00 12.13 117 TYR B CA 1
ATOM 3011 C C . TYR B 1 117 ? -25.964 22.684 6.309 1.00 9.13 117 TYR B C 1
ATOM 3012 O O . TYR B 1 117 ? -26.795 22.811 5.401 1.00 12.65 117 TYR B O 1
ATOM 3021 N N . TYR B 1 118 ? -26.312 22.508 7.585 1.00 11.84 118 TYR B N 1
ATOM 3022 C CA . TYR B 1 118 ? -27.706 22.544 8.003 1.00 12.60 118 TYR B CA 1
ATOM 3023 C C . TYR B 1 118 ? -28.292 23.943 7.843 1.00 13.36 118 TYR B C 1
ATOM 3024 O O . TYR B 1 118 ? -29.346 24.108 7.219 1.00 13.14 118 TYR B O 1
ATOM 3033 N N . THR B 1 119 ? -27.615 24.963 8.379 1.00 11.01 119 THR B N 1
ATOM 3034 C CA . THR B 1 119 ? -28.176 26.316 8.355 1.00 12.01 119 THR B CA 1
ATOM 3035 C C . THR B 1 119 ? -28.365 26.822 6.928 1.00 13.54 119 THR B C 1
ATOM 3036 O O . THR B 1 119 ? -29.408 27.400 6.596 1.00 13.63 119 THR B O 1
ATOM 3040 N N . MET B 1 120 ? -27.351 26.642 6.075 1.00 13.29 120 MET B N 1
ATOM 3041 C CA . MET B 1 120 ? -27.464 27.075 4.685 1.00 12.68 120 MET B CA 1
ATOM 3042 C C . MET B 1 120 ? -28.632 26.391 3.998 1.00 13.90 120 MET B C 1
ATOM 3043 O O . MET B 1 120 ? -29.436 27.038 3.319 1.00 12.00 120 MET B O 1
ATOM 3048 N N . THR B 1 121 ? -28.734 25.068 4.156 1.00 13.55 121 THR B N 1
ATOM 3049 C CA . THR B 1 121 ? -29.795 24.332 3.482 1.00 11.19 121 THR B CA 1
ATOM 3050 C C . THR B 1 121 ? -31.161 24.756 3.990 1.00 13.24 121 THR B C 1
ATOM 3051 O O . THR B 1 121 ? -32.096 24.931 3.202 1.00 12.71 121 THR B O 1
ATOM 3055 N N . LYS B 1 122 ? -31.291 24.920 5.308 1.00 12.51 122 LYS B N 1
ATOM 3056 C CA . LYS B 1 122 ? -32.552 25.377 5.886 1.00 10.52 122 LYS B CA 1
ATOM 3057 C C . LYS B 1 122 ? -33.008 26.682 5.249 1.00 13.50 122 LYS B C 1
ATOM 3058 O O . LYS B 1 122 ? -34.177 26.833 4.858 1.00 14.12 122 LYS B O 1
ATOM 3064 N N . GLU B 1 123 ? -32.087 27.634 5.117 1.00 12.46 123 GLU B N 1
ATOM 3065 C CA . GLU B 1 123 ? -32.467 28.956 4.629 1.00 11.49 123 GLU B CA 1
ATOM 3066 C C . GLU B 1 123 ? -32.673 28.979 3.120 1.00 13.59 123 GLU B C 1
ATOM 3067 O O . GLU B 1 123 ? -33.498 29.757 2.632 1.00 15.83 123 GLU B O 1
ATOM 3073 N N . CYS B 1 124 ? -31.960 28.128 2.371 1.00 13.48 124 CYS B N 1
ATOM 3074 C CA . CYS B 1 124 ? -32.129 28.072 0.920 1.00 15.94 124 CYS B CA 1
ATOM 3075 C C . CYS B 1 124 ? -33.349 27.270 0.494 1.00 13.34 124 CYS B C 1
ATOM 3076 O O . CYS B 1 124 ? -33.864 27.481 -0.613 1.00 13.61 124 CYS B O 1
ATOM 3079 N N . LEU B 1 125 ? -33.802 26.350 1.342 1.00 13.98 125 LEU B N 1
ATOM 3080 C CA . LEU B 1 125 ? -34.814 25.370 0.957 1.00 12.73 125 LEU B CA 1
ATOM 3081 C C . LEU B 1 125 ? -36.095 25.978 0.393 1.00 11.47 125 LEU B C 1
ATOM 3082 O O . LEU B 1 125 ? -36.575 25.477 -0.635 1.00 15.21 125 LEU B O 1
ATOM 3087 N N . PRO B 1 126 ? -36.693 27.030 0.976 1.00 15.61 126 PRO B N 1
ATOM 3088 C CA . PRO B 1 126 ? -37.929 27.554 0.369 1.00 17.07 126 PRO B CA 1
ATOM 3089 C C . PRO B 1 126 ? -37.729 27.972 -1.070 1.00 14.00 126 PRO B C 1
ATOM 3090 O O . PRO B 1 126 ? -38.601 27.745 -1.917 1.00 16.63 126 PRO B O 1
ATOM 3094 N N . TYR B 1 127 ? -36.574 28.571 -1.364 1.00 14.97 127 TYR B N 1
ATOM 3095 C CA . TYR B 1 127 ? -36.289 29.027 -2.716 1.00 12.96 127 TYR B CA 1
ATOM 3096 C C . TYR B 1 127 ? -36.005 27.858 -3.648 1.00 16.17 127 TYR B C 1
ATOM 3097 O O . TYR B 1 127 ? -36.502 27.815 -4.780 1.00 16.46 127 TYR B O 1
ATOM 3106 N N . ILE B 1 128 ? -35.224 26.886 -3.185 1.00 15.54 128 ILE B N 1
ATOM 3107 C CA . ILE B 1 128 ? -34.884 25.757 -4.038 1.00 15.11 128 ILE B CA 1
ATOM 3108 C C . ILE B 1 128 ? -36.115 24.904 -4.318 1.00 13.34 128 ILE B C 1
ATOM 3109 O O . ILE B 1 128 ? -36.282 24.385 -5.430 1.00 14.49 128 ILE B O 1
ATOM 3114 N N . LYS B 1 129 ? -36.993 24.741 -3.319 1.00 13.52 129 LYS B N 1
ATOM 3115 C CA . LYS B 1 129 ? -38.242 24.025 -3.552 1.00 14.86 129 LYS B CA 1
ATOM 3116 C C . LYS B 1 129 ? -39.074 24.713 -4.626 1.00 17.96 129 LYS B C 1
ATOM 3117 O O . LYS B 1 129 ? -39.622 24.053 -5.514 1.00 17.07 129 LYS B O 1
ATOM 3123 N N . LYS B 1 130 ? -39.175 26.040 -4.561 1.00 16.83 130 LYS B N 1
ATOM 3124 C CA . LYS B 1 130 ? -39.950 26.767 -5.563 1.00 17.11 130 LYS B CA 1
ATOM 3125 C C . LYS B 1 130 ? -39.425 26.509 -6.973 1.00 18.88 130 LYS B C 1
ATOM 3126 O O . LYS B 1 130 ? -40.211 26.366 -7.917 1.00 20.36 130 LYS B O 1
ATOM 3132 N N . GLU B 1 131 ? -38.105 26.427 -7.140 1.00 16.26 131 GLU B N 1
ATOM 3133 C CA . GLU B 1 131 ? -37.519 26.208 -8.456 1.00 13.89 131 GLU B CA 1
ATOM 3134 C C . GLU B 1 131 ? -37.278 24.738 -8.772 1.00 14.57 131 GLU B C 1
ATOM 3135 O O . GLU B 1 131 ? -36.754 24.436 -9.852 1.00 16.10 131 GLU B O 1
ATOM 3141 N N . GLN B 1 132 ? -37.674 23.826 -7.881 1.00 14.82 132 GLN B N 1
ATOM 3142 C CA . GLN B 1 132 ? -37.456 22.388 -8.056 1.00 11.21 132 GLN B CA 1
ATOM 3143 C C . GLN B 1 132 ? -35.992 22.112 -8.389 1.00 14.94 132 GLN B C 1
ATOM 3144 O O . GLN B 1 132 ? -35.653 21.442 -9.373 1.00 14.54 132 GLN B O 1
ATOM 3150 N N . GLY B 1 133 ? -35.124 22.642 -7.540 1.00 15.85 133 GLY B N 1
ATOM 3151 C CA . GLY B 1 133 ? -33.701 22.675 -7.790 1.00 11.40 133 GLY B CA 1
ATOM 3152 C C . GLY B 1 133 ? -32.935 21.551 -7.124 1.00 14.25 133 GLY B C 1
ATOM 3153 O O . GLY B 1 133 ? -33.417 20.418 -6.984 1.00 12.98 133 GLY B O 1
ATOM 3154 N N . SER B 1 134 ? -31.710 21.869 -6.718 1.00 11.48 134 SER B N 1
ATOM 3155 C CA . SER B 1 134 ? -30.740 20.854 -6.333 1.00 12.41 134 SER B CA 1
ATOM 3156 C C . SER B 1 134 ? -29.948 21.314 -5.124 1.00 12.34 134 SER B C 1
ATOM 3157 O O . SER B 1 134 ? -29.620 22.493 -4.996 1.00 12.88 134 SER B O 1
ATOM 3160 N N . ILE B 1 135 ? -29.609 20.365 -4.265 1.00 12.54 135 ILE B N 1
ATOM 3161 C CA . ILE B 1 135 ? -28.698 20.589 -3.155 1.00 11.72 135 ILE B CA 1
ATOM 3162 C C . ILE B 1 135 ? -27.576 19.580 -3.319 1.00 12.88 135 ILE B C 1
ATOM 3163 O O . ILE B 1 135 ? -27.843 18.387 -3.505 1.00 12.85 135 ILE B O 1
ATOM 3168 N N . LEU B 1 136 ? -26.333 20.054 -3.282 1.00 11.62 136 LEU B N 1
ATOM 3169 C CA . LEU B 1 136 ? -25.166 19.192 -3.416 1.00 11.64 136 LEU B CA 1
ATOM 3170 C C . LEU B 1 136 ? -24.264 19.387 -2.205 1.00 10.32 136 LEU B C 1
ATOM 3171 O O . LEU B 1 136 ? -23.785 20.497 -1.957 1.00 12.51 136 LEU B O 1
ATOM 3176 N N . ASN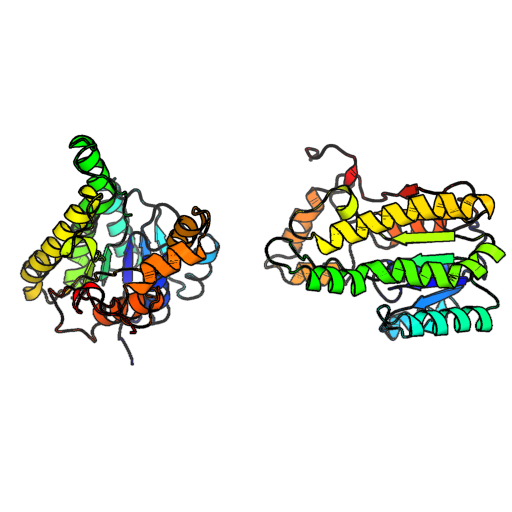 B 1 137 ? -24.015 18.308 -1.467 1.00 10.78 137 ASN B N 1
ATOM 3177 C CA . ASN B 1 137 ? -23.117 18.338 -0.318 1.00 10.95 137 ASN B CA 1
ATOM 3178 C C . ASN B 1 137 ? -21.751 17.791 -0.712 1.00 9.01 137 ASN B C 1
ATOM 3179 O O . ASN B 1 137 ? -21.637 16.623 -1.088 1.00 11.07 137 ASN B O 1
ATOM 3184 N N . ILE B 1 138 ? -20.712 18.613 -0.609 1.00 10.49 138 ILE B N 1
ATOM 3185 C CA . ILE B 1 138 ? -19.361 18.109 -0.835 1.00 10.35 138 ILE B CA 1
ATOM 3186 C C . ILE B 1 138 ? -18.882 17.464 0.456 1.00 11.36 138 ILE B C 1
ATOM 3187 O O . ILE B 1 138 ? -18.817 18.116 1.503 1.00 10.99 138 ILE B O 1
ATOM 3192 N N . VAL B 1 139 ? -18.575 16.170 0.391 1.00 9.30 139 VAL B N 1
ATOM 3193 C CA . VAL B 1 139 ? -18.133 15.449 1.577 1.00 12.44 139 VAL B CA 1
ATOM 3194 C C . VAL B 1 139 ? -16.706 14.983 1.321 1.00 13.22 139 VAL B C 1
ATOM 3195 O O . VAL B 1 139 ? -15.896 15.749 0.780 1.00 16.85 139 VAL B O 1
ATOM 3199 N N . SER B 1 140 ? -16.370 13.760 1.734 1.00 11.50 140 SER B N 1
ATOM 3200 C CA . SER B 1 140 ? -14.992 13.297 1.636 1.00 11.45 140 SER B CA 1
ATOM 3201 C C . SER B 1 140 ? -14.981 11.785 1.753 1.00 12.17 140 SER B C 1
ATOM 3202 O O . SER B 1 140 ? -15.797 11.208 2.482 1.00 11.08 140 SER B O 1
ATOM 3205 N N . LYS B 1 141 ? -14.019 11.155 1.062 1.00 11.47 141 LYS B N 1
ATOM 3206 C CA . LYS B 1 141 ? -13.765 9.730 1.272 1.00 12.47 141 LYS B CA 1
ATOM 3207 C C . LYS B 1 141 ? -13.654 9.383 2.750 1.00 12.59 141 LYS B C 1
ATOM 3208 O O . LYS B 1 141 ? -14.092 8.305 3.169 1.00 13.04 141 LYS B O 1
ATOM 3214 N N . THR B 1 142 ? -13.123 10.304 3.559 1.00 13.69 142 THR B N 1
ATOM 3215 C CA . THR B 1 142 ? -12.846 10.018 4.962 1.00 14.62 142 THR B CA 1
ATOM 3216 C C . THR B 1 142 ? -14.109 9.697 5.756 1.00 11.99 142 THR B C 1
ATOM 3217 O O . THR B 1 142 ? -14.040 8.967 6.752 1.00 11.72 142 THR B O 1
ATOM 3221 N N . GLY B 1 143 ? -15.267 10.228 5.350 1.00 12.59 143 GLY B N 1
ATOM 3222 C CA . GLY B 1 143 ? -16.506 9.889 6.034 1.00 11.21 143 GLY B CA 1
ATOM 3223 C C . GLY B 1 143 ? -16.965 8.466 5.793 1.00 11.75 143 GLY B C 1
ATOM 3224 O O . GLY B 1 143 ? -17.771 7.944 6.573 1.00 13.72 143 GLY B O 1
ATOM 3225 N N . ILE B 1 144 ? -16.468 7.838 4.726 1.00 11.05 144 ILE B N 1
ATOM 3226 C CA . ILE B 1 144 ? -16.771 6.448 4.380 1.00 9.95 144 ILE B CA 1
ATOM 3227 C C . ILE B 1 144 ? -15.688 5.501 4.879 1.00 11.86 144 ILE B C 1
ATOM 3228 O O . ILE B 1 144 ? -15.982 4.451 5.455 1.00 12.84 144 ILE B O 1
ATOM 3233 N N . THR B 1 145 ? -14.426 5.850 4.631 1.00 12.95 145 THR B N 1
ATOM 3234 C CA . THR B 1 145 ? -13.295 4.959 4.859 1.00 11.65 145 THR B CA 1
ATOM 3235 C C . THR B 1 145 ? -12.618 5.177 6.202 1.00 12.59 145 THR B C 1
ATOM 3236 O O . THR B 1 145 ? -11.861 4.301 6.644 1.00 13.37 145 THR B O 1
ATOM 3240 N N . GLY B 1 146 ? -12.855 6.324 6.843 1.00 10.50 146 GLY B N 1
ATOM 3241 C CA . GLY B 1 146 ? -12.048 6.733 7.977 1.00 12.16 146 GLY B CA 1
ATOM 3242 C C . GLY B 1 146 ? -10.650 7.098 7.511 1.00 11.92 146 GLY B C 1
ATOM 3243 O O . GLY B 1 146 ? -10.300 6.998 6.341 1.00 13.37 146 GLY B O 1
ATOM 3244 N N A GLN B 1 147 ? -9.833 7.532 8.467 0.49 12.68 147 GLN B N 1
ATOM 3245 N N B GLN B 1 147 ? -9.851 7.571 8.459 0.51 12.67 147 GLN B N 1
ATOM 3246 C CA A GLN B 1 147 ? -8.446 7.846 8.145 0.49 12.80 147 GLN B CA 1
ATOM 3247 C CA B GLN B 1 147 ? -8.456 7.867 8.169 0.51 12.82 147 GLN B CA 1
ATOM 3248 C C A GLN B 1 147 ? -7.533 7.522 9.324 0.49 12.95 147 GLN B C 1
ATOM 3249 C C B GLN B 1 147 ? -7.604 7.409 9.341 0.51 13.07 147 GLN B C 1
ATOM 3250 O O A GLN B 1 147 ? -6.441 6.976 9.131 0.49 16.11 147 GLN B O 1
ATOM 3251 O O B GLN B 1 147 ? -6.635 6.662 9.163 0.51 15.74 147 GLN B O 1
ATOM 3262 N N . GLY B 1 148 ? -7.969 7.841 10.542 1.00 13.74 148 GLY B N 1
ATOM 3263 C CA . GLY B 1 148 ? -7.285 7.361 11.726 1.00 14.24 148 GLY B CA 1
ATOM 3264 C C . GLY B 1 148 ? -6.883 8.421 12.724 1.00 12.88 148 GLY B C 1
ATOM 3265 O O . GLY B 1 148 ? -6.724 8.102 13.903 1.00 15.50 148 GLY B O 1
ATOM 3266 N N . ARG B 1 149 ? -6.699 9.674 12.285 1.00 12.45 149 ARG B N 1
ATOM 3267 C CA . ARG B 1 149 ? -6.324 10.743 13.208 1.00 13.78 149 ARG B CA 1
ATOM 3268 C C . ARG B 1 149 ? -7.165 11.993 12.966 1.00 16.53 149 ARG B C 1
ATOM 3269 O O . ARG B 1 149 ? -6.689 13.123 13.145 1.00 15.01 149 ARG B O 1
ATOM 3277 N N . THR B 1 150 ? -8.433 11.814 12.598 1.00 11.06 150 THR B N 1
ATOM 3278 C CA . THR B 1 150 ? -9.271 12.963 12.259 1.00 13.76 150 THR B CA 1
ATOM 3279 C C . THR B 1 150 ? -10.742 12.665 12.581 1.00 15.17 150 THR B C 1
ATOM 3280 O O . THR B 1 150 ? -11.637 12.687 11.741 1.00 12.90 150 THR B O 1
ATOM 3284 N N . SER B 1 151 ? -11.014 12.451 13.873 1.00 14.25 151 SER B N 1
ATOM 3285 C CA . SER B 1 151 ? -12.364 12.127 14.334 1.00 10.74 151 SER B CA 1
ATOM 3286 C C . SER B 1 151 ? -13.370 13.228 14.004 1.00 12.62 151 SER B C 1
ATOM 3287 O O . SER B 1 151 ? -14.518 12.937 13.644 1.00 12.21 151 SER B O 1
ATOM 3290 N N . ALA B 1 152 ? -12.983 14.493 14.163 1.00 12.60 152 ALA B N 1
ATOM 3291 C CA . ALA B 1 152 ? -13.944 15.575 13.952 1.00 12.28 152 ALA B CA 1
ATOM 3292 C C . ALA B 1 152 ? -14.351 15.674 12.484 1.00 13.05 152 ALA B C 1
ATOM 3293 O O . ALA B 1 152 ? -15.544 15.780 12.169 1.00 11.93 152 ALA B O 1
ATOM 3295 N N . TYR B 1 153 ? -13.375 15.630 11.577 1.00 12.49 153 TYR B N 1
ATOM 3296 C CA . TYR B 1 153 ? -13.679 15.731 10.155 1.00 10.00 153 TYR B CA 1
ATOM 3297 C C . TYR B 1 153 ? -14.439 14.501 9.668 1.00 12.79 153 TYR B C 1
ATOM 3298 O O . TYR B 1 153 ? -15.441 14.624 8.952 1.00 1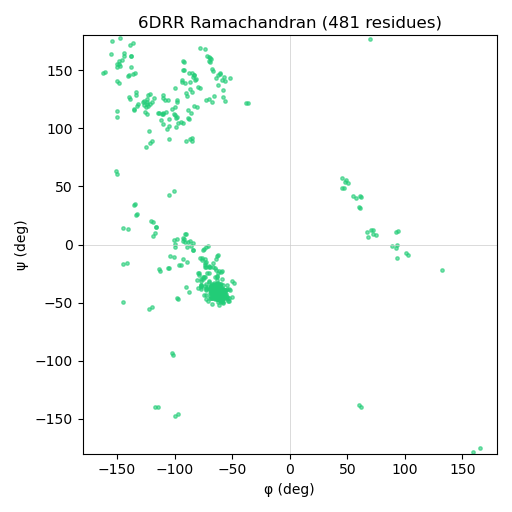1.64 153 TYR B O 1
ATOM 3307 N N . ALA B 1 154 ? -13.967 13.307 10.046 1.00 12.72 154 ALA B N 1
ATOM 3308 C CA . ALA B 1 154 ? -14.588 12.079 9.561 1.00 10.90 154 ALA B CA 1
ATOM 3309 C C . ALA B 1 154 ? -16.059 12.026 9.935 1.00 13.24 154 ALA B C 1
ATOM 3310 O O . ALA B 1 154 ? -16.904 11.653 9.111 1.00 11.51 154 ALA B O 1
ATOM 3312 N N . SER B 1 155 ? -16.385 12.399 11.177 1.00 11.13 155 SER B N 1
ATOM 3313 C CA . SER B 1 155 ? -17.769 12.309 11.627 1.00 10.20 155 SER B CA 1
ATOM 3314 C C . SER B 1 155 ? -18.626 13.403 10.999 1.00 10.11 155 SER B C 1
ATOM 3315 O O . SER B 1 155 ? -19.803 13.173 10.684 1.00 11.82 155 SER B O 1
ATOM 3318 N N . ALA B 1 156 ? -18.057 14.593 10.801 1.00 10.39 156 ALA B N 1
ATOM 3319 C CA . ALA B 1 156 ? -18.798 15.661 10.135 1.00 9.58 156 ALA B CA 1
ATOM 3320 C C . ALA B 1 156 ? -19.131 15.277 8.703 1.00 11.20 156 ALA B C 1
ATOM 3321 O O . ALA B 1 156 ? -20.252 15.513 8.234 1.00 10.43 156 ALA B O 1
ATOM 3323 N N . LYS B 1 157 ? -18.166 14.679 7.991 1.00 10.57 157 LYS B N 1
ATOM 3324 C CA . LYS B 1 157 ? -18.413 14.278 6.607 1.00 10.08 157 LYS B CA 1
ATOM 3325 C C . LYS B 1 157 ? -19.461 13.175 6.531 1.00 13.48 157 LYS B C 1
ATOM 3326 O O . LYS B 1 157 ? -20.343 13.206 5.663 1.00 10.41 157 LYS B O 1
ATOM 3332 N N . ALA B 1 158 ? -19.390 12.200 7.441 1.00 10.14 158 ALA B N 1
ATOM 3333 C CA . ALA B 1 158 ? -20.409 11.157 7.479 1.00 9.46 158 ALA B CA 1
A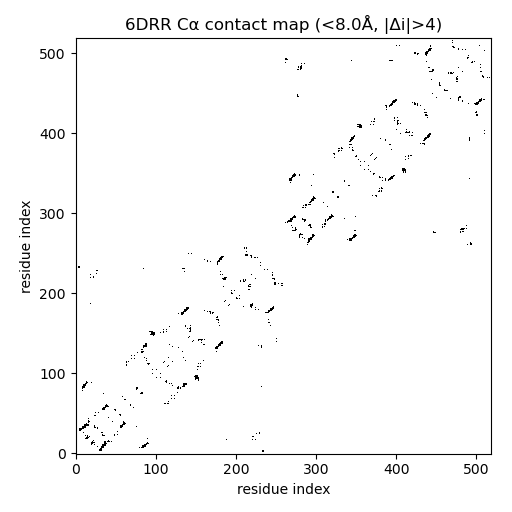TOM 3334 C C . ALA B 1 158 ? -21.772 11.728 7.856 1.00 10.67 158 ALA B C 1
ATOM 3335 O O . ALA B 1 158 ? -22.786 11.348 7.262 1.00 11.19 158 ALA B O 1
ATOM 3337 N N . ALA B 1 159 ? -21.814 12.646 8.833 1.00 12.20 159 ALA B N 1
ATOM 3338 C CA . ALA B 1 159 ? -23.070 13.315 9.166 1.00 12.78 159 ALA B CA 1
ATOM 3339 C C . ALA B 1 159 ? -23.708 13.931 7.931 1.00 13.35 159 ALA B C 1
ATOM 3340 O O . ALA B 1 159 ? -24.930 13.870 7.761 1.00 11.30 159 ALA B O 1
ATOM 3342 N N . GLN B 1 160 ? -22.883 14.489 7.035 1.00 9.78 160 GLN B N 1
ATOM 3343 C CA . GLN B 1 160 ? -23.394 15.147 5.839 1.00 9.29 160 GLN B CA 1
ATOM 3344 C C . GLN B 1 160 ? -23.898 14.154 4.802 1.00 11.92 160 GLN B C 1
ATOM 3345 O O . GLN B 1 160 ? -24.778 14.503 4.005 1.00 11.86 160 GLN B O 1
ATOM 3351 N N . MET B 1 161 ? -23.348 12.936 4.779 1.00 11.41 161 MET B N 1
ATOM 3352 C CA . MET B 1 161 ? -23.962 11.868 3.992 1.00 10.04 161 MET B CA 1
ATOM 3353 C C . MET B 1 161 ? -25.335 11.514 4.546 1.00 12.49 161 MET B C 1
ATOM 3354 O O . MET B 1 161 ? -26.272 11.252 3.783 1.00 11.99 161 MET B O 1
ATOM 3359 N N . GLY B 1 162 ? -25.470 11.506 5.875 1.00 10.69 162 GLY B N 1
ATOM 3360 C CA . GLY B 1 162 ? -26.783 11.337 6.478 1.00 12.02 162 GLY B CA 1
ATOM 3361 C C . GLY B 1 162 ? -27.755 12.432 6.083 1.00 13.85 162 GLY B C 1
ATOM 3362 O O . GLY B 1 162 ? -28.898 12.154 5.714 1.00 12.28 162 GLY B O 1
ATOM 3363 N N . PHE B 1 163 ? -27.319 13.697 6.162 1.00 12.72 163 PHE B N 1
ATOM 3364 C CA . PHE B 1 163 ? -28.168 14.788 5.681 1.00 13.06 163 PHE B CA 1
ATOM 3365 C C . PHE B 1 163 ? -28.585 14.556 4.231 1.00 12.50 163 PHE B C 1
ATOM 3366 O O . PHE B 1 163 ? -29.725 14.852 3.844 1.00 11.51 163 PHE B O 1
ATOM 3374 N N . THR B 1 164 ? -27.666 14.044 3.406 1.00 10.70 164 THR B N 1
ATOM 3375 C CA . THR B 1 164 ? -27.970 13.846 1.988 1.00 11.28 164 THR B CA 1
ATOM 3376 C C . THR B 1 164 ? -29.122 12.873 1.825 1.00 9.45 164 THR B C 1
ATOM 3377 O O . THR B 1 164 ? -30.083 13.131 1.084 1.00 10.59 164 THR B O 1
ATOM 3381 N N . ARG B 1 165 ? -29.049 11.741 2.528 1.00 10.20 165 ARG B N 1
ATOM 3382 C CA . ARG B 1 165 ? -30.099 10.740 2.413 1.00 10.87 165 ARG B CA 1
ATOM 3383 C C . ARG B 1 165 ? -31.399 11.251 3.016 1.00 12.00 165 ARG B C 1
ATOM 3384 O O . ARG B 1 165 ? -32.478 11.057 2.438 1.00 12.67 165 ARG B O 1
ATOM 3392 N N . GLU B 1 166 ? -31.304 11.927 4.161 1.00 11.59 166 GLU B N 1
ATOM 3393 C CA . GLU B 1 166 ? -32.493 12.422 4.851 1.00 12.31 166 GLU B CA 1
ATOM 3394 C C . GLU B 1 166 ? -33.196 13.503 4.036 1.00 13.06 166 GLU B C 1
ATOM 3395 O O . GLU B 1 166 ? -34.422 13.474 3.881 1.00 12.63 166 GLU B O 1
ATOM 3401 N N . TRP B 1 167 ? -32.438 14.464 3.501 1.00 10.39 167 TRP B N 1
ATOM 3402 C CA . TRP B 1 167 ? -33.057 15.526 2.709 1.00 11.10 167 TRP B CA 1
ATOM 3403 C C . TRP B 1 167 ? -33.567 15.002 1.373 1.00 13.29 167 TRP B C 1
ATOM 3404 O O . TRP B 1 167 ? -34.581 15.494 0.861 1.00 13.14 167 TRP B O 1
ATOM 3415 N N . ALA B 1 168 ? -32.901 13.993 0.795 1.00 11.49 168 ALA B N 1
ATOM 3416 C CA . ALA B 1 168 ? -33.456 13.369 -0.400 1.00 11.76 168 ALA B CA 1
ATOM 3417 C C . ALA B 1 168 ? -34.836 12.784 -0.123 1.00 12.08 168 ALA B C 1
ATOM 3418 O O . ALA B 1 168 ? -35.757 12.945 -0.936 1.00 13.88 168 ALA B O 1
ATOM 3420 N N . CYS B 1 169 ? -34.999 12.127 1.032 1.00 13.74 169 CYS B N 1
ATOM 3421 C CA . CYS B 1 169 ? -36.306 11.621 1.447 1.00 16.41 169 CYS B CA 1
ATOM 3422 C C . CYS B 1 169 ? -37.293 12.760 1.641 1.00 12.97 169 CYS B C 1
ATOM 3423 O O . CYS B 1 169 ? -38.433 12.700 1.166 1.00 17.12 169 CYS B O 1
ATOM 3426 N N . ALA B 1 170 ? -36.863 13.806 2.347 1.00 15.11 170 ALA B N 1
ATOM 3427 C CA . ALA B 1 170 ? -37.767 14.882 2.745 1.00 12.74 170 ALA B CA 1
ATOM 3428 C C . ALA B 1 170 ? -38.326 15.633 1.546 1.00 15.38 170 ALA B C 1
ATOM 3429 O O . ALA B 1 170 ? -39.497 16.030 1.547 1.00 18.77 170 ALA B O 1
ATOM 3431 N N . PHE B 1 171 ? -37.519 15.838 0.508 1.00 12.71 171 PHE B N 1
ATOM 3432 C CA . PHE B 1 171 ? -37.903 16.761 -0.553 1.00 14.26 171 PHE B CA 1
ATOM 3433 C C . PHE B 1 171 ? -38.062 16.088 -1.912 1.00 14.46 171 PHE B C 1
ATOM 3434 O O . PHE B 1 171 ? -38.249 16.780 -2.919 1.00 15.84 171 PHE B O 1
ATOM 3442 N N . ALA B 1 172 ? -38.040 14.756 -1.966 1.00 13.06 172 ALA B N 1
ATOM 3443 C CA . ALA B 1 172 ? -38.346 14.077 -3.220 1.00 14.00 172 ALA B CA 1
ATOM 3444 C C . ALA B 1 172 ? -39.735 14.459 -3.717 1.00 15.69 172 ALA B C 1
ATOM 3445 O O . ALA B 1 172 ? -39.944 14.646 -4.923 1.00 18.17 172 ALA B O 1
ATOM 3447 N N . LYS B 1 173 ? -40.694 14.589 -2.797 1.00 16.50 173 LYS B N 1
ATOM 3448 C CA . LYS B 1 173 ? -42.055 14.984 -3.163 1.00 16.09 173 LYS B CA 1
ATOM 3449 C C . LYS B 1 173 ? -42.100 16.366 -3.785 1.00 18.06 173 LYS B C 1
ATOM 3450 O O . LYS B 1 173 ? -43.030 16.664 -4.543 1.00 22.87 173 LYS B O 1
ATOM 3456 N N . ASP B 1 174 ? -41.117 17.211 -3.486 1.00 16.22 174 ASP B N 1
ATOM 3457 C CA . ASP B 1 174 ? -41.045 18.570 -3.999 1.00 15.63 174 ASP B CA 1
ATOM 3458 C C . ASP B 1 174 ? -40.247 18.661 -5.288 1.00 15.57 174 ASP B C 1
ATOM 3459 O O . ASP B 1 174 ? -40.019 19.772 -5.786 1.00 17.07 174 ASP B O 1
ATOM 3464 N N . ASN B 1 175 ? -39.811 17.515 -5.823 1.00 17.04 175 ASN B N 1
ATOM 3465 C CA . ASN B 1 175 ? -38.898 17.451 -6.966 1.00 13.05 175 ASN B CA 1
ATOM 3466 C C . ASN B 1 175 ? -37.624 18.248 -6.712 1.00 14.33 175 ASN B C 1
ATOM 3467 O O . ASN B 1 175 ? -37.132 18.960 -7.588 1.00 15.86 175 ASN B O 1
ATOM 3472 N N . VAL B 1 176 ? -37.091 18.137 -5.498 1.00 14.16 176 VAL B N 1
ATOM 3473 C CA . VAL B 1 176 ? -35.779 18.674 -5.165 1.00 12.86 176 VAL B CA 1
ATOM 3474 C C . VAL B 1 176 ? -34.832 17.490 -5.004 1.00 11.61 176 VAL B C 1
ATOM 3475 O O . VAL B 1 176 ? -35.100 16.578 -4.211 1.00 18.22 176 VAL B O 1
ATOM 3479 N N . ARG B 1 177 ? -33.729 17.506 -5.757 1.00 12.29 177 ARG B N 1
ATOM 3480 C CA . ARG B 1 177 ? -32.725 16.449 -5.683 1.00 13.03 177 ARG B CA 1
ATOM 3481 C C . ARG B 1 177 ? -31.631 16.832 -4.694 1.00 12.99 177 ARG B C 1
ATOM 3482 O O . ARG B 1 177 ? -31.215 17.989 -4.638 1.00 14.61 177 ARG B O 1
ATOM 3490 N N . VAL B 1 178 ? -31.173 15.856 -3.913 1.00 11.68 178 VAL B N 1
ATOM 3491 C CA . VAL B 1 178 ? -30.120 16.078 -2.923 1.00 9.72 178 VAL B CA 1
ATOM 3492 C C . VAL B 1 178 ? -29.081 14.982 -3.087 1.00 8.98 178 VAL B C 1
ATOM 3493 O O . VAL B 1 178 ? -29.400 13.794 -2.972 1.00 11.76 178 VAL B O 1
ATOM 3497 N N . ASN B 1 179 ? -27.839 15.381 -3.361 1.00 10.88 179 ASN B N 1
ATOM 3498 C CA . ASN B 1 179 ? -26.763 14.434 -3.622 1.00 10.96 179 ASN B CA 1
ATOM 3499 C C . ASN B 1 179 ? -25.504 14.925 -2.925 1.00 11.64 179 ASN B C 1
ATOM 3500 O O . ASN B 1 179 ? -25.448 16.036 -2.391 1.00 10.82 179 ASN B O 1
ATOM 3505 N N . ALA B 1 180 ? -24.478 14.075 -2.936 1.00 11.30 180 ALA B N 1
ATOM 3506 C CA . ALA B 1 180 ? -23.197 14.423 -2.354 1.00 8.21 180 ALA B CA 1
ATOM 3507 C C . ALA B 1 180 ? -22.099 13.940 -3.286 1.00 11.84 180 ALA B C 1
ATOM 3508 O O . ALA B 1 180 ? -22.286 12.978 -4.029 1.00 12.92 180 ALA B O 1
ATOM 3510 N N A ILE B 1 181 ? -20.957 14.632 -3.245 0.40 10.91 181 ILE B N 1
ATOM 3511 N N B ILE B 1 181 ? -20.957 14.620 -3.251 0.60 10.89 181 ILE B N 1
ATOM 3512 C CA A ILE B 1 181 ? -19.726 14.205 -3.905 0.40 11.38 181 ILE B CA 1
ATOM 3513 C CA B ILE B 1 181 ? -19.750 14.141 -3.908 0.60 11.39 181 ILE B CA 1
ATOM 3514 C C A ILE B 1 181 ? -18.699 13.905 -2.822 0.40 11.79 181 ILE B C 1
ATOM 3515 C C B ILE B 1 181 ? -18.699 13.898 -2.842 0.60 11.80 181 ILE B C 1
ATOM 3516 O O A ILE B 1 181 ? -18.438 14.752 -1.958 0.40 11.62 181 ILE B O 1
ATOM 3517 O O B ILE B 1 181 ? -18.430 14.776 -2.013 0.60 11.64 181 ILE B O 1
ATOM 3526 N N . ALA B 1 182 ? -18.110 12.708 -2.866 1.00 10.62 182 ALA B N 1
ATOM 3527 C CA . ALA B 1 182 ? -17.055 12.335 -1.927 1.00 9.55 182 ALA B CA 1
ATOM 3528 C C . ALA B 1 182 ? -15.726 12.286 -2.671 1.00 12.00 182 ALA B C 1
ATOM 3529 O O . ALA B 1 182 ? -15.356 11.238 -3.226 1.00 11.76 182 ALA B O 1
ATOM 3531 N N . PRO B 1 183 ? -14.977 13.386 -2.730 1.00 13.12 183 PRO B N 1
ATOM 3532 C CA . PRO B 1 183 ? -13.656 13.336 -3.349 1.00 13.27 183 PRO B CA 1
ATOM 3533 C C . PRO B 1 183 ? -12.709 12.549 -2.471 1.00 12.89 183 PRO B C 1
ATOM 3534 O O . PRO B 1 183 ? -12.924 12.393 -1.266 1.00 13.00 183 PRO B O 1
ATOM 3538 N N . ALA B 1 184 ? -11.653 12.038 -3.100 1.00 10.52 184 ALA B N 1
ATOM 3539 C CA . ALA B 1 184 ? -10.599 11.394 -2.339 1.00 11.63 184 ALA B CA 1
ATOM 3540 C C . ALA B 1 184 ? -9.430 12.355 -2.237 1.00 15.10 184 ALA B C 1
ATOM 3541 O O . ALA B 1 184 ? -9.412 13.209 -1.347 1.00 15.83 184 ALA B O 1
ATOM 3543 N N . GLU B 1 185 ? -8.474 12.264 -3.156 1.00 11.86 185 GLU B N 1
ATOM 3544 C CA . GLU B 1 185 ? -7.311 13.153 -3.167 1.00 13.53 185 GLU B CA 1
ATOM 3545 C C . GLU B 1 185 ? -7.423 14.086 -4.365 1.00 11.46 185 GLU B C 1
ATOM 3546 O O . GLU B 1 185 ? -7.329 13.643 -5.515 1.00 12.85 185 GLU B O 1
ATOM 3552 N N . VAL B 1 186 ? -7.620 15.373 -4.095 1.00 12.60 186 VAL B N 1
ATOM 3553 C CA . VAL B 1 186 ? -7.837 16.380 -5.130 1.00 13.69 186 VAL B CA 1
ATOM 3554 C C . VAL B 1 186 ? -6.720 17.406 -5.029 1.00 13.65 186 VAL B C 1
ATOM 3555 O O . VAL B 1 186 ? -6.529 18.013 -3.968 1.00 15.16 186 VAL B O 1
ATOM 3559 N N . MET B 1 187 ? -5.983 17.603 -6.123 1.00 14.46 187 MET B N 1
ATOM 3560 C CA . MET B 1 187 ? -4.917 18.600 -6.110 1.00 15.51 187 MET B CA 1
ATOM 3561 C C . MET B 1 187 ? -5.516 20.004 -6.128 1.00 13.46 187 MET B C 1
ATOM 3562 O O . MET B 1 187 ? -6.318 20.335 -7.008 1.00 18.18 187 MET B O 1
ATOM 3567 N N . THR B 1 188 ? -5.150 20.808 -5.138 1.00 14.48 188 THR B N 1
ATOM 3568 C CA . THR B 1 188 ? -5.563 22.194 -4.983 1.00 17.01 188 THR B CA 1
ATOM 3569 C C . THR B 1 188 ? -4.340 22.987 -4.555 1.00 19.67 188 THR B C 1
ATOM 3570 O O . THR B 1 188 ? -3.362 22.408 -4.069 1.00 17.15 188 THR B O 1
ATOM 3574 N N . PRO B 1 189 ? -4.370 24.313 -4.696 1.00 19.10 189 PRO B N 1
ATOM 3575 C CA . PRO B 1 189 ? -3.246 25.102 -4.166 1.00 19.82 189 PRO B CA 1
ATOM 3576 C C . PRO B 1 189 ? -3.027 24.888 -2.676 1.00 22.59 189 PRO B C 1
ATOM 3577 O O . PRO B 1 189 ? -1.874 24.868 -2.222 1.00 23.26 189 PRO B O 1
ATOM 3581 N N . LEU B 1 190 ? -4.098 24.684 -1.905 1.00 21.78 190 LEU B N 1
ATOM 3582 C CA . LEU B 1 190 ? -3.949 24.363 -0.490 1.00 23.57 190 LEU B CA 1
ATOM 3583 C C . LEU B 1 190 ? -3.216 23.040 -0.293 1.00 28.17 190 LEU B C 1
ATOM 3584 O O . LEU B 1 190 ? -2.354 22.923 0.587 1.00 27.74 190 LEU B O 1
ATOM 3589 N N . TYR B 1 191 ? -3.559 22.023 -1.092 1.00 21.19 191 TYR B N 1
ATOM 3590 C CA . TYR B 1 191 ? -2.857 20.746 -0.985 1.00 20.45 191 TYR B CA 1
ATOM 3591 C C . TYR B 1 191 ? -1.394 20.904 -1.370 1.00 26.14 191 TYR B C 1
ATOM 3592 O O . TYR B 1 191 ? -0.503 20.360 -0.704 1.00 24.20 191 TYR B O 1
ATOM 3601 N N . GLU B 1 192 ? -1.132 21.644 -2.449 1.00 18.96 192 GLU B N 1
ATOM 3602 C CA . GLU B 1 192 ? 0.241 21.881 -2.877 1.00 23.41 192 GLU B CA 1
ATOM 3603 C C . GLU B 1 192 ? 1.043 22.583 -1.788 1.00 28.58 192 GLU B C 1
ATOM 3604 O O . GLU B 1 192 ? 2.222 22.277 -1.583 1.00 29.00 192 GLU B O 1
ATOM 3610 N N . LYS B 1 193 ? 0.413 23.516 -1.067 1.00 28.89 193 LYS B N 1
ATOM 3611 C CA . LYS B 1 193 ? 1.089 24.183 0.042 1.00 25.05 193 LYS B CA 1
ATOM 3612 C C . LYS B 1 193 ? 1.419 23.199 1.157 1.00 30.91 193 LYS B C 1
ATOM 3613 O O . LYS B 1 193 ? 2.517 23.238 1.730 1.00 33.85 193 LYS B O 1
ATOM 3619 N N . TRP B 1 194 ? 0.471 22.319 1.489 1.00 30.18 194 TRP B N 1
ATOM 3620 C CA . TRP B 1 194 ? 0.705 21.309 2.514 1.00 27.64 194 TRP B CA 1
ATOM 3621 C C . TRP B 1 194 ? 1.861 20.391 2.124 1.00 28.82 194 TRP B C 1
ATOM 3622 O O . TRP B 1 194 ? 2.729 20.083 2.953 1.00 30.02 194 TRP B O 1
ATOM 3633 N N . LEU B 1 195 ? 1.905 19.971 0.858 1.00 25.20 195 LEU B N 1
ATOM 3634 C CA . LEU B 1 195 ? 2.997 19.119 0.387 1.00 23.99 195 LEU B CA 1
ATOM 3635 C C . LEU B 1 195 ? 4.337 19.844 0.441 1.00 35.64 195 LEU B C 1
ATOM 3636 O O . LEU B 1 195 ? 5.371 19.238 0.757 1.00 25.63 195 LEU B O 1
ATOM 3641 N N . GLN B 1 196 ? 4.342 21.140 0.114 1.00 30.44 196 GLN B N 1
ATOM 3642 C CA . GLN B 1 196 ? 5.573 21.925 0.120 1.00 34.90 196 GLN B CA 1
ATOM 3643 C C . GLN B 1 196 ? 6.187 22.053 1.503 1.00 31.34 196 GLN B C 1
ATOM 3644 O O . GLN B 1 196 ? 7.337 22.494 1.613 1.00 37.84 196 GLN B O 1
ATOM 3650 N N . ASN B 1 197 ? 5.459 21.685 2.555 1.00 29.89 197 ASN B N 1
ATOM 3651 C CA . ASN B 1 197 ? 6.013 21.706 3.900 1.00 38.67 197 ASN B CA 1
ATOM 3652 C C . ASN B 1 197 ? 6.918 20.519 4.187 1.00 39.34 197 ASN B C 1
ATOM 3653 O O . ASN B 1 197 ? 7.625 20.532 5.199 1.00 40.35 197 ASN B O 1
ATOM 3658 N N . PHE B 1 198 ? 6.918 19.516 3.341 1.00 34.46 198 PHE B N 1
ATOM 3659 C CA . PHE B 1 198 ? 7.751 18.346 3.559 1.00 34.03 198 PHE B CA 1
ATOM 3660 C C . PHE B 1 198 ? 9.139 18.560 2.967 1.00 27.05 198 PHE B C 1
ATOM 3661 O O . PHE B 1 198 ? 9.294 19.260 1.960 1.00 32.49 198 PHE B O 1
ATOM 3669 N N . PRO B 1 199 ? 10.164 17.971 3.584 1.00 26.60 199 PRO B N 1
ATOM 3670 C CA . PRO B 1 199 ? 11.507 18.037 2.990 1.00 30.34 199 PRO B CA 1
ATOM 3671 C C . PRO B 1 199 ? 11.547 17.541 1.560 1.00 39.12 199 PRO B C 1
ATOM 3672 O O . PRO B 1 199 ? 12.299 18.084 0.741 1.00 27.33 199 PRO B O 1
ATOM 3676 N N . ASN B 1 200 ? 10.736 16.536 1.220 1.00 32.75 200 ASN B N 1
ATOM 3677 C CA . ASN B 1 200 ? 10.678 15.984 -0.131 1.00 32.89 200 ASN B CA 1
ATOM 3678 C C . ASN B 1 200 ? 9.232 16.046 -0.611 1.00 39.61 200 ASN B C 1
ATOM 3679 O O . ASN B 1 200 ? 8.493 15.052 -0.511 1.00 28.21 200 ASN B O 1
ATOM 3684 N N . PRO B 1 201 ? 8.797 17.195 -1.147 1.00 31.28 201 PRO B N 1
ATOM 3685 C CA . PRO B 1 201 ? 7.390 17.310 -1.575 1.00 24.33 201 PRO B CA 1
ATOM 3686 C C . PRO B 1 201 ? 7.021 16.328 -2.672 1.00 29.81 201 PRO B C 1
ATOM 3687 O O . PRO B 1 201 ? 5.923 15.754 -2.635 1.00 27.59 201 PRO B O 1
ATOM 3691 N N . LYS B 1 202 ? 7.913 16.114 -3.644 1.00 27.90 202 LYS B N 1
ATOM 3692 C CA . LYS B 1 202 ? 7.614 15.186 -4.731 1.00 24.78 202 LYS B CA 1
ATOM 3693 C C . LYS B 1 202 ? 7.392 13.776 -4.205 1.00 28.24 202 LYS B C 1
ATOM 3694 O O . LYS B 1 202 ? 6.457 13.088 -4.632 1.00 22.55 202 LYS B O 1
ATOM 3696 N N . GLU B 1 203 ? 8.235 13.329 -3.270 1.00 26.43 203 GLU B N 1
ATOM 3697 C CA . GLU B 1 203 ? 8.098 11.970 -2.755 1.00 29.15 203 GLU B CA 1
ATOM 3698 C C . GLU B 1 203 ? 6.855 11.834 -1.889 1.00 30.57 203 GLU B C 1
ATOM 3699 O O . GLU B 1 203 ? 6.199 10.785 -1.895 1.00 25.65 203 GLU B O 1
ATOM 3705 N N . GLN B 1 204 ? 6.523 12.876 -1.122 1.00 21.54 204 GLN B N 1
ATOM 3706 C CA . GLN B 1 204 ? 5.292 12.833 -0.347 1.00 20.94 204 GLN B CA 1
ATOM 3707 C C . GLN B 1 204 ? 4.088 12.739 -1.272 1.00 24.61 204 GLN B C 1
ATOM 3708 O O . GLN B 1 204 ? 3.159 11.964 -1.017 1.00 21.68 204 GLN B O 1
ATOM 3714 N N . TYR B 1 205 ? 4.097 13.506 -2.361 1.00 19.44 205 TYR B N 1
ATOM 3715 C CA . TYR B 1 205 ? 3.021 13.393 -3.342 1.00 17.01 205 TYR B CA 1
ATOM 3716 C C . TYR B 1 205 ? 2.931 11.974 -3.884 1.00 20.76 205 TYR B C 1
ATOM 3717 O O . TYR B 1 205 ? 1.844 11.387 -3.945 1.00 19.02 205 TYR B O 1
ATOM 3726 N N . GLU B 1 206 ? 4.069 11.403 -4.280 1.00 19.05 206 GLU B N 1
ATOM 3727 C CA . GLU B 1 206 ? 4.059 10.073 -4.885 1.00 21.58 206 GLU B CA 1
ATOM 3728 C C . GLU B 1 206 ? 3.663 9.000 -3.885 1.00 22.84 206 GLU B C 1
ATOM 3729 O O . GLU B 1 206 ? 3.026 8.008 -4.267 1.00 20.59 206 GLU B O 1
ATOM 3735 N N . LYS B 1 207 ? 4.037 9.173 -2.613 1.00 19.75 207 LYS B N 1
ATOM 3736 C CA . LYS B 1 207 ? 3.604 8.242 -1.575 1.00 19.09 207 LYS B CA 1
ATOM 3737 C C . LYS B 1 207 ? 2.085 8.191 -1.493 1.00 26.22 207 LYS B C 1
ATOM 3738 O O . LYS B 1 207 ? 1.492 7.109 -1.399 1.00 24.16 207 LYS B O 1
ATOM 3744 N N . ILE B 1 208 ? 1.440 9.356 -1.534 1.00 19.07 208 ILE B N 1
ATOM 3745 C CA . ILE B 1 208 ? -0.017 9.407 -1.482 1.00 17.66 208 ILE B CA 1
ATOM 3746 C C . ILE B 1 208 ? -0.610 8.918 -2.797 1.00 19.12 208 ILE B C 1
ATOM 3747 O O . ILE B 1 208 ? -1.535 8.091 -2.811 1.00 19.22 208 ILE B O 1
ATOM 3752 N N . ALA B 1 209 ? -0.075 9.411 -3.921 1.00 15.58 209 ALA B N 1
ATOM 3753 C CA . ALA B 1 209 ? -0.703 9.174 -5.220 1.00 14.58 209 ALA B CA 1
ATOM 3754 C C . ALA B 1 209 ? -0.554 7.729 -5.690 1.00 14.32 209 ALA B C 1
ATOM 3755 O O . ALA B 1 209 ? -1.365 7.264 -6.499 1.00 14.95 209 ALA B O 1
ATOM 3757 N N . LYS B 1 210 ? 0.465 7.007 -5.214 1.00 16.70 210 LYS B N 1
ATOM 3758 C CA . LYS B 1 210 ? 0.641 5.616 -5.630 1.00 19.77 210 LYS B CA 1
ATOM 3759 C C . LYS B 1 210 ? -0.541 4.751 -5.237 1.00 15.37 210 LYS B C 1
ATOM 3760 O O . LYS B 1 210 ? -0.764 3.706 -5.856 1.00 16.26 210 LYS B O 1
ATOM 3762 N N . ALA B 1 211 ? -1.306 5.161 -4.229 1.00 14.09 211 ALA B N 1
ATOM 3763 C CA . ALA B 1 211 ? -2.473 4.406 -3.801 1.00 13.30 211 ALA B CA 1
ATOM 3764 C C . ALA B 1 211 ? -3.720 4.709 -4.616 1.00 12.55 211 ALA B C 1
ATOM 3765 O O . ALA B 1 211 ? -4.775 4.139 -4.313 1.00 14.71 211 ALA B O 1
ATOM 3767 N N . ILE B 1 212 ? -3.638 5.581 -5.621 1.00 11.63 212 ILE B N 1
ATOM 3768 C CA . ILE B 1 212 ? -4.787 5.945 -6.447 1.00 11.87 212 ILE B CA 1
ATOM 3769 C C . ILE B 1 212 ? -4.731 5.111 -7.728 1.00 12.42 212 ILE B C 1
ATOM 3770 O O . ILE B 1 212 ? -3.872 5.369 -8.588 1.00 12.34 212 ILE B O 1
ATOM 3775 N N . PRO B 1 213 ? -5.637 4.145 -7.913 1.00 13.66 213 PRO B N 1
ATOM 3776 C CA . PRO B 1 213 ? -5.509 3.215 -9.046 1.00 13.45 213 PRO B CA 1
ATOM 3777 C C . PRO B 1 213 ? -5.470 3.884 -10.411 1.00 15.72 213 PRO B C 1
ATOM 3778 O O . PRO B 1 213 ? -4.667 3.488 -11.270 1.00 15.68 213 PRO B O 1
ATOM 3782 N N . LEU B 1 214 ? -6.309 4.888 -10.648 1.00 11.85 214 LEU B N 1
ATOM 3783 C CA . LEU B 1 214 ? -6.420 5.457 -11.989 1.00 12.76 214 LEU B CA 1
ATOM 3784 C C . LEU B 1 214 ? -5.320 6.502 -12.167 1.00 14.97 214 LEU B C 1
ATOM 3785 O O . LEU B 1 214 ? -5.469 7.676 -11.825 1.00 14.46 214 LEU B O 1
ATOM 3790 N N . GLY B 1 215 ? -4.178 6.053 -12.690 1.00 17.48 215 GLY B N 1
ATOM 3791 C CA . GLY B 1 215 ? -3.096 6.943 -13.059 1.00 18.37 215 GLY B CA 1
ATOM 3792 C C . GLY B 1 215 ? -2.076 7.263 -11.984 1.00 15.98 215 GLY B C 1
ATOM 3793 O O . GLY B 1 215 ? -1.121 8.006 -12.269 1.00 16.70 215 GLY B O 1
ATOM 3794 N N . HIS B 1 216 ? -2.231 6.739 -10.765 1.00 12.79 216 HIS B N 1
ATOM 3795 C CA . HIS B 1 216 ? -1.356 7.099 -9.643 1.00 14.82 216 HIS B CA 1
ATOM 3796 C C . HIS B 1 216 ? -1.180 8.613 -9.548 1.00 17.79 216 HIS B C 1
ATOM 3797 O O . HIS B 1 216 ? -0.065 9.129 -9.454 1.00 16.46 216 HIS B O 1
ATOM 3804 N N . ARG B 1 217 ? -2.296 9.336 -9.602 1.00 14.31 217 ARG B N 1
ATOM 3805 C CA . ARG B 1 217 ? -2.252 10.791 -9.601 1.00 13.68 217 ARG B CA 1
ATOM 3806 C C . ARG B 1 217 ? -3.519 11.302 -8.939 1.00 15.44 217 ARG B C 1
ATOM 3807 O O . ARG B 1 217 ? -4.536 10.610 -8.903 1.00 14.12 217 ARG B O 1
ATOM 3815 N N . PHE B 1 218 ? -3.437 12.513 -8.393 1.00 13.82 218 PHE B N 1
ATOM 3816 C CA . PHE B 1 218 ? -4.583 13.105 -7.721 1.00 13.46 218 PHE B CA 1
ATOM 3817 C C . PHE B 1 218 ? -5.695 13.417 -8.718 1.00 12.12 218 PHE B C 1
ATOM 3818 O O . PHE B 1 218 ? -5.449 13.717 -9.891 1.00 13.44 218 PHE B O 1
ATOM 3826 N N . THR B 1 219 ? -6.930 13.376 -8.221 1.00 12.61 219 THR B N 1
ATOM 3827 C CA . THR B 1 219 ? -8.049 13.950 -8.948 1.00 12.09 219 THR B CA 1
ATOM 3828 C C . THR B 1 219 ? -7.819 15.441 -9.160 1.00 13.04 219 THR B C 1
ATOM 3829 O O . THR B 1 219 ? -7.218 16.114 -8.318 1.00 13.37 219 THR B O 1
ATOM 3833 N N . THR B 1 220 ? -8.302 15.964 -10.290 1.00 11.43 220 THR B N 1
ATOM 3834 C CA . THR B 1 220 ? -8.235 17.400 -10.540 1.00 11.13 220 THR B CA 1
ATOM 3835 C C . THR B 1 220 ? -9.499 18.108 -10.061 1.00 12.13 220 THR B C 1
ATOM 3836 O O . THR B 1 220 ? -10.577 17.517 -9.959 1.00 11.30 220 THR B O 1
ATOM 3840 N N . ILE B 1 221 ? -9.348 19.413 -9.795 1.00 11.81 221 ILE B N 1
ATOM 3841 C CA . ILE B 1 221 ? -10.501 20.253 -9.475 1.00 12.99 221 ILE B CA 1
ATOM 3842 C C . ILE B 1 221 ? -11.528 20.178 -10.593 1.00 13.76 221 ILE B C 1
ATOM 3843 O O . ILE B 1 221 ? -12.738 20.131 -10.347 1.00 13.35 221 ILE B O 1
ATOM 3848 N N . GLU B 1 222 ? -11.059 20.150 -11.839 1.00 13.02 222 GLU B N 1
ATOM 3849 C CA . GLU B 1 222 ? -11.979 20.110 -12.973 1.00 14.91 222 GLU B CA 1
ATOM 3850 C C . GLU B 1 222 ? -12.794 18.822 -12.976 1.00 13.53 222 GLU B C 1
ATOM 3851 O O . GLU B 1 222 ? -13.990 18.836 -13.289 1.00 13.01 222 GLU B O 1
ATOM 3857 N N . GLU B 1 223 ? -12.165 17.697 -12.624 1.00 13.19 223 GLU B N 1
ATOM 3858 C CA . GLU B 1 223 ? -12.901 16.441 -12.557 1.00 11.74 223 GLU B CA 1
ATOM 3859 C C . GLU B 1 223 ? -14.014 16.506 -11.511 1.00 11.28 223 GLU B C 1
ATOM 3860 O O . GLU B 1 223 ? -15.152 16.104 -11.788 1.00 12.33 223 GLU B O 1
ATOM 3866 N N . ILE B 1 224 ? -13.731 17.067 -10.331 1.00 11.42 224 ILE B N 1
ATOM 3867 C CA . ILE B 1 224 ? -14.788 17.204 -9.330 1.00 9.72 224 ILE B CA 1
ATOM 3868 C C . ILE B 1 224 ? -15.886 18.114 -9.854 1.00 10.65 224 ILE B C 1
ATOM 3869 O O . ILE B 1 224 ? -17.075 17.786 -9.781 1.00 10.81 224 ILE B O 1
ATOM 3874 N N . ALA B 1 225 ? -15.494 19.254 -10.422 1.00 11.08 225 ALA B N 1
ATOM 3875 C CA . ALA B 1 225 ? -16.471 20.237 -10.874 1.00 9.94 225 ALA B CA 1
ATOM 3876 C C . ALA B 1 225 ? -17.371 19.685 -11.972 1.00 12.56 225 ALA B C 1
ATOM 3877 O O . ALA B 1 225 ? -18.579 19.958 -11.981 1.00 11.90 225 ALA B O 1
ATOM 3879 N N . ASN B 1 226 ? -16.807 18.917 -12.908 1.00 11.63 226 ASN B N 1
ATOM 3880 C CA . ASN B 1 226 ? -17.619 18.395 -14.008 1.00 9.45 226 ASN B CA 1
ATOM 3881 C C . ASN B 1 226 ? -18.734 17.508 -13.480 1.00 13.22 226 ASN B C 1
ATOM 3882 O O . ASN B 1 226 ? -19.900 17.650 -13.873 1.00 11.35 226 ASN B O 1
ATOM 3887 N N . THR B 1 227 ? -18.398 16.591 -12.570 1.00 11.52 227 THR B N 1
ATOM 3888 C CA . THR B 1 227 ? -19.439 15.730 -12.020 1.00 10.76 227 THR B CA 1
ATOM 3889 C C . THR B 1 227 ? -20.399 16.525 -11.145 1.00 12.70 227 THR B C 1
ATOM 3890 O O . THR B 1 227 ? -21.609 16.276 -11.167 1.00 11.89 227 THR B O 1
ATOM 3894 N N . ALA B 1 228 ? -19.893 17.522 -10.410 1.00 11.40 228 ALA B N 1
ATOM 3895 C CA . ALA B 1 228 ? -20.763 18.347 -9.573 1.00 9.99 228 ALA B CA 1
ATOM 3896 C C . ALA B 1 228 ? -21.802 19.087 -10.410 1.00 10.43 228 ALA B C 1
ATOM 3897 O O . ALA B 1 228 ? -23.005 19.035 -10.121 1.00 12.36 228 ALA B O 1
ATOM 3899 N N . VAL B 1 229 ? -21.350 19.795 -11.441 1.00 11.55 229 VAL B N 1
ATOM 3900 C CA . VAL B 1 229 ? -22.264 20.637 -12.205 1.00 10.80 229 VAL B CA 1
ATOM 3901 C C . VAL B 1 229 ? -23.223 19.782 -13.026 1.00 13.32 229 VAL B C 1
ATOM 3902 O O . VAL B 1 229 ? -24.417 20.094 -13.136 1.00 12.57 229 VAL B O 1
ATOM 3906 N N . PHE B 1 230 ? -22.740 18.673 -13.592 1.00 12.14 230 PHE B N 1
ATOM 3907 C CA . PHE B 1 230 ? -23.665 17.765 -14.263 1.00 12.33 230 PHE B CA 1
ATOM 3908 C C . PHE B 1 230 ? -24.747 17.278 -13.303 1.00 13.11 230 PHE B C 1
ATOM 3909 O O . PHE B 1 230 ? -25.937 17.256 -13.650 1.00 12.51 230 PHE B O 1
ATOM 3917 N N . THR B 1 231 ? -24.355 16.895 -12.082 1.00 11.14 231 THR B N 1
ATOM 3918 C CA . THR B 1 231 ? -25.310 16.367 -11.111 1.00 11.32 231 THR B CA 1
ATOM 3919 C C . THR B 1 231 ? -26.306 17.434 -10.665 1.00 12.24 231 THR B C 1
ATOM 3920 O O . THR B 1 231 ? -27.496 17.142 -10.475 1.00 12.01 231 THR B O 1
ATOM 3924 N N . LEU B 1 232 ? -25.834 18.673 -10.481 1.00 9.65 232 LEU B N 1
ATOM 3925 C CA . LEU B 1 232 ? -26.734 19.772 -10.139 1.00 13.45 232 LEU B CA 1
ATOM 3926 C C . LEU B 1 232 ? -27.761 20.026 -11.236 1.00 11.64 232 LEU B C 1
ATOM 3927 O O . LEU B 1 232 ? -28.896 20.418 -10.935 1.00 13.50 232 LEU B O 1
ATOM 3932 N N . SER B 1 233 ? -27.377 19.830 -12.502 1.00 12.57 233 SER B N 1
ATOM 3933 C CA . SER B 1 233 ? -28.163 20.281 -13.636 1.00 12.04 233 SER B CA 1
ATOM 3934 C C . SER B 1 233 ? -29.425 19.445 -13.819 1.00 14.27 233 SER B C 1
ATOM 3935 O O . SER B 1 233 ? -29.517 18.321 -13.328 1.00 13.88 233 SER B O 1
ATOM 3938 N N . PRO B 1 234 ? -30.397 19.967 -14.572 1.00 10.83 234 PRO B N 1
ATOM 3939 C CA . PRO B 1 234 ? -31.588 19.169 -14.904 1.00 14.91 234 PRO B CA 1
ATOM 3940 C C . PRO B 1 234 ? -31.290 17.919 -15.720 1.00 12.85 234 PRO B C 1
ATOM 3941 O O . PRO B 1 234 ? -32.202 17.103 -15.914 1.00 16.73 234 PRO B O 1
ATOM 3945 N N . LEU B 1 235 ? -30.069 17.736 -16.222 1.00 13.90 235 LEU B N 1
ATOM 3946 C CA . LEU B 1 235 ? -29.787 16.521 -16.973 1.00 13.40 235 LEU B CA 1
ATOM 3947 C C . LEU B 1 235 ? -29.673 15.309 -16.064 1.00 14.38 235 LEU B C 1
ATOM 3948 O O . LEU B 1 235 ? -29.788 14.180 -16.549 1.00 15.25 235 LEU B O 1
ATOM 3953 N N . ALA B 1 236 ? -29.442 15.519 -14.773 1.00 13.08 236 ALA B N 1
ATOM 3954 C CA . ALA B 1 236 ? -29.435 14.438 -13.783 1.00 12.26 236 ALA B CA 1
ATOM 3955 C C . ALA B 1 236 ? -30.748 14.414 -13.014 1.00 14.06 236 ALA B C 1
ATOM 3956 O O . ALA B 1 236 ? -30.776 14.262 -11.794 1.00 12.95 236 ALA B O 1
ATOM 3958 N N . SER B 1 237 ? -31.865 14.523 -13.746 1.00 13.64 237 SER B N 1
ATOM 3959 C CA . SER B 1 237 ? -33.157 14.817 -13.127 1.00 11.30 237 SER B CA 1
ATOM 3960 C C . SER B 1 237 ? -33.784 13.636 -12.394 1.00 12.37 237 SER B C 1
ATOM 3961 O O . SER B 1 237 ? -34.824 13.825 -11.743 1.00 14.99 237 SER B O 1
ATOM 3964 N N . HIS B 1 238 ? -33.197 12.432 -12.444 1.00 11.92 238 HIS B N 1
ATOM 3965 C CA . HIS B 1 238 ? -33.699 11.376 -11.578 1.00 12.63 238 HIS B CA 1
ATOM 3966 C C . HIS B 1 238 ? -32.624 10.905 -10.610 1.00 12.44 238 HIS B C 1
ATOM 3967 O O . HIS B 1 238 ? -32.718 9.802 -10.058 1.00 15.16 238 HIS B O 1
ATOM 3974 N N . THR B 1 239 ? -31.598 11.720 -10.391 1.00 11.13 239 THR B N 1
ATOM 3975 C CA . THR B 1 239 ? -30.506 11.348 -9.502 1.00 9.80 239 THR B CA 1
ATOM 3976 C C . THR B 1 239 ? -30.727 12.042 -8.163 1.00 11.16 239 THR B C 1
ATOM 3977 O O . THR B 1 239 ? -30.633 13.269 -8.069 1.00 11.17 239 THR B O 1
ATOM 3981 N N . THR B 1 240 ? -31.022 11.265 -7.123 1.00 14.03 240 THR B N 1
ATOM 3982 C CA . THR B 1 240 ? -31.149 11.847 -5.797 1.00 10.31 240 THR B CA 1
ATOM 3983 C C . THR B 1 240 ? -30.684 10.833 -4.767 1.00 11.18 240 THR B C 1
ATOM 3984 O O . THR B 1 240 ? -30.760 9.626 -4.989 1.00 11.87 240 THR B O 1
ATOM 3988 N N . GLY B 1 241 ? -30.230 11.345 -3.627 1.00 10.10 241 GLY B N 1
ATOM 3989 C CA . GLY B 1 241 ? -29.768 10.482 -2.560 1.00 12.07 241 GLY B CA 1
ATOM 3990 C C . GLY B 1 241 ? -28.422 9.852 -2.804 1.00 12.40 241 GLY B C 1
ATOM 3991 O O . GLY B 1 241 ? -28.015 8.974 -2.038 1.00 13.39 241 GLY B O 1
ATOM 3992 N N . GLN B 1 242 ? -27.717 10.262 -3.853 1.00 9.91 242 GLN B N 1
ATOM 3993 C CA . GLN B 1 242 ? -26.493 9.587 -4.250 1.00 11.22 242 GLN B CA 1
ATOM 3994 C C . GLN B 1 242 ? -25.272 10.161 -3.555 1.00 10.37 242 GLN B C 1
ATOM 3995 O O . GLN B 1 242 ? -25.158 11.373 -3.365 1.00 12.65 242 GLN B O 1
ATOM 4001 N N A ILE B 1 243 ? -24.369 9.267 -3.161 0.49 10.71 243 ILE B N 1
ATOM 4002 N N B ILE B 1 243 ? -24.349 9.280 -3.190 0.51 10.70 243 ILE B N 1
ATOM 4003 C CA A ILE B 1 243 ? -23.005 9.618 -2.779 0.49 12.33 243 ILE B CA 1
ATOM 4004 C CA B ILE B 1 243 ? -23.009 9.674 -2.772 0.51 12.32 243 ILE B CA 1
ATOM 4005 C C A ILE B 1 243 ? -22.129 9.239 -3.963 0.49 11.26 243 ILE B C 1
ATOM 4006 C C B ILE B 1 243 ? -22.079 9.253 -3.899 0.51 11.23 243 ILE B C 1
ATOM 4007 O O A ILE B 1 243 ? -21.982 8.053 -4.281 0.49 14.10 243 ILE B O 1
ATOM 4008 O O B ILE B 1 243 ? -21.857 8.056 -4.119 0.51 14.53 243 ILE B O 1
ATOM 4017 N N . LEU B 1 244 ? -21.571 10.238 -4.635 1.00 10.72 244 LEU B N 1
ATOM 4018 C CA . LEU B 1 244 ? -20.843 10.024 -5.873 1.00 9.18 244 LEU B CA 1
ATOM 4019 C C . LEU B 1 244 ? -19.348 10.086 -5.619 1.00 15.68 244 LEU B C 1
ATOM 4020 O O . LEU B 1 244 ? -18.870 10.968 -4.905 1.00 12.61 244 LEU B O 1
ATOM 4025 N N . MET B 1 245 ? -18.613 9.146 -6.210 1.00 13.78 245 MET B N 1
ATOM 4026 C CA . MET B 1 245 ? -17.169 9.019 -6.024 1.00 15.37 245 MET B CA 1
ATOM 4027 C C . MET B 1 245 ? -16.451 9.124 -7.361 1.00 17.14 245 MET B C 1
ATOM 4028 O O . MET B 1 245 ? -16.190 8.102 -8.011 1.00 21.11 245 MET B O 1
ATOM 4033 N N . PRO B 1 246 ? -16.125 10.334 -7.806 1.00 13.90 246 PRO B N 1
ATOM 4034 C CA . PRO B 1 246 ? -15.114 10.508 -8.851 1.00 12.39 246 PRO B CA 1
ATOM 4035 C C . PRO B 1 246 ? -13.751 10.580 -8.190 1.00 13.60 246 PRO B C 1
ATOM 4036 O O . PRO B 1 246 ? -13.321 11.661 -7.778 1.00 12.78 246 PRO B O 1
ATOM 4040 N N . ASP B 1 247 ? -13.079 9.432 -8.033 1.00 11.83 247 ASP B N 1
ATOM 4041 C CA . ASP B 1 247 ? -11.999 9.385 -7.054 1.00 11.75 247 ASP B CA 1
ATOM 4042 C C . ASP B 1 247 ? -10.836 8.502 -7.494 1.00 12.34 247 ASP B C 1
ATOM 4043 O O . ASP B 1 247 ? -9.974 8.169 -6.667 1.00 13.87 247 ASP B O 1
ATOM 4048 N N . GLY B 1 248 ? -10.780 8.126 -8.771 1.00 10.09 248 GLY B N 1
ATOM 4049 C CA . GLY B 1 248 ? -9.690 7.305 -9.253 1.00 10.34 248 GLY B CA 1
ATOM 4050 C C . GLY B 1 248 ? -9.740 5.866 -8.801 1.00 12.12 248 GLY B C 1
ATOM 4051 O O . GLY B 1 248 ? -8.782 5.133 -9.037 1.00 12.92 248 GLY B O 1
ATOM 4052 N N . GLY B 1 249 ? -10.839 5.438 -8.179 1.00 13.22 249 GLY B N 1
ATOM 4053 C CA . GLY B 1 249 ? -10.948 4.102 -7.637 1.00 10.96 249 GLY B CA 1
ATOM 4054 C C . GLY B 1 249 ? -10.589 3.980 -6.175 1.00 11.98 249 GLY B C 1
ATOM 4055 O O . GLY B 1 249 ? -10.475 2.856 -5.681 1.00 11.21 249 GLY B O 1
ATOM 4056 N N . TYR B 1 250 ? -10.440 5.102 -5.463 1.00 12.25 250 TYR B N 1
ATOM 4057 C CA . TYR B 1 250 ? -9.885 5.076 -4.111 1.00 10.68 250 TYR B CA 1
ATOM 4058 C C . TYR B 1 250 ? -10.757 4.272 -3.143 1.00 10.98 250 TYR B C 1
ATOM 4059 O O . TYR B 1 250 ? -10.249 3.470 -2.348 1.00 12.04 250 TYR B O 1
ATOM 4068 N N . VAL B 1 251 ? -12.065 4.506 -3.162 1.00 11.86 251 VAL B N 1
ATOM 4069 C CA . VAL B 1 251 ? -12.931 3.843 -2.195 1.00 10.72 251 VAL B CA 1
ATOM 4070 C C . VAL B 1 251 ? -13.182 2.389 -2.574 1.00 10.39 251 VAL B C 1
ATOM 4071 O O . VAL B 1 251 ? -13.248 1.523 -1.693 1.00 11.65 251 VAL B O 1
ATOM 4075 N N . HIS B 1 252 ? -13.347 2.081 -3.872 1.00 11.16 252 HIS B N 1
ATOM 4076 C CA . HIS B 1 252 ? -13.997 0.817 -4.206 1.00 12.57 252 HIS B CA 1
ATOM 4077 C C . HIS B 1 252 ? -13.072 -0.278 -4.712 1.00 14.70 252 HIS B C 1
ATOM 4078 O O . HIS B 1 252 ? -13.465 -1.450 -4.677 1.00 13.33 252 HIS B O 1
ATOM 4085 N N . LEU B 1 253 ? -11.886 0.053 -5.202 1.00 11.53 253 LEU B N 1
ATOM 4086 C CA . LEU B 1 253 ? -11.042 -0.969 -5.805 1.00 11.44 253 LEU B CA 1
ATOM 4087 C C . LEU B 1 253 ? -10.086 -1.573 -4.787 1.00 11.99 253 LEU B C 1
ATOM 4088 O O . LEU B 1 253 ? -9.664 -0.916 -3.835 1.00 13.36 253 LEU B O 1
ATOM 4093 N N . ASP B 1 254 ? -9.751 -2.841 -5.005 1.00 10.14 254 ASP B N 1
ATOM 4094 C CA . ASP B 1 254 ? -8.852 -3.613 -4.145 1.00 10.46 254 ASP B CA 1
ATOM 4095 C C . ASP B 1 254 ? -7.704 -2.773 -3.581 1.00 11.33 254 ASP B C 1
ATOM 4096 O O . ASP B 1 254 ? -6.916 -2.192 -4.329 1.00 12.44 254 ASP B O 1
ATOM 4101 N N . ARG B 1 255 ? -7.607 -2.721 -2.244 1.00 11.93 255 ARG B N 1
ATOM 4102 C CA . ARG B 1 255 ? -6.555 -1.943 -1.589 1.00 11.18 255 ARG B CA 1
ATOM 4103 C C . ARG B 1 255 ? -5.160 -2.404 -1.985 1.00 14.49 255 ARG B C 1
ATOM 4104 O O . ARG B 1 255 ? -4.211 -1.618 -1.888 1.00 17.28 255 ARG B O 1
ATOM 4112 N N . ALA B 1 256 ? -5.013 -3.654 -2.419 1.00 14.30 256 ALA B N 1
ATOM 4113 C CA . ALA B 1 256 ? -3.711 -4.210 -2.764 1.00 14.54 256 ALA B CA 1
ATOM 4114 C C . ALA B 1 256 ? -3.273 -3.874 -4.180 1.00 15.78 256 ALA B C 1
ATOM 4115 O O . ALA B 1 256 ? -2.156 -4.240 -4.568 1.00 16.11 256 ALA B O 1
ATOM 4117 N N . LEU B 1 257 ? -4.128 -3.222 -4.963 1.00 13.90 257 LEU B N 1
ATOM 4118 C CA . LEU B 1 257 ? -3.828 -2.992 -6.370 1.00 15.55 257 LEU B CA 1
ATOM 4119 C C . LEU B 1 257 ? -2.520 -2.222 -6.513 1.00 20.00 257 LEU B C 1
ATOM 4120 O O . LEU B 1 257 ? -2.280 -1.237 -5.806 1.00 18.56 257 LEU B O 1
ATOM 4125 N N . ASN B 1 258 ? -1.661 -2.694 -7.416 1.00 20.63 258 ASN B N 1
ATOM 4126 C CA . ASN B 1 258 ? -0.439 -1.975 -7.750 1.00 21.00 258 ASN B CA 1
ATOM 4127 C C . ASN B 1 258 ? -0.115 -2.233 -9.217 1.00 21.62 258 ASN B C 1
ATOM 4128 O O . ASN B 1 258 ? -0.814 -2.980 -9.907 1.00 27.88 258 ASN B O 1
ATOM 4133 N N . TRP B 1 259 ? 0.952 -1.602 -9.697 1.00 25.19 259 TRP B N 1
ATOM 4134 C CA . TRP B 1 259 ? 1.292 -1.688 -11.110 1.00 30.85 259 TRP B CA 1
ATOM 4135 C C . TRP B 1 259 ? 2.235 -2.842 -11.429 1.00 41.82 259 TRP B C 1
ATOM 4136 O O . TRP B 1 259 ? 2.619 -3.004 -12.592 1.00 50.66 259 TRP B O 1
ATOM 4147 N N . ASP B 1 260 ? 2.604 -3.649 -10.437 1.00 36.82 260 ASP B N 1
ATOM 4148 C CA . ASP B 1 260 ? 3.421 -4.835 -10.679 1.00 47.81 260 ASP B CA 1
ATOM 4149 C C . ASP B 1 260 ? 2.648 -5.875 -11.486 1.00 50.98 260 ASP B C 1
ATOM 4150 O O . ASP B 1 260 ? 3.242 -6.704 -12.176 1.00 63.46 260 ASP B O 1
#

Solvent-accessible surface area: 25923 Å² total; per-residue (Å²): 183,95,19,115,1,143,94,59,9,0,0,0,0,20,0,6,63,17,28,0,17,7,0,0,68,39,0,4,70,71,16,2,17,0,0,0,0,10,161,79,28,55,161,97,50,35,1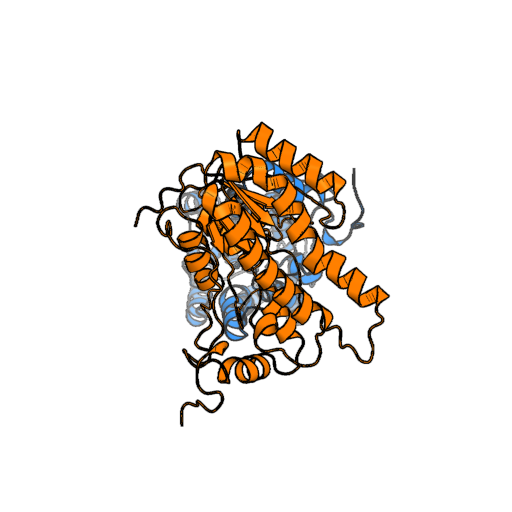52,56,0,117,149,52,11,104,91,10,43,62,31,111,2,42,19,97,62,90,123,46,0,78,108,15,1,124,109,0,8,124,130,43,65,6,0,6,0,0,0,0,24,14,38,81,55,48,85,48,32,124,144,129,31,55,93,127,66,46,78,121,4,38,58,75,2,17,64,1,1,112,15,0,1,118,41,0,22,83,63,0,83,172,73,96,0,2,2,1,0,8,5,10,12,3,16,71,69,37,102,43,150,4,44,0,28,21,46,0,6,37,40,0,30,39,49,0,136,103,20,8,106,48,33,60,106,51,81,2,15,0,3,0,0,0,8,16,18,11,57,23,102,135,44,72,60,115,3,100,122,61,139,74,34,147,109,32,53,84,125,32,2,119,63,2,25,124,41,42,92,5,9,50,31,107,60,0,3,84,42,0,0,81,6,2,0,42,62,6,71,187,43,49,6,76,30,46,53,32,7,19,16,72,34,124,91,99,233,68,97,115,208,180,94,18,122,1,145,87,56,9,0,0,0,0,20,0,4,129,16,28,0,18,6,0,0,63,38,0,4,69,72,18,1,10,0,0,0,0,11,82,69,29,38,89,75,48,57,149,58,0,105,168,58,14,90,89,5,36,62,31,121,5,71,22,104,65,100,106,58,0,72,128,19,2,120,119,0,7,129,133,42,62,7,0,6,0,0,0,0,24,14,37,80,57,45,83,39,29,123,145,128,33,56,92,126,66,45,76,116,3,38,56,74,2,17,64,1,0,114,14,0,1,118,39,0,23,83,52,0,78,158,65,97,0,4,1,1,0,8,5,10,11,4,16,72,68,35,102,45,151,4,42,0,30,21,44,0,6,37,41,0,30,39,49,0,134,103,19,9,102,34,30,59,160,37,79,2,15,0,3,0,0,0,9,16,18,10,58,20,101,114,44,75,132,120,3,101,122,67,143,72,35,65,100,20,57,109,131,32,2,52,67,2,26,125,40,44,92,6,8,51,29,106,62,0,3,82,42,0,0,82,6,2,0,41,67,7,71,182,41,49,6,78,28,43,53,31,7,19,17,73,34,122,92,97,234,69,97,88,164,169

CATH classification: 3.40.50.720

Organism: Campylobacter jejuni subsp. jejuni serotype O:2 (strain ATCC 700819 / NCTC 11168) (NCBI:txid192222)

Sequence (519 aa):
MDLKIKNKVCIITGGAKGIGYGIAKLWASSEGGIPVIFSSSRRSMPKEHDKEELKKLSSEYEFYEIDLKNYEQIEKLVKKVAIKHGGIYALVNNAGTTNDNLHIENTSTQDLIKSYENNLFHYYTMTKECLPYIKKEQGSILNIVSKTGITGQGRTSAYASAKAAQMGFTREWACAFAKDNVRVNAIAPAEVMTPLYEKWLQNFPNPKEQYEKIAKAIPLGHRFTTIEEIANTAVFTLSPLASHTTGQILMPDGGYVHLDRALNWMDLKIKNKVCIITGGAKGIGYGIAKLWASSEGGIPVIFSSRSMPKEHDKEELKKLSSEYEFYEIDLKNYEQIEKLVKKVAIKHGGIYALVNNAGTTNDNLHIENTSTQDLIKSYENNLFHYYTMTKECLPYIKKEQGSILNIVSKTGITGQQGRTSAYASAKAAQMGFTREWACAFAKDNVRVNAIIAPAEVMTPLYEKWLQNFPNPKEQYEKIAKAIPLGHRFTTIEEIANTAVFTLSPLASHTTGQIILMPDGGYVHLDRALNWD

Foldseek 3Di:
DQLPQAAAEEEFEVLQFFLNVLLLLVCLQSRYAYEYEYQDHDPVSVVSSCVSHVRYYYDNDDLLDLVRLLVVLVVVCVSSVFHQEYEADFADQPQAAPVPDDVVVLVVRCSRQADSLVSNCVNRVVRNLVNLFEYEYEAACCLVPNDHRGVSRNVRRVVVLVVQQVVCVVCVVSNYAGEYEHEYFEDTPVVQVVLVVDPDSVVVLLVVQQQQQQPSHGHYSNQSSVVVSSCRGCVVSVDHSYYHYPYSCNNPDDSPDGD/DQLPQAAAEEEFEVLQFFLNVLLLLVCLQSRYAYEYEYQDHDPVSVVSSCVSPVRHYYDHDDLLDLVRLLVVLVVVCVVSVFHAEYEYDFADQPQAAPVPADVVVLVVNCSRQAPSLVSNCVNRVVRNLVNLFEYEYEAACCLVVNDHRGVSRNVRRVVVLVVQQVVLVVCVVSNYAGEYEHEYFEDTVVVQVVLVVDPDSVVVLQVVLQQQQQPSHWHYSNLSSVVVSSCRGCVVSPDHSYYHYPYSCNNPDDSPDGDD

Nearest PDB structures (foldseek):
  6drr-assembly1_B  TM=1.004E+00  e=5.710E-54  Campylobacter jejuni
  4glo-assembly1_B  TM=9.844E-01  e=3.796E-37  Burkholderia multivorans ATCC 17616
  4glo-assembly1_C  TM=9.801E-01  e=6.128E-35  Burkholderia multivorans ATCC 17616
  6vsp-assembly1_B  TM=9.164E-01  e=2.122E-23  Serratia marcescens
  6xex-assembly1_B  TM=9.268E-01  e=3.886E-23  Serratia marcescens